Protein 3QFE (pdb70)

CATH classification: 3.20.20.70

Foldseek 3Di:
DADQFQFQWEEEAAAFFADQVVRAGPLVLLLLLLLLLLVQQGQAYEYLDVLHVNVVDDLVNLLSSLLSNCVSNDQPGAYEYEQEDADLVSSQSSLVSNVVSRHQEYEYEFHDCPDDLVSSLVSLVVPLVNGPHQYEYEADPPDGDALVSVLVSCVSHLSHAEYEDAQDDLVRLLSNCVRDPNVRYAYEYADLLCQLSCPVNPGSYYHYLCCLQQVNLSSVLVVCVVVVVSVVSVVSSVLSNQLVPDDDNLLSLQSSQVGSSVVSVNPPSNVRS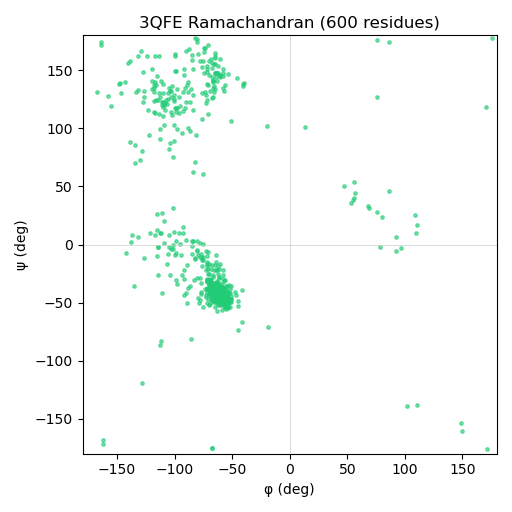GDRPPDGHDDPVSNVCNCVRCVVVSVVSVVRD/DCDQFQFFFEEEAAAFFADLVVRHGPLVLLLLLLLLLLVQLHQAYEYLDVLNVNVPDDLVRLLSSLLSNCVNNDQHGAYEYEQEDADLVSSQVSLVSNVVSRHQEYEYEFHDCPDLVSRLVSLLVCLVSRPHQYEYEQDDVGQAQVSVCSNPQPRQSHNEYEHEPDDLVRLLSCCVSPPNVRYAYAYADLLCQLVSVVRHHSGYHYLCCLQQVNLSSVLRVCVVVPVPVVSVVSSVLSNQLPPAPNLLSLLSSQVGSSVVSVHPPSNSRSGDRPPDGHDDPVSNVVNCVRCVVVSVVSVPGD

Secondary structure (DSSP, 8-state):
---SSPPSEEEEE----EETTTTEE-HHHHHHHHHHHHTTT-SEEEESSGGGTGGGS-HHHHHHHHHHHHHHH-TTS-EEEE---SSHHHHHHHHHHHHHHT-SEEEEPPP-----HHHHHHHHHHHHHH-SS-EEEEE-------HHHHHHHHHH-TTEEEEEESS--HHHHHHHHHHS-GGG-EEEES-GGGHHHHHHTT--EEE-GGGGT-HHHHHHHHHHHHTT-HHHHHHHHHHHHHHT----HHHHHHHHHHTHHHHTT-TTHHHHTSPSTTSPPPPHHHHHHHHHHHHHHHHHHHHH-/---SSPPSEEEEE----EETTTTEE-HHHHHHHHHHHHTTT-SEEEET-GGGTGGGS-HHHHHHHHHHHHHHH-TTS-EEEE---SSHHHHHHHHHHHHHHT-SEEEEPPP----HHHHHHHHHHHHHH-SS-EEEEE------HHHHHHHHTT-TTEEEEEESS--HHHHHHHHHHS-TTT-EEEE--GGGHHHHHHTT--EEE-GGGGT-HHHHHHHHHHHHHT-HHHHHHHHHHHHHH----HHHHHHHHHHTHHHHTT-TTHHHHTSPPTTSPPPPHHHHHHHHHHHHHHHHHHHT--

Radius of gyration: 25.29 Å; Cα contacts (8 Å, |Δi|>4): 1224; chains: 2; bounding box: 67×70×49 Å

Nearest PDB structures (foldseek):
  3qfe-assembly1_A  TM=1.003E+00  e=4.136E-56  Coccidioides immitis RS
  3l21-assembly3_F  TM=8.980E-01  e=5.602E-17  Mycobacterium tuberculosis
  3cpr-assembly1_A  TM=8.714E-01  e=3.091E-17  Corynebacterium glutamicum
  5j5d-assembly1_A  TM=8.377E-01  e=3.635E-17  Mycobacterium tuberculosis H37Rv
  4n4q-assembly1_B  TM=8.529E-01  e=1.781E-15  Mycoplasmopsis synoviae 53

Sequence (607 aa):
MVPRVPQPGIWCPAVTFFDSKTDTLDLASQERRYYAYLARSGLTGLVILGTNAEAFLLTREERAQLIATARKAVGPDFPIMAGVGAHSTRQVLEHINNDASVAGANYVLVLPPAYATTPPVIKSFFDDVSCQSPLPVVIYNFPGIDLDSDMITTIARKNPNVVGVKLTCASVGKITRLAATLPPAAFSVFGGQSDFLIGGLSVGSAGCIAAFANVFPKTVSKIYELYKAGKVDQAMELHRKAALAESPCGIATTKYAAAIFSAKAAGIEDAEEKLRPRKPYDPPSEAAKQEVRKVMAEVAAIEAGLSMVPRVPQPGIWCPAVTFFDSKTDTLDLASQERYYAYLARSGLTGLVILGTNAEAFLLTREERAQLIATARKAVGPDFPIMAGVGAHSTRQVLEHINDASVAGANYVLVLPPAYTTPPVIKSFFDDVSCQSPLPVVIYNFPIDLDSDMITTIARKNPNVVGVKLTCASVGKITRLAATLPPAAFSVFGGQSDFLIGGLSVGSAGCIAAFANVFPKTVSKIYEELYKAGKVDQAMELHRKAALAESPGIATTKYAAAIFSAKAAGIEDAEEKLRPRKPYDPPSEAAKQEVRKVMAEVAAIEAGLS

Solvent-accessible surface area: 24336 Å² total; per-residue (Å²): 133,31,70,124,22,0,35,73,0,3,0,0,1,1,0,0,0,7,56,60,100,89,43,66,20,23,61,76,10,1,48,145,0,1,29,57,0,14,208,6,49,10,35,0,0,0,1,7,1,55,23,1,10,4,118,66,19,78,123,118,24,16,26,68,0,3,46,17,0,39,153,18,25,23,110,106,32,15,0,0,0,3,1,5,11,94,50,41,175,78,0,26,49,24,0,71,27,0,37,141,18,24,7,31,1,0,0,0,31,9,16,40,239,106,38,77,100,98,74,12,36,67,11,0,42,57,0,4,108,98,12,74,22,20,0,0,0,5,5,90,74,75,20,102,11,93,13,97,35,1,31,86,3,11,82,142,10,106,40,4,0,0,0,12,12,33,96,19,49,16,4,20,3,20,52,1,48,78,77,20,79,113,94,43,9,2,11,0,5,22,36,1,14,22,4,22,11,6,32,91,41,51,17,8,2,1,2,0,28,9,0,0,2,2,0,72,1,0,10,22,0,57,58,39,53,85,78,56,35,53,129,106,0,40,83,25,4,77,58,0,2,58,1,44,32,20,104,58,61,26,18,18,0,10,0,0,4,43,38,3,0,154,63,18,47,10,137,108,8,75,34,41,3,121,12,21,147,110,130,116,61,18,69,130,78,30,26,46,74,1,114,78,60,5,56,96,3,24,70,42,18,76,67,79,93,126,32,48,121,25,0,75,68,0,2,0,0,0,2,0,0,0,8,52,60,98,86,46,67,22,26,65,80,10,0,48,139,0,3,21,29,0,20,170,7,55,10,32,0,0,0,1,7,1,45,22,2,9,4,119,63,19,72,107,114,23,18,28,87,0,3,46,14,0,41,149,20,25,22,110,102,35,7,0,0,0,3,1,4,11,94,48,41,178,80,0,28,51,27,0,79,26,0,39,137,18,22,7,32,1,0,0,0,27,10,12,52,247,91,75,85,95,77,6,25,70,10,0,64,58,0,4,106,105,11,78,24,19,0,0,0,7,4,98,94,72,93,4,80,5,74,27,0,14,80,1,7,136,177,16,107,37,4,0,0,0,14,1,38,85,23,38,2,2,27,1,13,50,0,20,79,58,16,72,93,96,51,7,5,3,0,7,22,40,1,11,27,5,28,13,3,20,53,19,34,16,6,2,1,1,1,27,8,0,0,3,2,0,34,0,0,11,70,0,27,107,26,60,151,83,50,29,70,83,114,0,49,67,22,11,34,17,0,2,62,0,58,44,50,90,61,25,20,22,0,13,0,0,4,40,38,4,0,150,64,11,46,10,140,106,7,89,37,47,4,116,13,21,146,113,130,117,58,20,72,132,80,24,26,49,73,1,137,74,59,5,59,106,2,22,69,61,16,86,70,35,159

B-factor: mean 40.62, std 14.14, range [12.77, 88.46]

Structure (mmCIF, N/CA/C/O backbone):
data_3QFE
#
_entry.id   3QFE
#
_cell.length_a   89.760
_cell.length_b   89.760
_cell.length_c   371.460
_cell.angle_alpha   90.000
_cell.angle_beta   90.000
_cell.angle_gamma   120.000
#
_symmetry.space_group_name_H-M   'P 65 2 2'
#
loop_
_entity.id
_entity.type
_entity.pdbx_description
1 polymer 'Putative dihydrodipicolinate synthase family protein'
2 non-polymer 'CALCIUM ION'
3 non-polymer 'CHLORIDE ION'
4 non-polymer 1,2-ETHANEDIOL
5 water water
#
loop_
_atom_site.group_PDB
_atom_site.id
_atom_site.type_symbol
_atom_site.label_atom_id
_atom_site.label_alt_id
_atom_site.label_comp_id
_atom_site.label_asym_id
_atom_site.label_entity_id
_atom_site.label_seq_id
_atom_site.pdbx_PDB_ins_code
_atom_site.Cartn_x
_atom_site.Cartn_y
_atom_site.Cartn_z
_atom_site.occupancy
_atom_site.B_iso_or_equiv
_atom_site.auth_seq_id
_atom_site.auth_comp_id
_atom_site.auth_asym_id
_atom_site.auth_atom_id
_atom_site.pdbx_PDB_model_num
ATOM 1 N N . MET A 1 5 ? -4.811 -33.855 -4.342 1.00 49.83 1 MET A N 1
ATOM 2 C CA . MET A 1 5 ? -4.570 -33.956 -5.816 1.00 48.80 1 MET A CA 1
ATOM 3 C C . MET A 1 5 ? -3.245 -33.263 -6.178 1.00 47.60 1 MET A C 1
ATOM 4 O O . MET A 1 5 ? -2.719 -32.452 -5.412 1.00 48.17 1 MET A O 1
ATOM 6 N N . VAL A 1 6 ? -2.703 -33.619 -7.338 1.00 45.27 2 VAL A N 1
ATOM 7 C CA . VAL A 1 6 ? -1.428 -33.082 -7.794 1.00 42.99 2 VAL A CA 1
ATOM 8 C C . VAL A 1 6 ? -1.645 -31.738 -8.492 1.00 42.12 2 VAL A C 1
ATOM 9 O O . VAL A 1 6 ? -2.485 -31.629 -9.385 1.00 42.36 2 VAL A O 1
ATOM 13 N N . PRO A 1 7 ? -0.892 -30.704 -8.077 1.00 41.35 3 PRO A N 1
ATOM 14 C CA . PRO A 1 7 ? -1.060 -29.370 -8.685 1.00 41.35 3 PRO A CA 1
ATOM 15 C C . PRO A 1 7 ? -0.613 -29.316 -10.151 1.00 40.14 3 PRO A C 1
ATOM 16 O O . PRO A 1 7 ? 0.211 -30.134 -10.587 1.00 37.92 3 PRO A O 1
ATOM 20 N N . ARG A 1 8 ? -1.172 -28.350 -10.876 1.00 40.45 4 ARG A N 1
ATOM 21 C CA . ARG A 1 8 ? -0.844 -28.055 -12.265 1.00 39.73 4 ARG A CA 1
ATOM 22 C C . ARG A 1 8 ? 0.662 -27.771 -12.417 1.00 39.14 4 ARG A C 1
ATOM 23 O O . ARG A 1 8 ? 1.303 -28.239 -13.371 1.00 37.63 4 ARG A O 1
ATOM 31 N N . VAL A 1 9 ? 1.199 -26.983 -11.488 1.00 39.47 5 VAL A N 1
ATOM 32 C CA . VAL A 1 9 ? 2.610 -26.623 -11.484 1.00 39.33 5 VAL A CA 1
ATOM 33 C C . VAL A 1 9 ? 3.356 -27.500 -10.468 1.00 38.83 5 VAL A C 1
ATOM 34 O O . VAL A 1 9 ? 2.986 -27.539 -9.295 1.00 38.86 5 VAL A O 1
ATOM 38 N N . PRO A 1 10 ? 4.411 -28.199 -10.920 1.00 38.36 6 PRO A N 1
ATOM 39 C CA . PRO A 1 10 ? 5.139 -29.207 -10.144 1.00 37.95 6 PRO A CA 1
ATOM 40 C C . PRO A 1 10 ? 5.708 -28.639 -8.857 1.00 39.41 6 PRO A C 1
ATOM 41 O O . PRO A 1 10 ? 6.287 -27.550 -8.882 1.00 40.17 6 PRO A O 1
ATOM 45 N N . GLN A 1 11 ? 5.541 -29.368 -7.749 1.00 39.53 7 GLN A N 1
ATOM 46 C CA . GLN A 1 11 ? 5.941 -28.848 -6.444 1.00 40.96 7 GLN A CA 1
ATOM 47 C C . GLN A 1 11 ? 7.454 -28.849 -6.282 1.00 41.55 7 GLN A C 1
ATOM 48 O O . GLN A 1 11 ? 8.135 -29.818 -6.609 1.00 39.85 7 GLN A O 1
ATOM 50 N N . PRO A 1 12 ? 7.989 -27.710 -5.830 1.00 43.74 8 PRO A N 1
ATOM 51 C CA . PRO A 1 12 ? 9.333 -27.640 -5.316 1.00 44.20 8 PRO A CA 1
ATOM 52 C C . PRO A 1 12 ? 9.605 -28.784 -4.358 1.00 43.14 8 PRO A C 1
ATOM 53 O O . PRO A 1 12 ? 8.720 -29.189 -3.614 1.00 43.80 8 PRO A O 1
ATOM 57 N N . GLY A 1 13 ? 10.819 -29.308 -4.387 1.00 42.10 9 GLY A N 1
ATOM 58 C CA . GLY A 1 13 ? 11.184 -30.416 -3.523 1.00 39.86 9 GLY A CA 1
ATOM 59 C C . GLY A 1 13 ? 12.224 -31.272 -4.197 1.00 38.48 9 GLY A C 1
ATOM 60 O O . GLY A 1 13 ? 12.878 -30.810 -5.134 1.00 38.76 9 GLY A O 1
ATOM 61 N N . ILE A 1 14 ? 12.360 -32.512 -3.727 1.00 36.92 10 ILE A N 1
ATOM 62 C CA . ILE A 1 14 ? 13.345 -33.453 -4.219 1.00 36.07 10 ILE A CA 1
ATOM 63 C C . ILE A 1 14 ? 12.654 -34.538 -5.010 1.00 34.79 10 ILE A C 1
ATOM 64 O O . ILE A 1 14 ? 11.783 -35.250 -4.481 1.00 34.65 10 ILE A O 1
ATOM 69 N N . TRP A 1 15 ? 13.063 -34.673 -6.269 1.00 33.37 11 TRP A N 1
ATOM 70 C CA . TRP A 1 15 ? 12.498 -35.638 -7.186 1.00 32.39 11 TRP A CA 1
ATOM 71 C C . TRP A 1 15 ? 13.556 -36.658 -7.566 1.00 32.29 11 TRP A C 1
ATOM 72 O O . TRP A 1 15 ? 14.727 -36.310 -7.690 1.00 32.88 11 TRP A O 1
ATOM 83 N N . CYS A 1 16 ? 13.145 -37.912 -7.751 1.00 31.23 12 CYS A N 1
ATOM 84 C CA . CYS A 1 16 ? 14.071 -38.955 -8.186 1.00 31.51 12 CYS A CA 1
ATOM 85 C C . CYS A 1 16 ? 13.761 -39.478 -9.598 1.00 30.28 12 CYS A C 1
ATOM 86 O O . CYS A 1 16 ? 12.628 -39.903 -9.859 1.00 29.34 12 CYS A O 1
ATOM 89 N N . PRO A 1 17 ? 14.774 -39.467 -10.495 1.00 30.16 13 PRO A N 1
ATOM 90 C CA . PRO A 1 17 ? 14.632 -40.092 -11.805 1.00 30.18 13 PRO A CA 1
ATOM 91 C C . PRO A 1 17 ? 15.008 -41.585 -11.699 1.00 30.40 13 PRO A C 1
ATOM 92 O O . PRO A 1 17 ? 16.207 -41.948 -11.730 1.00 29.56 13 PRO A O 1
ATOM 96 N N . ALA A 1 18 ? 13.974 -42.421 -11.572 1.00 29.56 14 ALA A N 1
ATOM 97 C CA . ALA A 1 18 ? 14.122 -43.823 -11.193 1.00 29.24 14 ALA A CA 1
ATOM 98 C C . ALA A 1 18 ? 14.837 -44.658 -12.256 1.00 29.70 14 ALA A C 1
ATOM 99 O O . ALA A 1 18 ? 14.627 -44.467 -13.453 1.00 30.39 14 ALA A O 1
ATOM 101 N N . VAL A 1 19 ? 15.689 -45.578 -11.812 1.00 29.54 15 VAL A N 1
ATOM 102 C CA . VAL A 1 19 ? 16.341 -46.519 -12.725 1.00 28.88 15 VAL A CA 1
ATOM 103 C C . VAL A 1 19 ? 15.338 -47.592 -13.178 1.00 28.96 15 VAL A C 1
ATOM 104 O O . VAL A 1 19 ? 14.252 -47.698 -12.604 1.00 28.02 15 VAL A O 1
ATOM 108 N N . THR A 1 20 ? 15.718 -48.396 -14.181 1.00 28.93 16 THR A N 1
ATOM 109 C CA . THR A 1 20 ? 14.855 -49.440 -14.734 1.00 28.39 16 THR A CA 1
ATOM 110 C C . THR A 1 20 ? 15.418 -50.847 -14.559 1.00 29.11 16 THR A C 1
ATOM 111 O O . THR A 1 20 ? 16.594 -51.102 -14.848 1.00 30.22 16 THR A O 1
ATOM 115 N N . PHE A 1 21 ? 14.551 -51.760 -14.124 1.00 28.62 17 PHE A N 1
ATOM 116 C CA . PHE A 1 21 ? 14.870 -53.164 -13.901 1.00 28.80 17 PHE A CA 1
ATOM 117 C C . PHE A 1 21 ? 14.604 -53.995 -15.165 1.00 29.96 17 PHE A C 1
ATOM 118 O O . PHE A 1 21 ? 13.547 -53.858 -15.773 1.00 28.63 17 PHE A O 1
ATOM 126 N N . PHE A 1 22 ? 15.547 -54.875 -15.532 1.00 31.50 18 PHE A N 1
ATOM 127 C CA . PHE A 1 22 ? 15.385 -55.771 -16.677 1.00 33.44 18 PHE A CA 1
ATOM 128 C C . PHE A 1 22 ? 15.631 -57.205 -16.260 1.00 35.97 18 PHE A C 1
ATOM 129 O O . PHE A 1 22 ? 16.660 -57.510 -15.616 1.00 36.96 18 PHE A O 1
ATOM 137 N N . ASP A 1 23 ? 14.726 -58.097 -16.661 1.00 37.22 19 ASP A N 1
ATOM 138 C CA . ASP A 1 23 ? 15.008 -59.519 -16.561 1.00 39.48 19 ASP A CA 1
ATOM 139 C C . ASP A 1 23 ? 16.066 -59.843 -17.622 1.00 40.38 19 ASP A C 1
ATOM 140 O O . ASP A 1 23 ? 15.797 -59.771 -18.820 1.00 40.18 19 ASP A O 1
ATOM 145 N N . SER A 1 24 ? 17.270 -60.193 -17.194 1.00 41.51 20 SER A N 1
ATOM 146 C CA . SER A 1 24 ? 18.352 -60.357 -18.167 1.00 43.58 20 SER A CA 1
ATOM 147 C C . SER A 1 24 ? 18.219 -61.581 -19.083 1.00 44.88 20 SER A C 1
ATOM 148 O O . SER A 1 24 ? 18.644 -61.534 -20.233 1.00 45.96 20 SER A O 1
ATOM 151 N N . LYS A 1 25 ? 17.610 -62.661 -18.596 1.00 45.40 21 LYS A N 1
ATOM 152 C CA . LYS A 1 25 ? 17.425 -63.874 -19.419 1.00 46.49 21 LYS A CA 1
ATOM 153 C C . LYS A 1 25 ? 16.535 -63.636 -20.643 1.00 45.96 21 LYS A C 1
ATOM 154 O O . LYS A 1 25 ? 16.764 -64.226 -21.701 1.00 47.85 21 LYS A O 1
ATOM 156 N N . THR A 1 26 ? 15.544 -62.757 -20.506 1.00 43.26 22 THR A N 1
ATOM 157 C CA . THR A 1 26 ? 14.560 -62.521 -21.556 1.00 42.39 22 THR A CA 1
ATOM 158 C C . THR A 1 26 ? 14.622 -61.094 -22.130 1.00 40.92 22 THR A C 1
ATOM 159 O O . THR A 1 26 ? 13.956 -60.791 -23.128 1.00 40.21 22 THR A O 1
ATOM 163 N N . ASP A 1 27 ? 15.393 -60.222 -21.479 1.00 38.88 23 ASP A N 1
ATOM 164 C CA . ASP A 1 27 ? 15.493 -58.818 -21.878 1.00 37.49 23 ASP A CA 1
ATOM 165 C C . ASP A 1 27 ? 14.121 -58.139 -21.931 1.00 35.58 23 ASP A C 1
ATOM 166 O O . ASP A 1 27 ? 13.738 -57.568 -22.947 1.00 35.16 23 ASP A O 1
ATOM 171 N N . THR A 1 28 ? 13.389 -58.222 -20.832 1.00 34.25 24 THR A N 1
ATOM 172 C CA . THR A 1 28 ? 12.077 -57.606 -20.715 1.00 33.16 24 THR A CA 1
ATOM 173 C C . THR A 1 28 ? 12.098 -56.861 -19.411 1.00 32.31 24 THR A C 1
ATOM 174 O O . THR A 1 28 ? 12.966 -57.095 -18.568 1.00 32.41 24 THR A O 1
ATOM 178 N N . LEU A 1 29 ? 11.163 -55.940 -19.245 1.00 31.50 25 LEU A N 1
ATOM 179 C CA . LEU A 1 29 ? 11.025 -55.236 -17.989 1.00 30.87 25 LEU A CA 1
ATOM 180 C C . LEU A 1 29 ? 10.724 -56.228 -16.865 1.00 32.04 25 LEU A C 1
ATOM 181 O O . LEU A 1 29 ? 10.034 -57.220 -17.074 1.00 33.06 25 LEU A O 1
ATOM 186 N N . ASP A 1 30 ? 11.244 -55.973 -15.675 1.00 32.09 26 ASP A N 1
ATOM 187 C CA . ASP A 1 30 ? 10.807 -56.729 -14.494 1.00 32.69 26 ASP A CA 1
ATOM 188 C C . ASP A 1 30 ? 9.872 -55.825 -13.676 1.00 31.08 26 ASP A C 1
ATOM 189 O O . ASP A 1 30 ? 10.326 -55.101 -12.776 1.00 30.73 26 ASP A O 1
ATOM 194 N N . LEU A 1 31 ? 8.586 -55.857 -14.013 1.00 30.43 27 LEU A N 1
ATOM 195 C CA . LEU A 1 31 ? 7.585 -54.951 -13.433 1.00 29.44 27 LEU A CA 1
ATOM 196 C C . LEU A 1 31 ? 7.312 -55.228 -11.941 1.00 29.87 27 LEU A C 1
ATOM 197 O O . LEU A 1 31 ? 7.112 -54.298 -11.158 1.00 29.51 27 LEU A O 1
ATOM 202 N N . ALA A 1 32 ? 7.343 -56.496 -11.537 1.00 30.34 28 ALA A N 1
ATOM 203 C CA . ALA A 1 32 ? 7.160 -56.817 -10.124 1.00 30.61 28 ALA A CA 1
ATOM 204 C C . ALA A 1 32 ? 8.259 -56.145 -9.286 1.00 30.06 28 ALA A C 1
ATOM 205 O O . ALA A 1 32 ? 7.962 -55.479 -8.281 1.00 30.47 28 ALA A O 1
ATOM 207 N N . SER A 1 33 ? 9.518 -56.292 -9.686 1.00 29.19 29 SER A N 1
ATOM 208 C CA . SER A 1 33 ? 10.566 -55.592 -8.965 1.00 28.59 29 SER A CA 1
ATOM 209 C C . SER A 1 33 ? 10.433 -54.074 -9.087 1.00 27.91 29 SER A C 1
ATOM 210 O O . SER A 1 33 ? 10.576 -53.351 -8.101 1.00 27.40 29 SER A O 1
ATOM 213 N N . GLN A 1 34 ? 10.143 -53.599 -10.298 1.00 27.11 30 GLN A N 1
ATOM 214 C CA . GLN A 1 34 ? 9.985 -52.182 -10.560 1.00 25.42 30 GLN A CA 1
ATOM 215 C C . GLN A 1 34 ? 8.938 -51.540 -9.651 1.00 25.02 30 GLN A C 1
ATOM 216 O O . GLN A 1 34 ? 9.135 -50.425 -9.164 1.00 24.84 30 GLN A O 1
ATOM 222 N N . GLU A 1 35 ? 7.806 -52.206 -9.472 1.00 25.30 31 GLU A N 1
ATOM 223 C CA . GLU A 1 35 ? 6.765 -51.674 -8.602 1.00 26.52 31 GLU A CA 1
ATOM 224 C C . GLU A 1 35 ? 7.241 -51.557 -7.128 1.00 26.50 31 GLU A C 1
ATOM 225 O O . GLU A 1 35 ? 7.003 -50.525 -6.491 1.00 26.41 31 GLU A O 1
ATOM 231 N N . ARG A 1 36 ? 7.910 -52.600 -6.625 1.00 26.39 32 ARG A N 1
ATOM 232 C CA A ARG A 1 36 ? 8.490 -52.592 -5.283 0.60 27.01 32 ARG A CA 1
ATOM 233 C CA B ARG A 1 36 ? 8.463 -52.601 -5.280 0.40 27.02 32 ARG A CA 1
ATOM 234 C C . ARG A 1 36 ? 9.414 -51.416 -5.103 1.00 26.59 32 ARG A C 1
ATOM 235 O O . ARG A 1 36 ? 9.384 -50.747 -4.068 1.00 26.96 32 ARG A O 1
ATOM 250 N N . TYR A 1 37 ? 10.231 -51.161 -6.123 1.00 26.27 33 TYR A N 1
ATOM 251 C CA . TYR A 1 37 ? 11.281 -50.154 -6.068 1.00 25.93 33 TYR A CA 1
ATOM 252 C C . TYR A 1 37 ? 10.719 -48.736 -6.096 1.00 25.77 33 TYR A C 1
ATOM 253 O O . TYR A 1 37 ? 11.064 -47.921 -5.256 1.00 25.39 33 TYR A O 1
ATOM 262 N N . TYR A 1 38 ? 9.834 -48.455 -7.052 1.00 26.09 34 TYR A N 1
ATOM 263 C CA . TYR A 1 38 ? 9.146 -47.168 -7.117 1.00 26.28 34 TYR A CA 1
ATOM 264 C C . TYR A 1 38 ? 8.401 -46.863 -5.812 1.00 27.16 34 TYR A C 1
ATOM 265 O O . TYR A 1 38 ? 8.417 -45.722 -5.332 1.00 27.25 34 TYR A O 1
ATOM 274 N N . ALA A 1 39 ? 7.714 -47.875 -5.263 1.00 27.56 35 ALA A N 1
ATOM 275 C CA . ALA A 1 39 ? 6.938 -47.699 -4.052 1.00 27.76 35 ALA A CA 1
ATOM 276 C C . ALA A 1 39 ? 7.887 -47.358 -2.894 1.00 28.36 35 ALA A C 1
ATOM 277 O O . ALA A 1 39 ? 7.638 -46.424 -2.124 1.00 28.47 35 ALA A O 1
ATOM 279 N N . TYR A 1 40 ? 8.996 -48.080 -2.800 1.00 28.39 36 TYR A N 1
ATOM 280 C CA . TYR A 1 40 ? 9.985 -47.789 -1.772 1.00 28.30 36 TYR A CA 1
ATOM 281 C C . TYR A 1 40 ? 10.494 -46.336 -1.881 1.00 28.64 36 TYR A C 1
ATOM 282 O O . TYR A 1 40 ? 10.586 -45.615 -0.867 1.00 28.84 36 TYR A O 1
ATOM 291 N N . LEU A 1 41 ? 10.831 -45.902 -3.099 1.00 28.01 37 LEU A N 1
ATOM 292 C CA . LEU A 1 41 ? 11.326 -44.525 -3.288 1.00 27.69 37 LEU A CA 1
ATOM 293 C C . LEU A 1 41 ? 10.273 -43.487 -2.891 1.00 27.82 37 LEU A C 1
ATOM 294 O O . LEU A 1 41 ? 10.595 -42.488 -2.234 1.00 28.97 37 LEU A O 1
ATOM 299 N N . ALA A 1 42 ? 9.024 -43.717 -3.262 1.00 27.03 38 ALA A N 1
ATOM 300 C CA . ALA A 1 42 ? 7.992 -42.720 -2.961 1.00 27.96 38 ALA A CA 1
ATOM 301 C C . ALA A 1 42 ? 7.702 -42.618 -1.478 1.00 28.31 38 ALA A C 1
ATOM 302 O O . ALA A 1 42 ? 7.196 -41.591 -1.019 1.00 30.47 38 ALA A O 1
ATOM 304 N N . ARG A 1 43 ? 8.042 -43.669 -0.742 1.00 27.17 39 ARG A N 1
ATOM 305 C CA . ARG A 1 43 ? 7.846 -43.713 0.703 1.00 27.47 39 ARG A CA 1
ATOM 306 C C . ARG A 1 43 ? 9.094 -43.242 1.511 1.00 27.81 39 ARG A C 1
ATOM 307 O O . ARG A 1 43 ? 9.160 -43.374 2.757 1.00 27.11 39 ARG A O 1
ATOM 315 N N . SER A 1 44 ? 10.070 -42.671 0.803 1.00 27.48 40 SER A N 1
ATOM 316 C CA . SER A 1 44 ? 11.301 -42.243 1.464 1.00 28.48 40 SER A CA 1
ATOM 317 C C . SER A 1 44 ? 11.478 -40.732 1.518 1.00 29.51 40 SER A C 1
ATOM 318 O O . SER A 1 44 ? 12.601 -40.244 1.549 1.00 31.27 40 SER A O 1
ATOM 321 N N . GLY A 1 45 ? 10.389 -39.983 1.505 1.00 30.01 41 GLY A N 1
ATOM 322 C CA . GLY A 1 45 ? 10.483 -38.545 1.697 1.00 31.07 41 GLY A CA 1
ATOM 323 C C . GLY A 1 45 ? 10.597 -37.751 0.402 1.00 31.08 41 GLY A C 1
ATOM 324 O O . GLY A 1 45 ? 10.791 -36.552 0.431 1.00 31.77 41 GLY A O 1
ATOM 325 N N . LEU A 1 46 ? 10.468 -38.395 -0.744 1.00 30.54 42 LEU A N 1
ATOM 326 C CA . LEU A 1 46 ? 10.596 -37.661 -2.002 1.00 31.22 42 LEU A CA 1
ATOM 327 C C . LEU A 1 46 ? 9.350 -36.849 -2.301 1.00 31.31 42 LEU A C 1
ATOM 328 O O . LEU A 1 46 ? 8.246 -37.202 -1.889 1.00 31.37 42 LEU A O 1
ATOM 333 N N . THR A 1 47 ? 9.525 -35.766 -3.034 1.00 31.85 43 THR A N 1
ATOM 334 C CA . THR A 1 47 ? 8.386 -34.979 -3.482 1.00 32.76 43 THR A CA 1
ATOM 335 C C . THR A 1 47 ? 7.673 -35.659 -4.669 1.00 31.77 43 THR A C 1
ATOM 336 O O . THR A 1 47 ? 6.460 -35.686 -4.729 1.00 33.58 43 THR A O 1
ATOM 340 N N . GLY A 1 48 ? 8.420 -36.223 -5.597 1.00 31.38 44 GLY A N 1
ATOM 341 C CA . GLY A 1 48 ? 7.824 -36.873 -6.751 1.00 30.59 44 GLY A CA 1
ATOM 342 C C . GLY A 1 48 ? 8.819 -37.760 -7.449 1.00 30.06 44 GLY A C 1
ATOM 343 O O . GLY A 1 48 ? 10.004 -37.742 -7.126 1.00 29.45 44 GLY A O 1
ATOM 344 N N . LEU A 1 49 ? 8.325 -38.539 -8.415 1.00 30.58 45 LEU A N 1
ATOM 345 C CA . LEU A 1 49 ? 9.170 -39.368 -9.269 1.00 30.26 45 LEU A CA 1
ATOM 346 C C . LEU A 1 49 ? 9.208 -38.855 -10.705 1.00 30.38 45 LEU A C 1
ATOM 347 O O . LEU A 1 49 ? 8.182 -38.451 -11.288 1.00 29.94 45 LEU A O 1
ATOM 352 N N . VAL A 1 50 ? 10.413 -38.880 -11.265 1.00 29.82 46 VAL A N 1
ATOM 353 C CA . VAL A 1 50 ? 10.579 -38.707 -12.682 1.00 30.06 46 VAL A CA 1
ATOM 354 C C . VAL A 1 50 ? 10.744 -40.085 -13.297 1.00 29.85 46 VAL A C 1
ATOM 355 O O . VAL A 1 50 ? 11.706 -40.781 -12.995 1.00 30.41 46 VAL A O 1
ATOM 359 N N . ILE A 1 51 ? 9.770 -40.485 -14.110 1.00 29.69 47 ILE A N 1
ATOM 360 C CA . ILE A 1 51 ? 9.796 -41.768 -14.784 1.00 29.90 47 ILE A CA 1
ATOM 361 C C . ILE A 1 51 ? 10.193 -41.542 -16.237 1.00 31.18 47 ILE A C 1
ATOM 362 O O . ILE A 1 51 ? 9.649 -40.673 -16.910 1.00 32.43 47 ILE A O 1
ATOM 367 N N . LEU A 1 52 ? 11.137 -42.332 -16.713 1.00 32.00 48 LEU A N 1
ATOM 368 C CA . LEU A 1 52 ? 11.625 -42.255 -18.078 1.00 33.49 48 LEU A CA 1
ATOM 369 C C . LEU A 1 52 ? 12.529 -41.066 -18.275 1.00 34.70 48 LEU A C 1
ATOM 370 O O . LEU A 1 52 ? 12.636 -40.542 -19.373 1.00 35.91 48 LEU A O 1
ATOM 375 N N . GLY A 1 53 ? 13.199 -40.648 -17.214 1.00 35.89 49 GLY A N 1
ATOM 376 C CA . GLY A 1 53 ? 14.327 -39.723 -17.352 1.00 37.62 49 GLY A CA 1
ATOM 377 C C . GLY A 1 53 ? 15.453 -40.445 -18.062 1.00 38.80 49 GLY A C 1
ATOM 378 O O . GLY A 1 53 ? 15.293 -41.589 -18.498 1.00 39.61 49 GLY A O 1
ATOM 379 N N . THR A 1 54 ? 16.599 -39.792 -18.178 1.00 40.20 50 THR A N 1
ATOM 380 C CA . THR A 1 54 ? 17.760 -40.375 -18.872 1.00 40.91 50 THR A CA 1
ATOM 381 C C . THR A 1 54 ? 18.345 -41.569 -18.090 1.00 40.19 50 THR A C 1
ATOM 382 O O . THR A 1 54 ? 18.835 -42.540 -18.700 1.00 40.32 50 THR A O 1
ATOM 386 N N . ASN A 1 55 ? 18.274 -41.482 -16.751 1.00 38.53 51 ASN A N 1
ATOM 387 C CA . ASN A 1 55 ? 18.683 -42.557 -15.846 1.00 37.64 51 ASN A CA 1
ATOM 388 C C . ASN A 1 55 ? 17.887 -43.868 -15.999 1.00 35.28 51 ASN A C 1
ATOM 389 O O . ASN A 1 55 ? 18.351 -44.927 -15.598 1.00 34.67 51 ASN A O 1
ATOM 394 N N . ALA A 1 56 ? 16.694 -43.787 -16.576 1.00 33.47 52 ALA A N 1
ATOM 395 C CA . ALA A 1 56 ? 15.822 -44.955 -16.728 1.00 31.22 52 ALA A CA 1
ATOM 396 C C . ALA A 1 56 ? 16.083 -45.660 -18.048 1.00 31.40 52 ALA A C 1
ATOM 397 O O . ALA A 1 56 ? 15.372 -46.628 -18.380 1.00 30.12 52 ALA A O 1
ATOM 399 N N . GLU A 1 57 ? 17.082 -45.172 -18.806 1.00 31.31 53 GLU A N 1
ATOM 400 C CA . GLU A 1 57 ? 17.381 -45.710 -20.128 1.00 31.90 53 GLU A CA 1
ATOM 401 C C . GLU A 1 57 ? 16.125 -45.654 -21.034 1.00 31.65 53 GLU A C 1
ATOM 402 O O . GLU A 1 57 ? 15.832 -46.591 -21.805 1.00 31.07 53 GLU A O 1
ATOM 408 N N . ALA A 1 58 ? 15.375 -44.556 -20.924 1.00 30.57 54 ALA A N 1
ATOM 409 C CA . ALA A 1 58 ? 14.136 -44.400 -21.674 1.00 30.00 54 ALA A CA 1
ATOM 410 C C . ALA A 1 58 ? 14.361 -44.576 -23.174 1.00 31.17 54 ALA A C 1
ATOM 411 O O . ALA A 1 58 ? 13.502 -45.113 -23.879 1.00 30.79 54 ALA A O 1
ATOM 413 N N . PHE A 1 59 ? 15.501 -44.123 -23.669 1.00 31.43 55 PHE A N 1
ATOM 414 C CA . PHE A 1 59 ? 15.751 -44.225 -25.099 1.00 33.34 55 PHE A CA 1
ATOM 415 C C . PHE A 1 59 ? 16.053 -45.650 -25.582 1.00 32.90 55 PHE A C 1
ATOM 416 O O . PHE A 1 59 ? 16.163 -45.872 -26.776 1.00 33.69 55 PHE A O 1
ATOM 424 N N . LEU A 1 60 ? 16.168 -46.598 -24.650 1.00 31.99 56 LEU A N 1
ATOM 425 C CA . LEU A 1 60 ? 16.391 -48.016 -24.955 1.00 32.31 56 LEU A CA 1
ATOM 426 C C . LEU A 1 60 ? 15.091 -48.841 -24.899 1.00 31.15 56 LEU A C 1
ATOM 427 O O . LEU A 1 60 ? 15.100 -50.061 -25.082 1.00 30.86 56 LEU A O 1
ATOM 432 N N . LEU A 1 61 ? 13.990 -48.146 -24.644 1.00 30.33 57 LEU A N 1
ATOM 433 C CA . LEU A 1 61 ? 12.679 -48.756 -24.433 1.00 30.51 57 LEU A CA 1
ATOM 434 C C . LEU A 1 61 ? 11.795 -48.699 -25.677 1.00 30.68 57 LEU A C 1
ATOM 435 O O . LEU A 1 61 ? 11.863 -47.748 -26.470 1.00 30.98 57 LEU A O 1
ATOM 440 N N . THR A 1 62 ? 10.926 -49.686 -25.826 1.00 30.19 58 THR A N 1
ATOM 441 C CA . THR A 1 62 ? 9.913 -49.579 -26.875 1.00 30.87 58 THR A CA 1
ATOM 442 C C . THR A 1 62 ? 8.804 -48.673 -26.354 1.00 30.79 58 THR A C 1
ATOM 443 O O . THR A 1 62 ? 8.704 -48.457 -25.149 1.00 30.50 58 THR A O 1
ATOM 447 N N . ARG A 1 63 ? 7.957 -48.175 -27.255 1.00 31.45 59 ARG A N 1
ATOM 448 C CA . ARG A 1 63 ? 6.835 -47.327 -26.879 1.00 31.61 59 ARG A CA 1
ATOM 449 C C . ARG A 1 63 ? 5.949 -47.993 -25.816 1.00 31.99 59 ARG A C 1
ATOM 450 O O . ARG A 1 63 ? 5.542 -47.363 -24.837 1.00 31.98 59 ARG A O 1
ATOM 458 N N . GLU A 1 64 ? 5.646 -49.265 -26.020 1.00 32.46 60 GLU A N 1
ATOM 459 C CA . GLU A 1 64 ? 4.836 -50.022 -25.078 1.00 33.05 60 GLU A CA 1
ATOM 460 C C . GLU A 1 64 ? 5.501 -50.152 -23.686 1.00 31.68 60 GLU A C 1
ATOM 461 O O . GLU A 1 64 ? 4.836 -50.050 -22.646 1.00 31.10 60 GLU A O 1
ATOM 467 N N . GLU A 1 65 ? 6.809 -50.357 -23.664 1.00 30.96 61 GLU A N 1
ATOM 468 C CA . GLU A 1 65 ? 7.510 -50.460 -22.390 1.00 30.36 61 GLU A CA 1
ATOM 469 C C . GLU A 1 65 ? 7.437 -49.143 -21.632 1.00 30.10 61 GLU A C 1
ATOM 470 O O . GLU A 1 65 ? 7.204 -49.127 -20.416 1.00 29.62 61 GLU A O 1
ATOM 476 N N . ARG A 1 66 ? 7.604 -48.039 -22.360 1.00 29.83 62 ARG A N 1
ATOM 477 C CA . ARG A 1 66 ? 7.465 -46.718 -21.777 1.00 29.48 62 ARG A CA 1
ATOM 478 C C . ARG A 1 66 ? 6.161 -46.564 -21.026 1.00 28.92 62 ARG A C 1
ATOM 479 O O . ARG A 1 66 ? 6.158 -46.084 -19.900 1.00 29.09 62 ARG A O 1
ATOM 487 N N . ALA A 1 67 ? 5.060 -46.943 -21.668 1.00 29.21 63 ALA A N 1
ATOM 488 C CA . ALA A 1 67 ? 3.707 -46.829 -21.086 1.00 29.42 63 ALA A CA 1
ATOM 489 C C . ALA A 1 67 ? 3.515 -47.743 -19.877 1.00 29.40 63 ALA A C 1
ATOM 490 O O . ALA A 1 67 ? 2.818 -47.387 -18.935 1.00 29.86 63 ALA A O 1
ATOM 492 N N . GLN A 1 68 ? 4.085 -48.944 -19.935 1.00 29.78 64 GLN A N 1
ATOM 493 C CA . GLN A 1 68 ? 3.968 -49.891 -18.824 1.00 30.71 64 GLN A CA 1
ATOM 494 C C . GLN A 1 68 ? 4.691 -49.342 -17.602 1.00 29.41 64 GLN A C 1
ATOM 495 O O . GLN A 1 68 ? 4.226 -49.505 -16.480 1.00 29.71 64 GLN A O 1
ATOM 501 N N . LEU A 1 69 ? 5.816 -48.680 -17.815 1.00 27.94 65 LEU A N 1
ATOM 502 C CA . LEU A 1 69 ? 6.559 -48.173 -16.676 1.00 27.10 65 LEU A CA 1
ATOM 503 C C . LEU A 1 69 ? 5.796 -47.051 -16.013 1.00 26.94 65 LEU A C 1
ATOM 504 O O . LEU A 1 69 ? 5.720 -47.013 -14.793 1.00 26.81 65 LEU A O 1
ATOM 509 N N . ILE A 1 70 ? 5.185 -46.169 -16.812 1.00 26.70 66 ILE A N 1
ATOM 510 C CA . ILE A 1 70 ? 4.419 -45.080 -16.239 1.00 26.60 66 ILE A CA 1
ATOM 511 C C . ILE A 1 70 ? 3.268 -45.650 -15.432 1.00 27.00 66 ILE A C 1
ATOM 512 O O . ILE A 1 70 ? 3.083 -45.265 -14.277 1.00 27.44 66 ILE A O 1
ATOM 517 N N . ALA A 1 71 ? 2.527 -46.592 -16.020 1.00 26.77 67 ALA A N 1
ATOM 518 C CA . ALA A 1 71 ? 1.385 -47.228 -15.352 1.00 27.36 67 ALA A CA 1
ATOM 519 C C . ALA A 1 71 ? 1.824 -47.952 -14.066 1.00 27.26 67 ALA A C 1
ATOM 520 O O . ALA A 1 71 ? 1.139 -47.926 -13.040 1.00 27.55 67 ALA A O 1
ATOM 522 N N . THR A 1 72 ? 2.987 -48.585 -14.129 1.00 27.21 68 THR A N 1
ATOM 523 C CA . THR A 1 72 ? 3.544 -49.281 -12.978 1.00 27.21 68 THR A CA 1
ATOM 524 C C . THR A 1 72 ? 3.926 -48.250 -11.895 1.00 27.44 68 THR A C 1
ATOM 525 O O . THR A 1 72 ? 3.613 -48.457 -10.711 1.00 27.98 68 THR A O 1
ATOM 529 N N . ALA A 1 73 ? 4.543 -47.132 -12.301 1.00 26.62 69 ALA A N 1
ATOM 530 C CA . ALA A 1 73 ? 4.818 -46.052 -11.373 1.00 26.49 69 ALA A CA 1
ATOM 531 C C . ALA A 1 73 ? 3.542 -45.608 -10.674 1.00 27.65 69 ALA A C 1
ATOM 532 O O . ALA A 1 73 ? 3.489 -45.628 -9.433 1.00 28.74 69 ALA A O 1
ATOM 534 N N . ARG A 1 74 ? 2.495 -45.269 -11.438 1.00 28.07 70 ARG A N 1
ATOM 535 C CA . ARG A 1 74 ? 1.237 -44.793 -10.828 1.00 28.29 70 ARG A CA 1
ATOM 536 C C . ARG A 1 74 ? 0.662 -45.790 -9.809 1.00 29.53 70 ARG A C 1
ATOM 537 O O . ARG A 1 74 ? 0.215 -45.398 -8.740 1.00 30.32 70 ARG A O 1
ATOM 545 N N . LYS A 1 75 ? 0.674 -47.076 -10.148 1.00 30.23 71 LYS A N 1
ATOM 546 C CA . LYS A 1 75 ? 0.186 -48.117 -9.247 1.00 31.15 71 LYS A CA 1
ATOM 547 C C . LYS A 1 75 ? 1.054 -48.187 -7.967 1.00 30.64 71 LYS A C 1
ATOM 548 O O . LYS A 1 75 ? 0.536 -48.364 -6.868 1.00 30.90 71 LYS A O 1
ATOM 554 N N . ALA A 1 76 ? 2.363 -48.014 -8.110 1.00 29.47 72 ALA A N 1
ATOM 555 C CA . ALA A 1 76 ? 3.275 -48.102 -6.961 1.00 29.49 72 ALA A CA 1
ATOM 556 C C . ALA A 1 76 ? 3.092 -46.978 -5.957 1.00 29.75 72 ALA A C 1
ATOM 557 O O . ALA A 1 76 ? 3.308 -47.197 -4.770 1.00 30.35 72 ALA A O 1
ATOM 559 N N . VAL A 1 77 ? 2.734 -45.776 -6.433 1.00 29.18 73 VAL A N 1
ATOM 560 C CA . VAL A 1 77 ? 2.750 -44.571 -5.585 1.00 28.92 73 VAL A CA 1
ATOM 561 C C . VAL A 1 77 ? 1.342 -44.072 -5.171 1.00 30.31 73 VAL A C 1
ATOM 562 O O . VAL A 1 77 ? 1.204 -43.290 -4.220 1.00 29.96 73 VAL A O 1
ATOM 566 N N . GLY A 1 78 ? 0.305 -44.537 -5.873 1.00 30.79 74 GLY A N 1
ATOM 567 C CA . GLY A 1 78 ? -1.058 -44.107 -5.588 1.00 32.25 74 GLY A CA 1
ATOM 568 C C . GLY A 1 78 ? -1.394 -42.823 -6.319 1.00 33.46 74 GLY A C 1
ATOM 569 O O . GLY A 1 78 ? -0.514 -42.210 -6.919 1.00 32.80 74 GLY A O 1
ATOM 570 N N . PRO A 1 79 ? -2.659 -42.374 -6.236 1.00 34.96 75 PRO A N 1
ATOM 571 C CA . PRO A 1 79 ? -3.132 -41.253 -7.074 1.00 36.14 75 PRO A CA 1
ATOM 572 C C . PRO A 1 79 ? -2.690 -39.854 -6.645 1.00 37.22 75 PRO A C 1
ATOM 573 O O . PRO A 1 79 ? -2.828 -38.918 -7.434 1.00 38.67 75 PRO A O 1
ATOM 577 N N . ASP A 1 80 ? -2.161 -39.712 -5.430 1.00 37.82 76 ASP A N 1
ATOM 578 C CA . ASP A 1 80 ? -1.783 -38.410 -4.851 1.00 38.38 76 ASP A CA 1
ATOM 579 C C . ASP A 1 80 ? -0.278 -38.071 -4.891 1.00 37.41 76 ASP A C 1
ATOM 580 O O . ASP A 1 80 ? 0.106 -36.995 -4.409 1.00 38.01 76 ASP A O 1
ATOM 585 N N . PHE A 1 81 ? 0.556 -38.977 -5.426 1.00 34.45 77 PHE A N 1
ATOM 586 C CA . PHE A 1 81 ? 1.984 -38.750 -5.525 1.00 32.84 77 PHE A CA 1
ATOM 587 C C . PHE A 1 81 ? 2.369 -38.385 -6.975 1.00 32.75 77 PHE A C 1
ATOM 588 O O . PHE A 1 81 ? 2.028 -39.106 -7.921 1.00 32.23 77 PHE A O 1
ATOM 596 N N . PRO A 1 82 ? 3.078 -37.260 -7.151 1.00 32.45 78 PRO A N 1
ATOM 597 C CA . PRO A 1 82 ? 3.364 -36.669 -8.462 1.00 31.90 78 PRO A CA 1
ATOM 598 C C . PRO A 1 82 ? 4.287 -37.533 -9.309 1.00 30.88 78 PRO A C 1
ATOM 599 O O . PRO A 1 82 ? 5.292 -38.066 -8.811 1.00 30.61 78 PRO A O 1
ATOM 603 N N . ILE A 1 83 ? 3.921 -37.688 -10.572 1.00 29.40 79 ILE A N 1
ATOM 604 C CA . ILE A 1 83 ? 4.762 -38.369 -11.511 1.00 28.56 79 ILE A CA 1
ATOM 605 C C . ILE A 1 83 ? 4.999 -37.500 -12.740 1.00 28.66 79 ILE A C 1
ATOM 606 O O . ILE A 1 83 ? 4.055 -37.015 -13.355 1.00 29.03 79 ILE A O 1
ATOM 611 N N . MET A 1 84 ? 6.274 -37.315 -13.066 1.00 28.36 80 MET A N 1
ATOM 612 C CA . MET A 1 84 ? 6.698 -36.582 -14.227 1.00 28.72 80 MET A CA 1
ATOM 613 C C . MET A 1 84 ? 7.300 -37.591 -15.191 1.00 28.01 80 MET A C 1
ATOM 614 O O . MET A 1 84 ? 8.234 -38.306 -14.850 1.00 28.13 80 MET A O 1
ATOM 619 N N . ALA A 1 85 ? 6.766 -37.661 -16.398 1.00 27.64 81 ALA A N 1
ATOM 620 C CA . ALA A 1 85 ? 7.226 -38.652 -17.351 1.00 26.74 81 ALA A CA 1
ATOM 621 C C . ALA A 1 85 ? 8.074 -38.008 -18.437 1.00 27.58 81 ALA A C 1
ATOM 622 O O . ALA A 1 85 ? 7.658 -37.019 -19.052 1.00 27.93 81 ALA A O 1
ATOM 624 N N . GLY A 1 86 ? 9.250 -38.579 -18.690 1.00 27.35 82 GLY A N 1
ATOM 625 C CA . GLY A 1 86 ? 10.075 -38.175 -19.831 1.00 27.65 82 GLY A CA 1
ATOM 626 C C . GLY A 1 86 ? 9.418 -38.662 -21.111 1.00 28.95 82 GLY A C 1
ATOM 627 O O . GLY A 1 86 ? 8.898 -39.790 -21.174 1.00 28.25 82 GLY A O 1
ATOM 628 N N . VAL A 1 87 ? 9.421 -37.808 -22.133 1.00 30.07 83 VAL A N 1
ATOM 629 C CA . VAL A 1 87 ? 8.728 -38.104 -23.378 1.00 30.85 83 VAL A CA 1
ATOM 630 C C . VAL A 1 87 ? 9.543 -37.738 -24.603 1.00 32.77 83 VAL A C 1
ATOM 631 O O . VAL A 1 87 ? 9.035 -37.799 -25.720 1.00 34.13 83 VAL A O 1
ATOM 635 N N . GLY A 1 88 ? 10.804 -37.372 -24.410 1.00 33.97 84 GLY A N 1
ATOM 636 C CA . GLY A 1 88 ? 11.616 -36.856 -25.512 1.00 35.55 84 GLY A CA 1
ATOM 637 C C . GLY A 1 88 ? 11.883 -37.840 -26.642 1.00 35.75 84 GLY A C 1
ATOM 638 O O . GLY A 1 88 ? 12.004 -39.044 -26.421 1.00 35.72 84 GLY A O 1
ATOM 639 N N . ALA A 1 89 ? 11.981 -37.307 -27.854 1.00 36.13 85 ALA A N 1
ATOM 640 C CA . ALA A 1 89 ? 12.122 -38.106 -29.059 1.00 36.36 85 ALA A CA 1
ATOM 641 C C . ALA A 1 89 ? 12.639 -37.214 -30.146 1.00 37.69 85 ALA A C 1
ATOM 642 O O . ALA A 1 89 ? 12.975 -36.049 -29.895 1.00 38.85 85 ALA A O 1
ATOM 644 N N . HIS A 1 90 ? 12.666 -37.735 -31.365 1.00 38.14 86 HIS A N 1
ATOM 645 C CA . HIS A 1 90 ? 13.210 -36.987 -32.490 1.00 39.71 86 HIS A CA 1
ATOM 646 C C . HIS A 1 90 ? 12.229 -36.085 -33.243 1.00 38.62 86 HIS A C 1
ATOM 647 O O . HIS A 1 90 ? 12.602 -34.998 -33.674 1.00 39.92 86 HIS A O 1
ATOM 654 N N . SER A 1 91 ? 10.986 -36.524 -33.405 1.00 36.28 87 SER A N 1
ATOM 655 C CA . SER A 1 91 ? 9.989 -35.685 -34.077 1.00 35.36 87 SER A CA 1
ATOM 656 C C . SER A 1 91 ? 8.832 -35.309 -33.149 1.00 33.18 87 SER A C 1
ATOM 657 O O . SER A 1 91 ? 8.623 -35.939 -32.129 1.00 32.14 87 SER A O 1
ATOM 660 N N . THR A 1 92 ? 8.092 -34.283 -33.531 1.00 32.94 88 THR A N 1
ATOM 661 C CA . THR A 1 92 ? 6.873 -33.872 -32.848 1.00 32.59 88 THR A CA 1
ATOM 662 C C . THR A 1 92 ? 5.851 -35.007 -32.783 1.00 32.18 88 THR A C 1
ATOM 663 O O . THR A 1 92 ? 5.165 -35.176 -31.777 1.00 32.19 88 THR A O 1
ATOM 667 N N . ARG A 1 93 ? 5.768 -35.803 -33.844 1.00 32.35 89 ARG A N 1
ATOM 668 C CA . ARG A 1 93 ? 4.841 -36.916 -33.881 1.00 31.95 89 ARG A CA 1
ATOM 669 C C . ARG A 1 93 ? 5.149 -37.931 -32.773 1.00 31.05 89 ARG A C 1
ATOM 670 O O . ARG A 1 93 ? 4.259 -38.344 -32.027 1.00 31.06 89 ARG A O 1
ATOM 678 N N . GLN A 1 94 ? 6.415 -38.310 -32.647 1.00 30.85 90 GLN A N 1
ATOM 679 C CA . GLN A 1 94 ? 6.830 -39.248 -31.605 1.00 29.39 90 GLN A CA 1
ATOM 680 C C . GLN A 1 94 ? 6.611 -38.687 -30.222 1.00 28.85 90 GLN A C 1
ATOM 681 O O . GLN A 1 94 ? 6.119 -39.389 -29.351 1.00 29.22 90 GLN A O 1
ATOM 687 N N . VAL A 1 95 ? 6.954 -37.417 -30.018 1.00 29.54 91 VAL A N 1
ATOM 688 C CA . VAL A 1 95 ? 6.734 -36.764 -28.728 1.00 28.69 91 VAL A CA 1
ATOM 689 C C . VAL A 1 95 ? 5.257 -36.744 -28.332 1.00 28.73 91 VAL A C 1
ATOM 690 O O . VAL A 1 95 ? 4.937 -37.083 -27.193 1.00 28.16 91 VAL A O 1
ATOM 694 N N . LEU A 1 96 ? 4.363 -36.412 -29.273 1.00 29.48 92 LEU A N 1
ATOM 695 C CA . LEU A 1 96 ? 2.923 -36.401 -28.977 1.00 29.72 92 LEU A CA 1
ATOM 696 C C . LEU A 1 96 ? 2.355 -37.781 -28.679 1.00 29.58 92 LEU A C 1
ATOM 697 O O . LEU A 1 96 ? 1.506 -37.936 -27.806 1.00 29.96 92 LEU A O 1
ATOM 702 N N . GLU A 1 97 ? 2.828 -38.792 -29.395 1.00 29.66 93 GLU A N 1
ATOM 703 C CA . GLU A 1 97 ? 2.433 -40.161 -29.094 1.00 29.68 93 GLU A CA 1
ATOM 704 C C . GLU A 1 97 ? 2.867 -40.562 -27.661 1.00 28.81 93 GLU A C 1
ATOM 705 O O . GLU A 1 97 ? 2.038 -41.063 -26.878 1.00 27.99 93 GLU A O 1
ATOM 711 N N . HIS A 1 98 ? 4.138 -40.309 -27.308 1.00 27.82 94 HIS A N 1
ATOM 712 C CA . HIS A 1 98 ? 4.597 -40.537 -25.935 1.00 27.24 94 HIS A CA 1
ATOM 713 C C . HIS A 1 98 ? 3.784 -39.765 -24.917 1.00 27.39 94 HIS A C 1
ATOM 714 O O . HIS A 1 98 ? 3.386 -40.327 -23.889 1.00 26.95 94 HIS A O 1
ATOM 721 N N . ILE A 1 99 ? 3.536 -38.480 -25.189 1.00 27.41 95 ILE A N 1
ATOM 722 C CA . ILE A 1 99 ? 2.735 -37.698 -24.264 1.00 27.65 95 ILE A CA 1
ATOM 723 C C . ILE A 1 99 ? 1.336 -38.299 -24.048 1.00 28.41 95 ILE A C 1
ATOM 724 O O . ILE A 1 99 ? 0.927 -38.503 -22.908 1.00 27.73 95 ILE A O 1
ATOM 729 N N . ASN A 1 100 ? 0.628 -38.603 -25.138 1.00 29.05 96 ASN A N 1
ATOM 730 C CA A ASN A 1 100 ? -0.686 -39.197 -25.029 0.60 30.19 96 ASN A CA 1
ATOM 731 C CA B ASN A 1 100 ? -0.709 -39.220 -25.049 0.40 30.51 96 ASN A CA 1
ATOM 732 C C . ASN A 1 100 ? -0.660 -40.546 -24.310 1.00 30.34 96 ASN A C 1
ATOM 733 O O . ASN A 1 100 ? -1.544 -40.836 -23.509 1.00 31.27 96 ASN A O 1
ATOM 742 N N . ASP A 1 101 ? 0.366 -41.352 -24.586 1.00 30.32 97 ASP A N 1
ATOM 743 C CA . ASP A 1 101 ? 0.555 -42.607 -23.857 1.00 31.27 97 ASP A CA 1
ATOM 744 C C . ASP A 1 101 ? 0.718 -42.326 -22.370 1.00 30.87 97 ASP A C 1
ATOM 745 O O . ASP A 1 101 ? 0.101 -43.018 -21.553 1.00 31.67 97 ASP A O 1
ATOM 750 N N . ALA A 1 102 ? 1.527 -41.313 -22.036 1.00 29.89 98 ALA A N 1
ATOM 751 C CA . ALA A 1 102 ? 1.808 -40.944 -20.641 1.00 30.16 98 ALA A CA 1
ATOM 752 C C . ALA A 1 102 ? 0.548 -40.507 -19.919 1.00 30.57 98 ALA A C 1
ATOM 753 O O . ALA A 1 102 ? 0.321 -40.863 -18.763 1.00 30.11 98 ALA A O 1
ATOM 755 N N . SER A 1 103 ? -0.259 -39.728 -20.623 1.00 31.32 99 SER A N 1
ATOM 756 C CA . SER A 1 103 ? -1.499 -39.232 -20.086 1.00 32.20 99 SER A CA 1
ATOM 757 C C . SER A 1 103 ? -2.415 -40.395 -19.733 1.00 32.58 99 SER A C 1
ATOM 758 O O . SER A 1 103 ? -2.891 -40.485 -18.598 1.00 32.91 99 SER A O 1
ATOM 761 N N . VAL A 1 104 ? -2.633 -41.295 -20.689 1.00 32.56 100 VAL A N 1
ATOM 762 C CA . VAL A 1 104 ? -3.459 -42.485 -20.446 1.00 33.76 100 VAL A CA 1
ATOM 763 C C . VAL A 1 104 ? -2.893 -43.358 -19.283 1.00 33.06 100 VAL A C 1
ATOM 764 O O . VAL A 1 104 ? -3.638 -43.882 -18.480 1.00 33.46 100 VAL A O 1
ATOM 768 N N . ALA A 1 105 ? -1.581 -43.451 -19.169 1.00 31.93 101 ALA A N 1
ATOM 769 C CA . ALA A 1 105 ? -0.985 -44.332 -18.174 1.00 31.82 101 ALA A CA 1
ATOM 770 C C . ALA A 1 105 ? -0.971 -43.720 -16.765 1.00 31.51 101 ALA A C 1
ATOM 771 O O . ALA A 1 105 ? -0.662 -44.400 -15.811 1.00 32.02 101 ALA A O 1
ATOM 773 N N . GLY A 1 106 ? -1.316 -42.439 -16.646 1.00 31.55 102 GLY A N 1
ATOM 774 C CA . GLY A 1 106 ? -1.467 -41.792 -15.354 1.00 30.52 102 GLY A CA 1
ATOM 775 C C . GLY A 1 106 ? -0.447 -40.745 -14.923 1.00 30.33 102 GLY A C 1
ATOM 776 O O . GLY A 1 106 ? -0.460 -40.347 -13.764 1.00 31.78 102 GLY A O 1
ATOM 777 N N . ALA A 1 107 ? 0.442 -40.287 -15.806 1.00 29.60 103 ALA A N 1
ATOM 778 C CA . ALA A 1 107 ? 1.400 -39.217 -15.450 1.00 28.84 103 ALA A CA 1
ATOM 779 C C . ALA A 1 107 ? 0.704 -37.869 -15.143 1.00 29.78 103 ALA A C 1
ATOM 780 O O . ALA A 1 107 ? -0.429 -37.651 -15.594 1.00 30.87 103 ALA A O 1
ATOM 782 N N . ASN A 1 108 ? 1.341 -36.990 -14.347 1.00 29.23 104 ASN A N 1
ATOM 783 C CA . ASN A 1 108 ? 0.777 -35.649 -14.062 1.00 29.82 104 ASN A CA 1
ATOM 784 C C . ASN A 1 108 ? 1.415 -34.580 -14.948 1.00 30.20 104 ASN A C 1
ATOM 785 O O . ASN A 1 108 ? 0.778 -33.562 -15.287 1.00 31.12 104 ASN A O 1
ATOM 790 N N . TYR A 1 109 ? 2.680 -34.815 -15.304 1.00 29.08 105 TYR A N 1
ATOM 791 C CA . TYR A 1 109 ? 3.452 -33.881 -16.093 1.00 29.06 105 TYR A CA 1
ATOM 792 C C . TYR A 1 109 ? 4.299 -34.635 -17.111 1.00 28.94 105 TYR A C 1
ATOM 793 O O . TYR A 1 109 ? 4.665 -35.812 -16.903 1.00 28.79 105 TYR A O 1
ATOM 802 N N . VAL A 1 110 ? 4.668 -33.950 -18.186 1.00 28.77 106 VAL A N 1
ATOM 803 C CA . VAL A 1 110 ? 5.598 -34.537 -19.127 1.00 28.80 106 VAL A CA 1
ATOM 804 C C . VAL A 1 110 ? 6.837 -33.687 -19.218 1.00 30.05 106 VAL A C 1
ATOM 805 O O . VAL A 1 110 ? 6.763 -32.459 -19.202 1.00 31.17 106 VAL A O 1
ATOM 809 N N . LEU A 1 111 ? 7.974 -34.368 -19.306 1.00 30.10 107 LEU A N 1
ATOM 810 C CA . LEU A 1 111 ? 9.272 -33.736 -19.358 1.00 31.33 107 LEU A CA 1
ATOM 811 C C . LEU A 1 111 ? 9.859 -33.864 -20.770 1.00 31.58 107 LEU A C 1
ATOM 812 O O . LEU A 1 111 ? 10.105 -34.969 -21.252 1.00 31.86 107 LEU A O 1
ATOM 817 N N . VAL A 1 112 ? 10.048 -32.735 -21.441 1.00 32.90 108 VAL A N 1
ATOM 818 C CA . VAL A 1 112 ? 10.262 -32.711 -22.889 1.00 33.29 108 VAL A CA 1
ATOM 819 C C . VAL A 1 112 ? 11.638 -32.161 -23.303 1.00 35.26 108 VAL A C 1
ATOM 820 O O . VAL A 1 112 ? 11.912 -30.981 -23.134 1.00 35.24 108 VAL A O 1
ATOM 824 N N . LEU A 1 113 ? 12.486 -33.027 -23.865 1.00 36.47 109 LEU A N 1
ATOM 825 C CA . LEU A 1 113 ? 13.733 -32.611 -24.538 1.00 38.96 109 LEU A CA 1
ATOM 826 C C . LEU A 1 113 ? 13.451 -31.781 -25.770 1.00 40.47 109 LEU A C 1
ATOM 827 O O . LEU A 1 113 ? 12.438 -31.991 -26.428 1.00 39.55 109 LEU A O 1
ATOM 832 N N . PRO A 1 114 ? 14.346 -30.824 -26.082 1.00 42.80 110 PRO A N 1
ATOM 833 C CA . PRO A 1 114 ? 14.197 -30.136 -27.351 1.00 44.53 110 PRO A CA 1
ATOM 834 C C . PRO A 1 114 ? 14.502 -31.119 -28.486 1.00 45.53 110 PRO A C 1
ATOM 835 O O . PRO A 1 114 ? 15.132 -32.164 -28.264 1.00 43.99 110 PRO A O 1
ATOM 839 N N . PRO A 1 115 ? 14.035 -30.812 -29.695 1.00 47.90 111 PRO A N 1
ATOM 840 C CA . PRO A 1 115 ? 14.236 -31.829 -30.725 1.00 49.83 111 PRO A CA 1
ATOM 841 C C . PRO A 1 115 ? 15.714 -31.885 -31.146 1.00 53.14 111 PRO A C 1
ATOM 842 O O . PRO A 1 115 ? 16.304 -30.849 -31.435 1.00 54.17 111 PRO A O 1
ATOM 846 N N . ALA A 1 116 ? 16.307 -33.080 -31.135 1.00 55.27 112 ALA A N 1
ATOM 847 C CA . ALA A 1 116 ? 17.682 -33.262 -31.642 1.00 59.00 112 ALA A CA 1
ATOM 848 C C . ALA A 1 116 ? 17.771 -34.463 -32.595 1.00 60.16 112 ALA A C 1
ATOM 849 O O . ALA A 1 116 ? 17.262 -35.567 -32.277 1.00 59.87 112 ALA A O 1
ATOM 851 N N . TYR A 1 117 ? 18.418 -34.246 -33.743 1.00 62.36 113 TYR A N 1
ATOM 852 C CA . TYR A 1 117 ? 18.501 -35.250 -34.815 1.00 63.44 113 TYR A CA 1
ATOM 853 C C . TYR A 1 117 ? 19.868 -35.235 -35.507 1.00 65.23 113 TYR A C 1
ATOM 854 O O . TYR A 1 117 ? 20.344 -34.184 -35.942 1.00 67.11 113 TYR A O 1
ATOM 863 N N . ALA A 1 121 ? 22.049 -30.999 -33.261 1.00 71.35 117 ALA A N 1
ATOM 864 C CA . ALA A 1 121 ? 21.942 -29.554 -33.032 1.00 72.42 117 ALA A CA 1
ATOM 865 C C . ALA A 1 121 ? 21.017 -28.880 -34.056 1.00 72.67 117 ALA A C 1
ATOM 866 O O . ALA A 1 121 ? 21.412 -28.635 -35.212 1.00 74.17 117 ALA A O 1
ATOM 868 N N . THR A 1 122 ? 19.792 -28.587 -33.606 1.00 70.87 118 THR A N 1
ATOM 869 C CA . THR A 1 122 ? 18.750 -27.904 -34.404 1.00 70.20 118 THR A CA 1
ATOM 870 C C . THR A 1 122 ? 18.799 -26.363 -34.258 1.00 70.76 118 THR A C 1
ATOM 871 O O . THR A 1 122 ? 19.466 -25.856 -33.359 1.00 71.58 118 THR A O 1
ATOM 873 N N . THR A 1 123 ? 18.096 -25.623 -35.122 1.00 70.26 119 THR A N 1
ATOM 874 C CA . THR A 1 123 ? 18.063 -24.145 -35.037 1.00 70.62 119 THR A CA 1
ATOM 875 C C . THR A 1 123 ? 17.011 -23.598 -34.048 1.00 68.78 119 THR A C 1
ATOM 876 O O . THR A 1 123 ? 16.098 -24.324 -33.670 1.00 66.57 119 THR A O 1
ATOM 880 N N . PRO A 1 124 ? 17.129 -22.308 -33.646 1.00 69.56 120 PRO A N 1
ATOM 881 C CA . PRO A 1 124 ? 16.254 -21.689 -32.623 1.00 68.28 120 PRO A CA 1
ATOM 882 C C . PRO A 1 124 ? 14.780 -21.421 -32.989 1.00 66.53 120 PRO A C 1
ATOM 883 O O . PRO A 1 124 ? 13.931 -21.501 -32.108 1.00 65.49 120 PRO A O 1
ATOM 887 N N . PRO A 1 125 ? 14.471 -21.068 -34.251 1.00 66.58 121 PRO A N 1
ATOM 888 C CA . PRO A 1 125 ? 13.025 -21.031 -34.549 1.00 64.75 121 PRO A CA 1
ATOM 889 C C . PRO A 1 125 ? 12.384 -22.431 -34.609 1.00 61.40 121 PRO A C 1
ATOM 890 O O . PRO A 1 125 ? 11.182 -22.569 -34.367 1.00 60.57 121 PRO A O 1
ATOM 894 N N . VAL A 1 126 ? 13.190 -23.448 -34.917 1.00 59.04 122 VAL A N 1
ATOM 895 C CA . VAL A 1 126 ? 12.770 -24.850 -34.879 1.00 55.27 122 VAL A CA 1
ATOM 896 C C . VAL A 1 126 ? 12.451 -25.302 -33.443 1.00 52.96 122 VAL A C 1
ATOM 897 O O . VAL A 1 126 ? 11.396 -25.906 -33.190 1.00 51.29 122 VAL A O 1
ATOM 901 N N . ILE A 1 127 ? 13.373 -25.028 -32.521 1.00 51.87 123 ILE A N 1
ATOM 902 C CA . ILE A 1 127 ? 13.154 -25.264 -31.100 1.00 49.65 123 ILE A CA 1
ATOM 903 C C . ILE A 1 127 ? 11.899 -24.526 -30.637 1.00 49.04 123 ILE A C 1
ATOM 904 O O . ILE A 1 127 ? 11.018 -25.132 -30.051 1.00 47.57 123 ILE A O 1
ATOM 909 N N . LYS A 1 128 ? 11.810 -23.228 -30.924 1.00 50.28 124 LYS A N 1
ATOM 910 C CA . LYS A 1 128 ? 10.691 -22.417 -30.443 1.00 50.25 124 LYS A CA 1
ATOM 911 C C . LYS A 1 128 ? 9.348 -22.945 -30.952 1.00 48.89 124 LYS A C 1
ATOM 912 O O . LYS A 1 128 ? 8.418 -23.148 -30.156 1.00 48.44 124 LYS A O 1
ATOM 914 N N . SER A 1 129 ? 9.245 -23.193 -32.256 1.00 48.00 125 SER A N 1
ATOM 915 C CA . SER A 1 129 ? 7.986 -23.704 -32.816 1.00 46.71 125 SER A CA 1
ATOM 916 C C . SER A 1 129 ? 7.608 -25.106 -32.313 1.00 43.64 125 SER A C 1
ATOM 917 O O . SER A 1 129 ? 6.432 -25.414 -32.164 1.00 42.67 125 SER A O 1
ATOM 920 N N . PHE A 1 130 ? 8.610 -25.938 -32.059 1.00 42.28 126 PHE A N 1
ATOM 921 C CA . PHE A 1 130 ? 8.416 -27.253 -31.457 1.00 40.13 126 PHE A CA 1
ATOM 922 C C . PHE A 1 130 ? 7.734 -27.158 -30.089 1.00 39.57 126 PHE A C 1
ATOM 923 O O . PHE A 1 130 ? 6.679 -27.757 -29.865 1.00 38.45 126 PHE A O 1
ATOM 931 N N . PHE A 1 131 ? 8.335 -26.400 -29.179 1.00 40.04 127 PHE A N 1
ATOM 932 C CA . PHE A 1 131 ? 7.746 -26.225 -27.859 1.00 39.99 127 PHE A CA 1
ATOM 933 C C . PHE A 1 131 ? 6.375 -25.557 -27.884 1.00 41.03 127 PHE A C 1
ATOM 934 O O . PHE A 1 131 ? 5.485 -25.972 -27.132 1.00 40.65 127 PHE A O 1
ATOM 942 N N . ASP A 1 132 ? 6.204 -24.550 -28.739 1.00 42.52 128 ASP A N 1
ATOM 943 C CA . ASP A 1 132 ? 4.875 -23.965 -28.996 1.00 44.40 128 ASP A CA 1
ATOM 944 C C . ASP A 1 132 ? 3.830 -25.022 -29.400 1.00 43.17 128 ASP A C 1
ATOM 945 O O . ASP A 1 132 ? 2.740 -25.091 -28.836 1.00 42.82 128 ASP A O 1
ATOM 950 N N . ASP A 1 133 ? 4.182 -25.844 -30.379 1.00 42.78 129 ASP A N 1
ATOM 951 C CA . ASP A 1 133 ? 3.299 -26.886 -30.885 1.00 41.93 129 ASP A CA 1
ATOM 952 C C . ASP A 1 133 ? 3.011 -27.968 -29.829 1.00 40.51 129 ASP A C 1
ATOM 953 O O . ASP A 1 133 ? 1.863 -28.413 -29.653 1.00 39.81 129 ASP A O 1
ATOM 958 N N . VAL A 1 134 ? 4.051 -28.356 -29.098 1.00 39.43 130 VAL A N 1
ATOM 959 C CA . VAL A 1 134 ? 3.906 -29.371 -28.094 1.00 37.99 130 VAL A CA 1
ATOM 960 C C . VAL A 1 134 ? 3.038 -28.940 -26.911 1.00 38.59 130 VAL A C 1
ATOM 961 O O . VAL A 1 134 ? 2.135 -29.693 -26.531 1.00 37.71 130 VAL A O 1
ATOM 965 N N . SER A 1 135 ? 3.286 -27.745 -26.347 1.00 40.23 131 SER A N 1
ATOM 966 C CA . SER A 1 135 ? 2.508 -27.247 -25.182 1.00 41.54 131 SER A CA 1
ATOM 967 C C . SER A 1 135 ? 1.047 -27.157 -25.524 1.00 41.86 131 SER A C 1
ATOM 968 O O . SER A 1 135 ? 0.187 -27.560 -24.763 1.00 41.88 131 SER A O 1
ATOM 971 N N . CYS A 1 136 ? 0.795 -26.584 -26.683 1.00 42.85 132 CYS A N 1
ATOM 972 C CA . CYS A 1 136 ? -0.534 -26.377 -27.188 1.00 44.37 132 CYS A CA 1
ATOM 973 C C . CYS A 1 136 ? -1.310 -27.690 -27.417 1.00 42.54 132 CYS A C 1
ATOM 974 O O . CYS A 1 136 ? -2.505 -27.744 -27.134 1.00 42.85 132 CYS A O 1
ATOM 977 N N . GLN A 1 137 ? -0.645 -28.746 -27.900 1.00 40.86 133 GLN A N 1
ATOM 978 C CA . GLN A 1 137 ? -1.336 -30.018 -28.182 1.00 38.82 133 GLN A CA 1
ATOM 979 C C . GLN A 1 137 ? -1.383 -30.979 -26.996 1.00 37.97 133 GLN A C 1
ATOM 980 O O . GLN A 1 137 ? -2.212 -31.903 -26.978 1.00 37.38 133 GLN A O 1
ATOM 986 N N . SER A 1 138 ? -0.511 -30.748 -26.008 1.00 37.14 134 SER A N 1
ATOM 987 C CA . SER A 1 138 ? -0.310 -31.687 -24.921 1.00 35.96 134 SER A CA 1
ATOM 988 C C . SER A 1 138 ? -1.446 -31.643 -23.907 1.00 36.39 134 SER A C 1
ATOM 989 O O . SER A 1 138 ? -1.832 -30.573 -23.438 1.00 37.15 134 SER A O 1
ATOM 992 N N . PRO A 1 139 ? -1.987 -32.823 -23.569 1.00 35.93 135 PRO A N 1
ATOM 993 C CA . PRO A 1 139 ? -3.017 -32.899 -22.542 1.00 36.17 135 PRO A CA 1
ATOM 994 C C . PRO A 1 139 ? -2.466 -32.782 -21.128 1.00 35.94 135 PRO A C 1
ATOM 995 O O . PRO A 1 139 ? -3.244 -32.684 -20.184 1.00 37.48 135 PRO A O 1
ATOM 999 N N . LEU A 1 140 ? -1.149 -32.796 -20.978 1.00 34.37 136 LEU A N 1
ATOM 1000 C CA . LEU A 1 140 ? -0.518 -32.678 -19.668 1.00 33.14 136 LEU A CA 1
ATOM 1001 C C . LEU A 1 140 ? 0.386 -31.429 -19.622 1.00 32.79 136 LEU A C 1
ATOM 1002 O O . LEU A 1 140 ? 0.922 -31.010 -20.651 1.00 33.08 136 LEU A O 1
ATOM 1007 N N . PRO A 1 141 ? 0.556 -30.835 -18.434 1.00 32.18 137 PRO A N 1
ATOM 1008 C CA . PRO A 1 141 ? 1.499 -29.702 -18.309 1.00 32.41 137 PRO A CA 1
ATOM 1009 C C . PRO A 1 141 ? 2.947 -30.098 -18.677 1.00 31.64 137 PRO A C 1
ATOM 1010 O O . PRO A 1 141 ? 3.377 -31.214 -18.391 1.00 30.24 137 PRO A O 1
ATOM 1014 N N . VAL A 1 142 ? 3.686 -29.168 -19.267 1.00 31.99 138 VAL A N 1
ATOM 1015 C CA . VAL A 1 142 ? 4.980 -29.460 -19.879 1.00 31.39 138 VAL A CA 1
ATOM 1016 C C . VAL A 1 142 ? 6.168 -28.863 -19.105 1.00 32.09 138 VAL A C 1
ATOM 1017 O O . VAL A 1 142 ? 6.168 -27.696 -18.768 1.00 32.61 138 VAL A O 1
ATOM 1021 N N . VAL A 1 143 ? 7.170 -29.693 -18.827 1.00 32.08 139 VAL A N 1
ATOM 1022 C CA . VAL A 1 143 ? 8.434 -29.220 -18.258 1.00 33.25 139 VAL A CA 1
ATOM 1023 C C . VAL A 1 143 ? 9.527 -29.362 -19.333 1.00 34.42 139 VAL A C 1
ATOM 1024 O O . VAL A 1 143 ? 9.762 -30.458 -19.864 1.00 33.54 139 VAL A O 1
ATOM 1028 N N . ILE A 1 144 ? 10.173 -28.246 -19.650 1.00 37.00 140 ILE A N 1
ATOM 1029 C CA . ILE A 1 144 ? 11.265 -28.216 -20.615 1.00 39.06 140 ILE A CA 1
ATOM 1030 C C . ILE A 1 144 ? 12.395 -29.013 -20.005 1.00 40.46 140 ILE A C 1
ATOM 1031 O O . ILE A 1 144 ? 12.710 -28.841 -18.815 1.00 40.33 140 ILE A O 1
ATOM 1036 N N . TYR A 1 145 ? 12.950 -29.927 -20.792 1.00 42.23 141 TYR A N 1
ATOM 1037 C CA . TYR A 1 145 ? 14.067 -30.757 -20.357 1.00 44.64 141 TYR A CA 1
ATOM 1038 C C . TYR A 1 145 ? 15.268 -30.271 -21.128 1.00 48.19 141 TYR A C 1
ATOM 1039 O O . TYR A 1 145 ? 15.415 -30.550 -22.314 1.00 48.34 141 TYR A O 1
ATOM 1048 N N . ASN A 1 146 ? 16.116 -29.511 -20.457 1.00 52.41 142 ASN A N 1
ATOM 1049 C CA . ASN A 1 146 ? 17.306 -28.985 -21.083 1.00 57.11 142 ASN A CA 1
ATOM 1050 C C . ASN A 1 146 ? 18.494 -29.911 -20.841 1.00 59.12 142 ASN A C 1
ATOM 1051 O O . ASN A 1 146 ? 19.135 -29.831 -19.789 1.00 60.42 142 ASN A O 1
ATOM 1056 N N . PHE A 1 147 ? 18.788 -30.795 -21.795 1.00 61.05 143 PHE A N 1
ATOM 1057 C CA . PHE A 1 147 ? 19.960 -31.670 -21.675 1.00 63.37 143 PHE A CA 1
ATOM 1058 C C . PHE A 1 147 ? 20.947 -31.527 -22.849 1.00 65.89 143 PHE A C 1
ATOM 1059 O O . PHE A 1 147 ? 20.782 -32.195 -23.880 1.00 66.22 143 PHE A O 1
ATOM 1067 N N . PRO A 1 148 ? 21.985 -30.673 -22.694 1.00 68.37 144 PRO A N 1
ATOM 1068 C CA . PRO A 1 148 ? 22.995 -30.497 -23.767 1.00 70.59 144 PRO A CA 1
ATOM 1069 C C . PRO A 1 148 ? 24.199 -31.469 -23.710 1.00 71.48 144 PRO A C 1
ATOM 1070 O O . PRO A 1 148 ? 24.386 -32.199 -22.718 1.00 71.32 144 PRO A O 1
ATOM 1074 N N . GLY A 1 153 ? 23.757 -32.025 -29.188 1.00 81.45 149 GLY A N 1
ATOM 1075 C CA . GLY A 1 153 ? 22.552 -31.654 -28.444 1.00 80.08 149 GLY A CA 1
ATOM 1076 C C . GLY A 1 153 ? 22.566 -30.192 -28.018 1.00 80.97 149 GLY A C 1
ATOM 1077 O O . GLY A 1 153 ? 23.528 -29.740 -27.377 1.00 82.54 149 GLY A O 1
ATOM 1078 N N . ILE A 1 154 ? 21.499 -29.461 -28.363 1.00 80.12 150 ILE A N 1
ATOM 1079 C CA . ILE A 1 154 ? 21.403 -28.004 -28.138 1.00 80.47 150 ILE A CA 1
ATOM 1080 C C . ILE A 1 154 ? 21.213 -27.593 -26.666 1.00 79.26 150 ILE A C 1
ATOM 1081 O O . ILE A 1 154 ? 20.601 -28.328 -25.880 1.00 77.55 150 ILE A O 1
ATOM 1083 N N . ASP A 1 155 ? 21.741 -26.420 -26.305 1.00 79.61 151 ASP A N 1
ATOM 1084 C CA . ASP A 1 155 ? 21.575 -25.881 -24.952 1.00 78.14 151 ASP A CA 1
ATOM 1085 C C . ASP A 1 155 ? 20.743 -24.593 -24.948 1.00 77.73 151 ASP A C 1
ATOM 1086 O O . ASP A 1 155 ? 21.097 -23.618 -25.620 1.00 79.40 151 ASP A O 1
ATOM 1091 N N . LEU A 1 156 ? 19.657 -24.596 -24.168 1.00 74.69 152 LEU A N 1
ATOM 1092 C CA . LEU A 1 156 ? 18.721 -23.468 -24.111 1.00 73.68 152 LEU A CA 1
ATOM 1093 C C . LEU A 1 156 ? 19.084 -22.460 -23.018 1.00 73.61 152 LEU A C 1
ATOM 1094 O O . LEU A 1 156 ? 19.087 -22.790 -21.834 1.00 72.53 152 LEU A O 1
ATOM 1099 N N . ASP A 1 157 ? 19.382 -21.229 -23.417 1.00 74.23 153 ASP A N 1
ATOM 1100 C CA . ASP A 1 157 ? 19.703 -20.180 -22.449 1.00 74.53 153 ASP A CA 1
ATOM 1101 C C . ASP A 1 157 ? 18.423 -19.572 -21.876 1.00 72.76 153 ASP A C 1
ATOM 1102 O O . ASP A 1 157 ? 17.320 -19.938 -22.294 1.00 71.43 153 ASP A O 1
ATOM 1107 N N . SER A 1 158 ? 18.579 -18.640 -20.939 1.00 72.33 154 SER A N 1
ATOM 1108 C CA . SER A 1 158 ? 17.448 -18.005 -20.256 1.00 70.73 154 SER A CA 1
ATOM 1109 C C . SER A 1 158 ? 16.440 -17.303 -21.160 1.00 70.15 154 SER A C 1
ATOM 1110 O O . SER A 1 158 ? 15.252 -17.233 -20.814 1.00 69.20 154 SER A O 1
ATOM 1113 N N . ASP A 1 159 ? 16.928 -16.772 -22.287 1.00 69.97 155 ASP A N 1
ATOM 1114 C CA . ASP A 1 159 ? 16.120 -16.016 -23.254 1.00 69.42 155 ASP A CA 1
ATOM 1115 C C . ASP A 1 159 ? 15.050 -16.887 -23.910 1.00 65.71 155 ASP A C 1
ATOM 1116 O O . ASP A 1 159 ? 13.868 -16.537 -23.894 1.00 65.10 155 ASP A O 1
ATOM 1121 N N . MET A 1 160 ? 15.480 -18.015 -24.481 1.00 62.60 156 MET A N 1
ATOM 1122 C CA . MET A 1 160 ? 14.577 -18.989 -25.110 1.00 59.44 156 MET A CA 1
ATOM 1123 C C . MET A 1 160 ? 13.563 -19.585 -24.120 1.00 56.36 156 MET A C 1
ATOM 1124 O O . MET A 1 160 ? 12.381 -19.692 -24.438 1.00 54.86 156 MET A O 1
ATOM 1126 N N . ILE A 1 161 ? 14.023 -19.935 -22.919 1.00 54.78 157 ILE A N 1
ATOM 1127 C CA . ILE A 1 161 ? 13.146 -20.531 -21.906 1.00 52.63 157 ILE A CA 1
ATOM 1128 C C . ILE A 1 161 ? 12.025 -19.565 -21.525 1.00 53.53 157 ILE A C 1
ATOM 1129 O O . ILE A 1 161 ? 10.859 -19.960 -21.470 1.00 52.38 157 ILE A O 1
ATOM 1134 N N . THR A 1 162 ? 12.391 -18.307 -21.263 1.00 55.43 158 THR A N 1
ATOM 1135 C CA . THR A 1 162 ? 11.427 -17.268 -20.898 1.00 56.56 158 THR A CA 1
ATOM 1136 C C . THR A 1 162 ? 10.461 -16.999 -22.036 1.00 56.39 158 THR A C 1
ATOM 1137 O O . THR A 1 162 ? 9.252 -16.919 -21.816 1.00 56.10 158 THR A O 1
ATOM 1141 N N . THR A 1 163 ? 11.001 -16.866 -23.246 1.00 56.53 159 THR A N 1
ATOM 1142 C CA . THR A 1 163 ? 10.180 -16.724 -24.435 1.00 56.55 159 THR A CA 1
ATOM 1143 C C . THR A 1 163 ? 9.165 -17.872 -24.512 1.00 54.25 159 THR A C 1
ATOM 1144 O O . THR A 1 163 ? 7.956 -17.621 -24.573 1.00 54.73 159 THR A O 1
ATOM 1148 N N . ILE A 1 164 ? 9.648 -19.116 -24.459 1.00 51.54 160 ILE A N 1
ATOM 1149 C CA . ILE A 1 164 ? 8.771 -20.283 -24.551 1.00 48.91 160 ILE A CA 1
ATOM 1150 C C . ILE A 1 164 ? 7.700 -20.289 -23.470 1.00 48.19 160 ILE A C 1
ATOM 1151 O O . ILE A 1 164 ? 6.546 -20.598 -23.748 1.00 47.33 160 ILE A O 1
ATOM 1156 N N . ALA A 1 165 ? 8.091 -19.959 -22.244 1.00 48.15 161 ALA A N 1
ATOM 1157 C CA . ALA A 1 165 ? 7.175 -19.995 -21.102 1.00 48.35 161 ALA A CA 1
ATOM 1158 C C . ALA A 1 165 ? 6.097 -18.898 -21.136 1.00 50.10 161 ALA A C 1
ATOM 1159 O O . ALA A 1 165 ? 4.953 -19.137 -20.757 1.00 50.01 161 ALA A O 1
ATOM 1161 N N . ARG A 1 166 ? 6.462 -17.706 -21.597 1.00 52.24 162 ARG A N 1
ATOM 1162 C CA . ARG A 1 166 ? 5.524 -16.582 -21.630 1.00 54.61 162 ARG A CA 1
ATOM 1163 C C . ARG A 1 166 ? 4.453 -16.774 -22.705 1.00 54.43 162 ARG A C 1
ATOM 1164 O O . ARG A 1 166 ? 3.317 -16.340 -22.534 1.00 55.29 162 ARG A O 1
ATOM 1166 N N . LYS A 1 167 ? 4.820 -17.439 -23.796 1.00 53.69 163 LYS A N 1
ATOM 1167 C CA . LYS A 1 167 ? 3.891 -17.729 -24.896 1.00 54.28 163 LYS A CA 1
ATOM 1168 C C . LYS A 1 167 ? 3.017 -18.972 -24.633 1.00 52.08 163 LYS A C 1
ATOM 1169 O O . LYS A 1 167 ? 2.050 -19.217 -25.354 1.00 51.93 163 LYS A O 1
ATOM 1175 N N . ASN A 1 168 ? 3.357 -19.746 -23.601 1.00 50.35 164 ASN A N 1
ATOM 1176 C CA . ASN A 1 168 ? 2.757 -21.062 -23.394 1.00 48.36 164 ASN A CA 1
ATOM 1177 C C . ASN A 1 168 ? 2.411 -21.366 -21.936 1.00 47.07 164 ASN A C 1
ATOM 1178 O O . ASN A 1 168 ? 3.216 -21.972 -21.239 1.00 45.54 164 ASN A O 1
ATOM 1183 N N . PRO A 1 169 ? 1.196 -20.990 -21.485 1.00 47.36 165 PRO A N 1
ATOM 1184 C CA . PRO A 1 169 ? 0.808 -21.181 -20.068 1.00 46.24 165 PRO A CA 1
ATOM 1185 C C . PRO A 1 169 ? 0.742 -22.656 -19.646 1.00 43.73 165 PRO A C 1
ATOM 1186 O O . PRO A 1 169 ? 0.716 -22.960 -18.460 1.00 42.82 165 PRO A O 1
ATOM 1190 N N . ASN A 1 170 ? 0.720 -23.565 -20.618 1.00 41.94 166 ASN A N 1
ATOM 1191 C CA . ASN A 1 170 ? 0.802 -24.988 -20.318 1.00 39.33 166 ASN A CA 1
ATOM 1192 C C . ASN A 1 170 ? 2.247 -25.454 -20.062 1.00 38.05 166 ASN A C 1
ATOM 1193 O O . ASN A 1 170 ? 2.487 -26.623 -19.741 1.00 36.64 166 ASN A O 1
ATOM 1198 N N . VAL A 1 171 ? 3.212 -24.550 -20.234 1.00 38.31 167 VAL A N 1
ATOM 1199 C CA . VAL A 1 171 ? 4.595 -24.846 -19.860 1.00 37.20 167 VAL A CA 1
ATOM 1200 C C . VAL A 1 171 ? 4.739 -24.417 -18.423 1.00 37.66 167 VAL A C 1
ATOM 1201 O O . VAL A 1 171 ? 4.493 -23.251 -18.088 1.00 39.41 167 VAL A O 1
ATOM 1205 N N . VAL A 1 172 ? 5.125 -25.363 -17.574 1.00 35.79 168 VAL A N 1
ATOM 1206 C CA . VAL A 1 172 ? 5.129 -25.130 -16.134 1.00 36.29 168 VAL A CA 1
ATOM 1207 C C . VAL A 1 172 ? 6.488 -25.307 -15.421 1.00 36.13 168 VAL A C 1
ATOM 1208 O O . VAL A 1 172 ? 6.540 -25.313 -14.193 1.00 36.09 168 VAL A O 1
ATOM 1212 N N . GLY A 1 173 ? 7.568 -25.454 -16.175 1.00 35.45 169 GLY A N 1
ATOM 1213 C CA . GLY A 1 173 ? 8.882 -25.541 -15.574 1.00 36.17 169 GLY A CA 1
ATOM 1214 C C . GLY A 1 173 ? 9.969 -25.915 -16.555 1.00 36.75 169 GLY A C 1
ATOM 1215 O O . GLY A 1 173 ? 9.708 -26.035 -17.747 1.00 36.93 169 GLY A O 1
ATOM 1216 N N . VAL A 1 174 ? 11.185 -26.098 -16.041 1.00 37.24 170 VAL A N 1
ATOM 1217 C CA . VAL A 1 174 ? 12.360 -26.479 -16.824 1.00 37.83 170 VAL A CA 1
ATOM 1218 C C . VAL A 1 174 ? 13.227 -27.326 -15.880 1.00 38.58 170 VAL A C 1
ATOM 1219 O O . VAL A 1 174 ? 13.298 -27.015 -14.705 1.00 38.60 170 VAL A O 1
ATOM 1223 N N . LYS A 1 175 ? 13.803 -28.428 -16.366 1.00 39.51 171 LYS A N 1
ATOM 1224 C CA . LYS A 1 175 ? 14.905 -29.085 -15.692 1.00 41.14 171 LYS A CA 1
ATOM 1225 C C . LYS A 1 175 ? 16.182 -28.627 -16.368 1.00 44.12 171 LYS A C 1
ATOM 1226 O O . LYS A 1 175 ? 16.379 -28.873 -17.553 1.00 43.80 171 LYS A O 1
ATOM 1232 N N . LEU A 1 176 ? 17.045 -27.959 -15.610 1.00 47.88 172 LEU A N 1
ATOM 1233 C CA . LEU A 1 176 ? 18.390 -27.603 -16.084 1.00 52.01 172 LEU A CA 1
ATOM 1234 C C . LEU A 1 176 ? 19.382 -28.664 -15.596 1.00 53.79 172 LEU A C 1
ATOM 1235 O O . LEU A 1 176 ? 19.429 -28.969 -14.411 1.00 54.22 172 LEU A O 1
ATOM 1240 N N . THR A 1 177 ? 20.164 -29.250 -16.493 1.00 56.77 173 THR A N 1
ATOM 1241 C CA . THR A 1 177 ? 21.016 -30.373 -16.087 1.00 58.98 173 THR A CA 1
ATOM 1242 C C . THR A 1 177 ? 22.255 -29.863 -15.375 1.00 61.81 173 THR A C 1
ATOM 1243 O O . THR A 1 177 ? 22.575 -30.335 -14.269 1.00 62.33 173 THR A O 1
ATOM 1247 N N . CYS A 1 178 ? 22.931 -28.904 -16.014 1.00 64.53 174 CYS A N 1
ATOM 1248 C CA . CYS A 1 178 ? 24.024 -28.149 -15.399 1.00 67.19 174 CYS A CA 1
ATOM 1249 C C . CYS A 1 178 ? 23.508 -26.747 -15.060 1.00 68.61 174 CYS A C 1
ATOM 1250 O O . CYS A 1 178 ? 23.694 -25.807 -15.825 1.00 70.17 174 CYS A O 1
ATOM 1252 N N . ALA A 1 179 ? 22.828 -26.627 -13.922 1.00 68.38 175 ALA A N 1
ATOM 1253 C CA . ALA A 1 179 ? 22.246 -25.354 -13.492 1.00 69.27 175 ALA A CA 1
ATOM 1254 C C . ALA A 1 179 ? 23.268 -24.523 -12.749 1.00 71.19 175 ALA A C 1
ATOM 1255 O O . ALA A 1 179 ? 23.961 -25.023 -11.858 1.00 71.69 175 ALA A O 1
ATOM 1257 N N . SER A 1 180 ? 23.334 -23.247 -13.111 1.00 72.55 176 SER A N 1
ATOM 1258 C CA . SER A 1 180 ? 24.153 -22.270 -12.421 1.00 74.14 176 SER A CA 1
ATOM 1259 C C . SER A 1 180 ? 23.282 -21.448 -11.471 1.00 74.13 176 SER A C 1
ATOM 1260 O O . SER A 1 180 ? 22.046 -21.452 -11.577 1.00 73.00 176 SER A O 1
ATOM 1263 N N . VAL A 1 181 ? 23.943 -20.755 -10.544 1.00 75.05 177 VAL A N 1
ATOM 1264 C CA . VAL A 1 181 ? 23.308 -19.755 -9.682 1.00 75.22 177 VAL A CA 1
ATOM 1265 C C . VAL A 1 181 ? 22.823 -18.560 -10.518 1.00 75.87 177 VAL A C 1
ATOM 1266 O O . VAL A 1 181 ? 21.768 -17.988 -10.242 1.00 75.94 177 VAL A O 1
ATOM 1270 N N . GLY A 1 182 ? 23.591 -18.197 -11.541 1.00 76.27 178 GLY A N 1
ATOM 1271 C CA . GLY A 1 182 ? 23.191 -17.128 -12.450 1.00 76.73 178 GLY A CA 1
ATOM 1272 C C . GLY A 1 182 ? 21.936 -17.478 -13.233 1.00 74.45 178 GLY A C 1
ATOM 1273 O O . GLY A 1 182 ? 21.018 -16.661 -13.337 1.00 75.02 178 GLY A O 1
ATOM 1274 N N . LYS A 1 183 ? 21.897 -18.697 -13.778 1.00 71.64 179 LYS A N 1
ATOM 1275 C CA . LYS A 1 183 ? 20.781 -19.129 -14.612 1.00 69.45 179 LYS A CA 1
ATOM 1276 C C . LYS A 1 183 ? 19.493 -19.178 -13.796 1.00 67.69 179 LYS A C 1
ATOM 1277 O O . LYS A 1 183 ? 18.462 -18.649 -14.219 1.00 67.48 179 LYS A O 1
ATOM 1279 N N . ILE A 1 184 ? 19.567 -19.778 -12.612 1.00 66.23 180 ILE A N 1
ATOM 1280 C CA . ILE A 1 184 ? 18.405 -19.864 -11.738 1.00 64.67 180 ILE A CA 1
ATOM 1281 C C . ILE A 1 184 ? 17.841 -18.488 -11.426 1.00 66.49 180 ILE A C 1
ATOM 1282 O O . ILE A 1 184 ? 16.634 -18.255 -11.585 1.00 65.76 180 ILE A O 1
ATOM 1287 N N . THR A 1 185 ? 18.732 -17.580 -11.026 1.00 68.46 181 THR A N 1
ATOM 1288 C CA . THR A 1 185 ? 18.350 -16.237 -10.618 1.00 70.76 181 THR A CA 1
ATOM 1289 C C . THR A 1 185 ? 17.630 -15.501 -11.751 1.00 71.99 181 THR A C 1
ATOM 1290 O O . THR A 1 185 ? 16.543 -14.960 -11.545 1.00 72.47 181 THR A O 1
ATOM 1294 N N . ARG A 1 186 ? 18.231 -15.503 -12.941 1.00 72.74 182 ARG A N 1
ATOM 1295 C CA . ARG A 1 186 ? 17.643 -14.893 -14.142 1.00 74.14 182 ARG A CA 1
ATOM 1296 C C . ARG A 1 186 ? 16.210 -15.375 -14.397 1.00 72.31 182 ARG A C 1
ATOM 1297 O O . ARG A 1 186 ? 15.316 -14.566 -14.662 1.00 73.49 182 ARG A O 1
ATOM 1305 N N . LEU A 1 187 ? 16.006 -16.690 -14.312 1.00 69.79 183 LEU A N 1
ATOM 1306 C CA . LEU A 1 187 ? 14.685 -17.296 -14.493 1.00 68.14 183 LEU A CA 1
ATOM 1307 C C . LEU A 1 187 ? 13.678 -16.848 -13.436 1.00 69.15 183 LEU A C 1
ATOM 1308 O O . LEU A 1 187 ? 12.571 -16.418 -13.781 1.00 69.59 183 LEU A O 1
ATOM 1313 N N . ALA A 1 188 ? 14.069 -16.931 -12.160 1.00 69.80 184 ALA A N 1
ATOM 1314 C CA . ALA A 1 188 ? 13.281 -16.355 -11.047 1.00 71.14 184 ALA A CA 1
ATOM 1315 C C . ALA A 1 188 ? 12.817 -14.903 -11.297 1.00 73.88 184 ALA A C 1
ATOM 1316 O O . ALA A 1 188 ? 11.673 -14.540 -10.990 1.00 74.56 184 ALA A O 1
ATOM 1318 N N . ALA A 1 189 ? 13.696 -14.083 -11.866 1.00 75.67 185 ALA A N 1
ATOM 1319 C CA . ALA A 1 189 ? 13.413 -12.655 -12.025 1.00 78.52 185 ALA A CA 1
ATOM 1320 C C . ALA A 1 189 ? 12.356 -12.370 -13.096 1.00 78.70 185 ALA A C 1
ATOM 1321 O O . ALA A 1 189 ? 11.760 -11.281 -13.128 1.00 81.05 185 ALA A O 1
ATOM 1323 N N . THR A 1 190 ? 12.130 -13.351 -13.967 1.00 76.23 186 THR A N 1
ATOM 1324 C CA . THR A 1 190 ? 11.257 -13.170 -15.114 1.00 75.61 186 THR A CA 1
ATOM 1325 C C . THR A 1 190 ? 10.012 -14.050 -15.005 1.00 72.90 186 THR A C 1
ATOM 1326 O O . THR A 1 190 ? 8.962 -13.726 -15.567 1.00 73.33 186 THR A O 1
ATOM 1330 N N . LEU A 1 191 ? 10.133 -15.160 -14.282 1.00 69.97 187 LEU A N 1
ATOM 1331 C CA . LEU A 1 191 ? 9.041 -16.126 -14.178 1.00 67.03 187 LEU A CA 1
ATOM 1332 C C . LEU A 1 191 ? 8.640 -16.367 -12.721 1.00 66.30 187 LEU A C 1
ATOM 1333 O O . LEU A 1 191 ? 9.451 -16.853 -11.924 1.00 66.17 187 LEU A O 1
ATOM 1338 N N . PRO A 1 192 ? 7.394 -15.998 -12.359 1.00 66.18 188 PRO A N 1
ATOM 1339 C CA . PRO A 1 192 ? 6.955 -16.169 -10.967 1.00 65.35 188 PRO A CA 1
ATOM 1340 C C . PRO A 1 192 ? 6.831 -17.653 -10.605 1.00 61.97 188 PRO A C 1
ATOM 1341 O O . PRO A 1 192 ? 6.439 -18.447 -11.454 1.00 60.39 188 PRO A O 1
ATOM 1345 N N . PRO A 1 193 ? 7.171 -18.020 -9.353 1.00 60.69 189 PRO A N 1
ATOM 1346 C CA . PRO A 1 193 ? 7.201 -19.422 -8.923 1.00 57.54 189 PRO A CA 1
ATOM 1347 C C . PRO A 1 193 ? 5.839 -20.103 -9.011 1.00 55.87 189 PRO A C 1
ATOM 1348 O O . PRO A 1 193 ? 5.772 -21.316 -9.210 1.00 53.65 189 PRO A O 1
ATOM 1352 N N . ALA A 1 194 ? 4.767 -19.328 -8.871 1.00 56.10 190 ALA A N 1
ATOM 1353 C CA . ALA A 1 194 ? 3.411 -19.887 -8.845 1.00 54.72 190 ALA A CA 1
ATOM 1354 C C . ALA A 1 194 ? 2.958 -20.415 -10.198 1.00 53.09 190 ALA A C 1
ATOM 1355 O O . ALA A 1 194 ? 1.989 -21.190 -10.280 1.00 52.52 190 ALA A O 1
ATOM 1357 N N . ALA A 1 195 ? 3.660 -20.006 -11.255 1.00 51.97 191 ALA A N 1
ATOM 1358 C CA . ALA A 1 195 ? 3.354 -20.456 -12.605 1.00 49.65 191 ALA A CA 1
ATOM 1359 C C . ALA A 1 195 ? 4.454 -21.322 -13.241 1.00 47.47 191 ALA A C 1
ATOM 1360 O O . ALA A 1 195 ? 4.301 -21.774 -14.374 1.00 46.00 191 ALA A O 1
ATOM 1362 N N . PHE A 1 196 ? 5.560 -21.538 -12.534 1.00 46.39 192 PHE A N 1
ATOM 1363 C CA . PHE A 1 196 ? 6.746 -22.091 -13.178 1.00 45.30 192 PHE A CA 1
ATOM 1364 C C . PHE A 1 196 ? 7.783 -22.535 -12.145 1.00 44.63 192 PHE A C 1
ATOM 1365 O O . PHE A 1 196 ? 8.100 -21.789 -11.238 1.00 46.00 192 PHE A O 1
ATOM 1373 N N . SER A 1 197 ? 8.294 -23.757 -12.297 1.00 43.00 193 SER A N 1
ATOM 1374 C CA . SER A 1 197 ? 9.221 -24.369 -11.338 1.00 42.31 193 SER A CA 1
ATOM 1375 C C . SER A 1 197 ? 10.559 -24.640 -12.020 1.00 42.20 193 SER A C 1
ATOM 1376 O O . SER A 1 197 ? 10.611 -25.347 -13.029 1.00 42.11 193 SER A O 1
ATOM 1379 N N . VAL A 1 198 ? 11.636 -24.102 -11.472 1.00 42.83 194 VAL A N 1
ATOM 1380 C CA . VAL A 1 198 ? 12.964 -24.409 -11.977 1.00 42.84 194 VAL A CA 1
ATOM 1381 C C . VAL A 1 198 ? 13.567 -25.585 -11.198 1.00 42.12 194 VAL A C 1
ATOM 1382 O O . VAL A 1 198 ? 13.568 -25.592 -9.963 1.00 42.67 194 VAL A O 1
ATOM 1386 N N . PHE A 1 199 ? 14.099 -26.568 -11.901 1.00 41.36 195 PHE A N 1
ATOM 1387 C CA . PHE A 1 199 ? 14.749 -27.676 -11.219 1.00 41.98 195 PHE A CA 1
ATOM 1388 C C . PHE A 1 199 ? 16.187 -27.739 -11.652 1.00 43.79 195 PHE A C 1
ATOM 1389 O O . PHE A 1 199 ? 16.480 -27.643 -12.836 1.00 43.68 195 PHE A O 1
ATOM 1397 N N . GLY A 1 200 ? 17.083 -27.884 -10.687 1.00 46.46 196 GLY A N 1
ATOM 1398 C CA . GLY A 1 200 ? 18.476 -28.202 -10.973 1.00 49.69 196 GLY A CA 1
ATOM 1399 C C . GLY A 1 200 ? 18.524 -29.703 -11.113 1.00 50.17 196 GLY A C 1
ATOM 1400 O O . GLY A 1 200 ? 17.637 -30.382 -10.630 1.00 49.19 196 GLY A O 1
ATOM 1401 N N . GLY A 1 201 ? 19.543 -30.220 -11.787 1.00 52.64 197 GLY A N 1
ATOM 1402 C CA . GLY A 1 201 ? 19.699 -31.660 -11.966 1.00 54.62 197 GLY A CA 1
ATOM 1403 C C . GLY A 1 201 ? 20.793 -32.205 -11.074 1.00 57.11 197 GLY A C 1
ATOM 1404 O O . GLY A 1 201 ? 21.033 -33.399 -11.041 1.00 56.87 197 GLY A O 1
ATOM 1405 N N . GLN A 1 202 ? 21.444 -31.323 -10.330 1.00 60.93 198 GLN A N 1
ATOM 1406 C CA . GLN A 1 202 ? 22.607 -31.696 -9.540 1.00 64.09 198 GLN A CA 1
ATOM 1407 C C . GLN A 1 202 ? 22.313 -31.507 -8.060 1.00 65.77 198 GLN A C 1
ATOM 1408 O O . GLN A 1 202 ? 21.899 -30.422 -7.644 1.00 66.42 198 GLN A O 1
ATOM 1410 N N . SER A 1 203 ? 22.489 -32.588 -7.291 1.00 67.51 199 SER A N 1
ATOM 1411 C CA . SER A 1 203 ? 22.449 -32.559 -5.820 1.00 69.74 199 SER A CA 1
ATOM 1412 C C . SER A 1 203 ? 23.544 -31.626 -5.277 1.00 72.83 199 SER A C 1
ATOM 1413 O O . SER A 1 203 ? 23.287 -30.819 -4.377 1.00 74.02 199 SER A O 1
ATOM 1416 N N . ASP A 1 204 ? 24.748 -31.727 -5.851 1.00 75.09 200 ASP A N 1
ATOM 1417 C CA . ASP A 1 204 ? 25.879 -30.840 -5.531 1.00 78.31 200 ASP A CA 1
ATOM 1418 C C . ASP A 1 204 ? 25.660 -29.350 -5.907 1.00 80.37 200 ASP A C 1
ATOM 1419 O O . ASP A 1 204 ? 26.477 -28.484 -5.550 1.00 82.43 200 ASP A O 1
ATOM 1421 N N . PHE A 1 205 ? 24.578 -29.051 -6.634 1.00 80.27 201 PHE A N 1
ATOM 1422 C CA . PHE A 1 205 ? 24.252 -27.660 -6.959 1.00 82.06 201 PHE A CA 1
ATOM 1423 C C . PHE A 1 205 ? 23.286 -27.095 -5.925 1.00 82.38 201 PHE A C 1
ATOM 1424 O O . PHE A 1 205 ? 23.278 -25.875 -5.677 1.00 83.88 201 PHE A O 1
ATOM 1426 N N . LEU A 1 206 ? 22.516 -28.003 -5.312 1.00 80.92 202 LEU A N 1
ATOM 1427 C CA . LEU A 1 206 ? 21.344 -27.684 -4.471 1.00 81.18 202 LEU A CA 1
ATOM 1428 C C . LEU A 1 206 ? 21.601 -26.772 -3.254 1.00 82.83 202 LEU A C 1
ATOM 1429 O O . LEU A 1 206 ? 20.696 -26.037 -2.830 1.00 83.39 202 LEU A O 1
ATOM 1434 N N . ILE A 1 207 ? 22.811 -26.827 -2.693 1.00 83.96 203 ILE A N 1
ATOM 1435 C CA . ILE A 1 207 ? 23.223 -25.862 -1.662 1.00 85.66 203 ILE A CA 1
ATOM 1436 C C . ILE A 1 207 ? 22.807 -24.481 -2.148 1.00 86.96 203 ILE A C 1
ATOM 1437 O O . ILE A 1 207 ? 21.821 -23.910 -1.662 1.00 87.21 203 ILE A O 1
ATOM 1439 N N . GLY A 1 208 ? 23.545 -23.988 -3.146 1.00 87.77 204 GLY A N 1
ATOM 1440 C CA . GLY A 1 208 ? 23.260 -22.717 -3.801 1.00 88.46 204 GLY A CA 1
ATOM 1441 C C . GLY A 1 208 ? 21.981 -22.759 -4.614 1.00 86.61 204 GLY A C 1
ATOM 1442 O O . GLY A 1 208 ? 21.278 -21.750 -4.713 1.00 87.49 204 GLY A O 1
ATOM 1443 N N . GLY A 1 209 ? 21.685 -23.922 -5.197 1.00 84.16 205 GLY A N 1
ATOM 1444 C CA . GLY A 1 209 ? 20.449 -24.140 -5.967 1.00 82.16 205 GLY A CA 1
ATOM 1445 C C . GLY A 1 209 ? 19.222 -23.515 -5.316 1.00 81.89 205 GLY A C 1
ATOM 1446 O O . GLY A 1 209 ? 18.658 -22.553 -5.846 1.00 82.84 205 GLY A O 1
ATOM 1447 N N . LEU A 1 210 ? 18.836 -24.040 -4.150 1.00 80.68 206 LEU A N 1
ATOM 1448 C CA . LEU A 1 210 ? 17.669 -23.553 -3.392 1.00 80.22 206 LEU A CA 1
ATOM 1449 C C . LEU A 1 210 ? 17.841 -22.181 -2.701 1.00 81.84 206 LEU A C 1
ATOM 1450 O O . LEU A 1 210 ? 16.858 -21.445 -2.538 1.00 82.37 206 LEU A O 1
ATOM 1452 N N . SER A 1 211 ? 19.070 -21.839 -2.302 1.00 82.29 207 SER A N 1
ATOM 1453 C CA . SER A 1 211 ? 19.340 -20.561 -1.603 1.00 83.77 207 SER A CA 1
ATOM 1454 C C . SER A 1 211 ? 18.978 -19.317 -2.433 1.00 84.77 207 SER A C 1
ATOM 1455 O O . SER A 1 211 ? 18.852 -18.216 -1.893 1.00 86.64 207 SER A O 1
ATOM 1458 N N . VAL A 1 212 ? 18.810 -19.510 -3.741 1.00 83.29 208 VAL A N 1
ATOM 1459 C CA . VAL A 1 212 ? 18.368 -18.447 -4.648 1.00 83.76 208 VAL A CA 1
ATOM 1460 C C . VAL A 1 212 ? 16.953 -18.689 -5.241 1.00 82.04 208 VAL A C 1
ATOM 1461 O O . VAL A 1 212 ? 16.517 -17.980 -6.158 1.00 82.75 208 VAL A O 1
ATOM 1465 N N . GLY A 1 213 ? 16.243 -19.686 -4.709 1.00 79.43 209 GLY A N 1
ATOM 1466 C CA . GLY A 1 213 ? 14.851 -19.944 -5.096 1.00 77.41 209 GLY A CA 1
ATOM 1467 C C . GLY A 1 213 ? 14.624 -20.824 -6.322 1.00 74.99 209 GLY A C 1
ATOM 1468 O O . GLY A 1 213 ? 13.807 -20.500 -7.192 1.00 75.08 209 GLY A O 1
ATOM 1469 N N . SER A 1 214 ? 15.342 -21.942 -6.401 1.00 72.62 210 SER A N 1
ATOM 1470 C CA . SER A 1 214 ? 14.961 -23.003 -7.322 1.00 69.53 210 SER A CA 1
ATOM 1471 C C . SER A 1 214 ? 13.743 -23.690 -6.719 1.00 67.58 210 SER A C 1
ATOM 1472 O O . SER A 1 214 ? 13.409 -23.473 -5.551 1.00 67.95 210 SER A O 1
ATOM 1475 N N . ALA A 1 215 ? 13.058 -24.494 -7.515 1.00 65.34 211 ALA A N 1
ATOM 1476 C CA . ALA A 1 215 ? 11.993 -25.316 -6.968 1.00 63.20 211 ALA A CA 1
ATOM 1477 C C . ALA A 1 215 ? 12.641 -26.580 -6.422 1.00 61.01 211 ALA A C 1
ATOM 1478 O O . ALA A 1 215 ? 11.958 -27.506 -5.946 1.00 60.15 211 ALA A O 1
ATOM 1480 N N . GLY A 1 216 ? 13.970 -26.615 -6.498 1.00 59.38 212 GLY A N 1
ATOM 1481 C CA . GLY A 1 216 ? 14.707 -27.767 -6.032 1.00 55.98 212 GLY A CA 1
ATOM 1482 C C . GLY A 1 216 ? 15.328 -28.547 -7.159 1.00 53.30 212 GLY A C 1
ATOM 1483 O O . GLY A 1 216 ? 15.836 -27.979 -8.119 1.00 53.50 212 GLY A O 1
ATOM 1484 N N . CYS A 1 217 ? 15.243 -29.862 -7.045 1.00 50.57 213 CYS A N 1
ATOM 1485 C CA . CYS A 1 217 ? 16.258 -30.719 -7.599 1.00 49.25 213 CYS A CA 1
ATOM 1486 C C . CYS A 1 217 ? 15.704 -32.049 -8.081 1.00 45.93 213 CYS A C 1
ATOM 1487 O O . CYS A 1 217 ? 14.854 -32.641 -7.418 1.00 44.85 213 CYS A O 1
ATOM 1490 N N . ILE A 1 218 ? 16.186 -32.511 -9.235 1.00 43.90 214 ILE A N 1
ATOM 1491 C CA . ILE A 1 218 ? 15.884 -33.864 -9.736 1.00 41.07 214 ILE A CA 1
ATOM 1492 C C . ILE A 1 218 ? 17.196 -34.627 -9.698 1.00 40.43 214 ILE A C 1
ATOM 1493 O O . ILE A 1 218 ? 18.027 -34.468 -10.585 1.00 41.54 214 ILE A O 1
ATOM 1498 N N . ALA A 1 219 ? 17.392 -35.432 -8.655 1.00 39.08 215 ALA A N 1
ATOM 1499 C CA . ALA A 1 219 ? 18.723 -35.979 -8.324 1.00 38.63 215 ALA A CA 1
ATOM 1500 C C . ALA A 1 219 ? 18.874 -37.490 -8.552 1.00 37.28 215 ALA A C 1
ATOM 1501 O O . ALA A 1 219 ? 18.296 -38.294 -7.812 1.00 36.60 215 ALA A O 1
ATOM 1503 N N . ALA A 1 220 ? 19.665 -37.860 -9.558 1.00 36.34 216 ALA A N 1
ATOM 1504 C CA . ALA A 1 220 ? 20.045 -39.258 -9.809 1.00 35.45 216 ALA A CA 1
ATOM 1505 C C . ALA A 1 220 ? 20.384 -40.028 -8.537 1.00 34.88 216 ALA A C 1
ATOM 1506 O O . ALA A 1 220 ? 20.028 -41.193 -8.402 1.00 34.26 216 ALA A O 1
ATOM 1508 N N . PHE A 1 221 ? 21.062 -39.363 -7.607 1.00 35.06 217 PHE A N 1
ATOM 1509 C CA . PHE A 1 221 ? 21.604 -39.995 -6.411 1.00 34.96 217 PHE A CA 1
ATOM 1510 C C . PHE A 1 221 ? 20.523 -40.312 -5.373 1.00 34.65 217 PHE A C 1
ATOM 1511 O O . PHE A 1 221 ? 20.769 -41.047 -4.410 1.00 34.45 217 PHE A O 1
ATOM 1519 N N . ALA A 1 222 ? 19.333 -39.747 -5.562 1.00 34.53 218 ALA A N 1
ATOM 1520 C CA . ALA A 1 222 ? 18.189 -40.064 -4.715 1.00 34.41 218 ALA A CA 1
ATOM 1521 C C . ALA A 1 222 ? 17.701 -41.471 -5.026 1.00 34.00 218 ALA A C 1
ATOM 1522 O O . ALA A 1 222 ? 16.943 -42.024 -4.259 1.00 34.68 218 ALA A O 1
ATOM 1524 N N . ASN A 1 223 ? 18.135 -42.041 -6.153 1.00 33.70 219 ASN A N 1
ATOM 1525 C CA . ASN A 1 223 ? 17.947 -43.479 -6.422 1.00 33.01 219 ASN A CA 1
ATOM 1526 C C . ASN A 1 223 ? 18.643 -44.317 -5.367 1.00 33.35 219 ASN A C 1
ATOM 1527 O O . ASN A 1 223 ? 18.156 -45.389 -4.992 1.00 33.72 219 ASN A O 1
ATOM 1532 N N . VAL A 1 224 ? 19.797 -43.839 -4.915 1.00 33.00 220 VAL A N 1
ATOM 1533 C CA . VAL A 1 224 ? 20.664 -44.639 -4.067 1.00 32.59 220 VAL A CA 1
ATOM 1534 C C . VAL A 1 224 ? 20.350 -44.468 -2.582 1.00 32.44 220 VAL A C 1
ATOM 1535 O O . VAL A 1 224 ? 20.157 -45.451 -1.869 1.00 32.11 220 VAL A O 1
ATOM 1539 N N . PHE A 1 225 ? 20.275 -43.212 -2.137 1.00 32.61 221 PHE A N 1
ATOM 1540 C CA . PHE A 1 225 ? 19.991 -42.879 -0.744 1.00 31.66 221 PHE A CA 1
ATOM 1541 C C . PHE A 1 225 ? 18.873 -41.843 -0.651 1.00 31.59 221 PHE A C 1
ATOM 1542 O O . PHE A 1 225 ? 19.111 -40.685 -0.346 1.00 33.33 221 PHE A O 1
ATOM 1550 N N . PRO A 1 226 ? 17.630 -42.253 -0.919 1.00 30.97 222 PRO A N 1
ATOM 1551 C CA . PRO A 1 226 ? 16.588 -41.245 -1.010 1.00 30.50 222 PRO A CA 1
ATOM 1552 C C . PRO A 1 226 ? 16.283 -40.515 0.301 1.00 31.63 222 PRO A C 1
ATOM 1553 O O . PRO A 1 226 ? 15.971 -39.316 0.269 1.00 32.14 222 PRO A O 1
ATOM 1557 N N . LYS A 1 227 ? 16.367 -41.211 1.436 1.00 32.26 223 LYS A N 1
ATOM 1558 C CA . LYS A 1 227 ? 16.065 -40.592 2.736 1.00 33.11 223 LYS A CA 1
ATOM 1559 C C . LYS A 1 227 ? 17.084 -39.502 3.040 1.00 34.04 223 LYS A C 1
ATOM 1560 O O . LYS A 1 227 ? 16.730 -38.394 3.478 1.00 34.34 223 LYS A O 1
ATOM 1566 N N . THR A 1 228 ? 18.357 -39.819 2.800 1.00 34.54 224 THR A N 1
ATOM 1567 C CA . THR A 1 228 ? 19.437 -38.845 2.992 1.00 35.31 224 THR A CA 1
ATOM 1568 C C . THR A 1 228 ? 19.223 -37.606 2.124 1.00 36.28 224 THR A C 1
ATOM 1569 O O . THR A 1 228 ? 19.243 -36.489 2.630 1.00 37.60 224 THR A O 1
ATOM 1573 N N . VAL A 1 229 ? 18.970 -37.793 0.837 1.00 36.25 225 VAL A N 1
ATOM 1574 C CA . VAL A 1 229 ? 18.795 -36.643 -0.031 1.00 37.60 225 VAL A CA 1
ATOM 1575 C C . VAL A 1 229 ? 17.577 -35.825 0.411 1.00 38.50 225 VAL A C 1
ATOM 1576 O O . VAL A 1 229 ? 17.626 -34.602 0.384 1.00 39.63 225 VAL A O 1
ATOM 1580 N N . SER A 1 230 ? 16.499 -36.489 0.828 1.00 38.11 226 SER A N 1
ATOM 1581 C CA . SER A 1 230 ? 15.339 -35.770 1.345 1.00 38.99 226 SER A CA 1
ATOM 1582 C C . SER A 1 230 ? 15.651 -35.072 2.648 1.00 39.66 226 SER A C 1
ATOM 1583 O O . SER A 1 230 ? 15.116 -34.002 2.891 1.00 40.28 226 SER A O 1
ATOM 1586 N N . LYS A 1 231 ? 16.465 -35.688 3.510 1.00 39.83 227 LYS A N 1
ATOM 1587 C CA . LYS A 1 231 ? 16.838 -35.024 4.758 1.00 41.65 227 LYS A CA 1
ATOM 1588 C C . LYS A 1 231 ? 17.566 -33.716 4.456 1.00 43.28 227 LYS A C 1
ATOM 1589 O O . LYS A 1 231 ? 17.293 -32.705 5.090 1.00 44.93 227 LYS A O 1
ATOM 1591 N N . ILE A 1 232 ? 18.458 -33.726 3.468 1.00 43.69 228 ILE A N 1
ATOM 1592 C CA . ILE A 1 232 ? 19.190 -32.512 3.116 1.00 45.80 228 ILE A CA 1
ATOM 1593 C C . ILE A 1 232 ? 18.213 -31.392 2.778 1.00 47.43 228 ILE A C 1
ATOM 1594 O O . ILE A 1 232 ? 18.279 -30.311 3.363 1.00 48.59 228 ILE A O 1
ATOM 1599 N N . TYR A 1 233 ? 17.297 -31.663 1.854 1.00 47.86 229 TYR A N 1
ATOM 1600 C CA . TYR A 1 233 ? 16.246 -30.705 1.530 1.00 49.81 229 TYR A CA 1
ATOM 1601 C C . TYR A 1 233 ? 15.476 -30.261 2.778 1.00 50.99 229 TYR A C 1
ATOM 1602 O O . TYR A 1 233 ? 15.316 -29.059 3.003 1.00 52.12 229 TYR A O 1
ATOM 1611 N N . GLU A 1 234 ? 15.026 -31.224 3.590 1.00 50.87 230 GLU A N 1
ATOM 1612 C CA . GLU A 1 234 ? 14.193 -30.922 4.762 1.00 52.42 230 GLU A CA 1
ATOM 1613 C C . GLU A 1 234 ? 14.909 -29.999 5.741 1.00 54.79 230 GLU A C 1
ATOM 1614 O O . GLU A 1 234 ? 14.281 -29.120 6.333 1.00 56.58 230 GLU A O 1
ATOM 1616 N N . LEU A 1 235 ? 16.214 -30.180 5.916 1.00 55.32 231 LEU A N 1
ATOM 1617 C CA . LEU A 1 235 ? 16.942 -29.334 6.844 1.00 57.57 231 LEU A CA 1
ATOM 1618 C C . LEU A 1 235 ? 17.005 -27.901 6.330 1.00 59.67 231 LEU A C 1
ATOM 1619 O O . LEU A 1 235 ? 16.796 -26.973 7.107 1.00 61.18 231 LEU A O 1
ATOM 1624 N N . TYR A 1 236 ? 17.260 -27.727 5.032 1.00 60.03 232 TYR A N 1
ATOM 1625 C CA . TYR A 1 236 ? 17.275 -26.391 4.421 1.00 62.51 232 TYR A CA 1
ATOM 1626 C C . TYR A 1 236 ? 15.937 -25.648 4.617 1.00 63.58 232 TYR A C 1
ATOM 1627 O O . TYR A 1 236 ? 15.924 -24.487 5.053 1.00 65.36 232 TYR A O 1
ATOM 1636 N N . LYS A 1 237 ? 14.824 -26.322 4.319 1.00 62.57 233 LYS A N 1
ATOM 1637 C CA . LYS A 1 237 ? 13.490 -25.721 4.451 1.00 63.58 233 LYS A CA 1
ATOM 1638 C C . LYS A 1 237 ? 13.128 -25.405 5.917 1.00 64.96 233 LYS A C 1
ATOM 1639 O O . LYS A 1 237 ? 12.275 -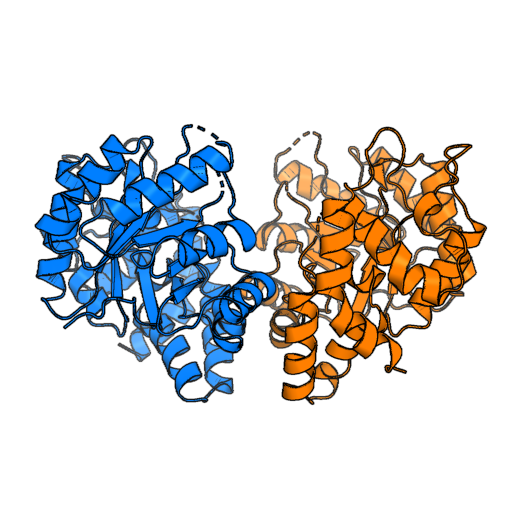24.554 6.175 1.00 66.59 233 LYS A O 1
ATOM 1641 N N . ALA A 1 238 ? 13.780 -26.087 6.859 1.00 64.64 234 ALA A N 1
ATOM 1642 C CA . ALA A 1 238 ? 13.595 -25.838 8.281 1.00 65.79 234 ALA A CA 1
ATOM 1643 C C . ALA A 1 238 ? 14.481 -24.689 8.770 1.00 68.20 234 ALA A C 1
ATOM 1644 O O . ALA A 1 238 ? 14.353 -24.248 9.913 1.00 69.60 234 ALA A O 1
ATOM 1646 N N . GLY A 1 239 ? 15.378 -24.211 7.908 1.00 68.68 235 GLY A N 1
ATOM 1647 C CA . GLY A 1 239 ? 16.375 -23.213 8.295 1.00 70.63 235 GLY A CA 1
ATOM 1648 C C . GLY A 1 239 ? 17.566 -23.772 9.067 1.00 71.02 235 GLY A C 1
ATOM 1649 O O . GLY A 1 239 ? 18.484 -23.021 9.422 1.00 72.64 235 GLY A O 1
ATOM 1650 N N . LYS A 1 240 ? 17.560 -25.079 9.348 1.00 69.50 236 LYS A N 1
ATOM 1651 C CA . LYS A 1 240 ? 18.678 -25.715 10.063 1.00 69.69 236 LYS A CA 1
ATOM 1652 C C . LYS A 1 240 ? 19.891 -25.887 9.109 1.00 69.48 236 LYS A C 1
ATOM 1653 O O . LYS A 1 240 ? 20.364 -27.002 8.855 1.00 68.16 236 LYS A O 1
ATOM 1655 N N . VAL A 1 241 ? 20.387 -24.747 8.611 1.00 70.87 237 VAL A N 1
ATOM 1656 C CA . VAL A 1 241 ? 21.347 -24.676 7.494 1.00 70.79 237 VAL A CA 1
ATOM 1657 C C . VAL A 1 241 ? 22.744 -25.248 7.778 1.00 70.84 237 VAL A C 1
ATOM 1658 O O . VAL A 1 241 ? 23.447 -25.674 6.847 1.00 70.33 237 VAL A O 1
ATOM 1660 N N . ASP A 1 242 ? 23.134 -25.246 9.054 1.00 71.42 238 ASP A N 1
ATOM 1661 C CA . ASP A 1 242 ? 24.413 -25.806 9.517 1.00 71.04 238 ASP A CA 1
ATOM 1662 C C . ASP A 1 242 ? 24.520 -27.319 9.271 1.00 68.04 238 ASP A C 1
ATOM 1663 O O . ASP A 1 242 ? 25.453 -27.778 8.607 1.00 67.85 238 ASP A O 1
ATOM 1668 N N . GLN A 1 243 ? 23.572 -28.090 9.803 1.00 65.20 239 GLN A N 1
ATOM 1669 C CA . GLN A 1 243 ? 23.623 -29.540 9.629 1.00 62.35 239 GLN A CA 1
ATOM 1670 C C . GLN A 1 243 ? 23.294 -29.967 8.194 1.00 59.39 239 GLN A C 1
ATOM 1671 O O . GLN A 1 243 ? 23.836 -30.953 7.710 1.00 57.80 239 GLN A O 1
ATOM 1677 N N . ALA A 1 244 ? 22.451 -29.189 7.521 1.00 58.05 240 ALA A N 1
ATOM 1678 C CA . ALA A 1 244 ? 22.137 -29.403 6.107 1.00 56.46 240 ALA A CA 1
ATOM 1679 C C . ALA A 1 244 ? 23.391 -29.446 5.245 1.00 56.21 240 ALA A C 1
ATOM 1680 O O . ALA A 1 244 ? 23.556 -30.366 4.440 1.00 54.39 240 ALA A O 1
ATOM 1682 N N . MET A 1 245 ? 24.264 -28.451 5.431 1.00 57.74 241 MET A N 1
ATOM 1683 C CA . MET A 1 245 ? 25.510 -28.328 4.664 1.00 58.23 241 MET A CA 1
ATOM 1684 C C . MET A 1 245 ? 26.500 -29.439 5.014 1.00 57.42 241 MET A C 1
ATOM 1685 O O . MET A 1 245 ? 27.131 -30.000 4.116 1.00 57.08 241 MET A O 1
ATOM 1687 N N . GLU A 1 246 ? 26.617 -29.761 6.302 1.00 56.91 242 GLU A N 1
ATOM 1688 C CA . GLU A 1 246 ? 27.444 -30.879 6.746 1.00 56.47 242 GLU A CA 1
ATOM 1689 C C . GLU A 1 246 ? 26.997 -32.210 6.116 1.00 53.52 242 GLU A C 1
ATOM 1690 O O . GLU A 1 246 ? 27.825 -32.968 5.633 1.00 53.21 242 GLU A O 1
ATOM 1696 N N . LEU A 1 247 ? 25.693 -32.475 6.087 1.00 51.37 243 LEU A N 1
ATOM 1697 C CA . LEU A 1 247 ? 25.166 -33.704 5.471 1.00 48.72 243 LEU A CA 1
ATOM 1698 C C . LEU A 1 247 ? 25.284 -33.658 3.931 1.00 48.02 243 LEU A C 1
ATOM 1699 O O . LEU A 1 247 ? 25.641 -34.660 3.276 1.00 46.33 243 LEU A O 1
ATOM 1704 N N . HIS A 1 248 ? 24.991 -32.484 3.370 1.00 48.11 244 HIS A N 1
ATOM 1705 C CA . HIS A 1 248 ? 25.153 -32.240 1.943 1.00 48.20 244 HIS A CA 1
ATOM 1706 C C . HIS A 1 248 ? 26.572 -32.548 1.481 1.00 48.98 244 HIS A C 1
ATOM 1707 O O . HIS A 1 248 ? 26.777 -33.188 0.455 1.00 47.99 244 HIS A O 1
ATOM 1714 N N . ARG A 1 249 ? 27.538 -32.105 2.268 1.00 51.08 245 ARG A N 1
ATOM 1715 C CA . ARG A 1 249 ? 28.944 -32.349 2.000 1.00 53.26 245 ARG A CA 1
ATOM 1716 C C . ARG A 1 249 ? 29.233 -33.849 1.858 1.00 51.76 245 ARG A C 1
ATOM 1717 O O . ARG A 1 249 ? 29.774 -34.291 0.845 1.00 51.57 245 ARG A O 1
ATOM 1725 N N . LYS A 1 250 ? 28.871 -34.615 2.884 1.00 51.05 246 LYS A N 1
ATOM 1726 C CA . LYS A 1 250 ? 29.018 -36.074 2.870 1.00 50.21 246 LYS A CA 1
ATOM 1727 C C . LYS A 1 250 ? 28.376 -36.727 1.654 1.00 48.69 246 LYS A C 1
ATOM 1728 O O . LYS A 1 250 ? 28.953 -37.633 1.058 1.00 47.90 246 LYS A O 1
ATOM 1734 N N . ALA A 1 251 ? 27.187 -36.252 1.300 1.00 48.39 247 ALA A N 1
ATOM 1735 C CA . ALA A 1 251 ? 26.425 -36.816 0.198 1.00 48.48 247 ALA A CA 1
ATOM 1736 C C . ALA A 1 251 ? 27.061 -36.456 -1.142 1.00 50.17 247 ALA A C 1
ATOM 1737 O O . ALA A 1 251 ? 27.090 -37.275 -2.056 1.00 49.98 247 ALA A O 1
ATOM 1739 N N . ALA A 1 252 ? 27.581 -35.239 -1.257 1.00 52.53 248 ALA A N 1
ATOM 1740 C CA . ALA A 1 252 ? 28.231 -34.815 -2.496 1.00 54.27 248 ALA A CA 1
ATOM 1741 C C . ALA A 1 252 ? 29.507 -35.625 -2.727 1.00 55.71 248 ALA A C 1
ATOM 1742 O O . ALA A 1 252 ? 29.811 -36.006 -3.856 1.00 55.78 248 ALA A O 1
ATOM 1744 N N . LEU A 1 253 ? 30.229 -35.897 -1.643 1.00 57.54 249 LEU A N 1
ATOM 1745 C CA . LEU A 1 253 ? 31.406 -36.770 -1.649 1.00 59.59 249 LEU A CA 1
ATOM 1746 C C . LEU A 1 253 ? 31.067 -38.160 -2.175 1.00 59.41 249 LEU A C 1
ATOM 1747 O O . LEU A 1 253 ? 31.771 -38.698 -3.021 1.00 60.43 249 LEU A O 1
ATOM 1752 N N . ALA A 1 254 ? 29.972 -38.724 -1.675 1.00 59.26 250 ALA A N 1
ATOM 1753 C CA . ALA A 1 254 ? 29.547 -40.065 -2.033 1.00 59.66 250 ALA A CA 1
ATOM 1754 C C . ALA A 1 254 ? 29.047 -40.153 -3.475 1.00 60.40 250 ALA A C 1
ATOM 1755 O O . ALA A 1 254 ? 29.115 -41.209 -4.088 1.00 59.85 250 ALA A O 1
ATOM 1757 N N . GLU A 1 255 ? 28.568 -39.036 -4.008 1.00 62.54 251 GLU A N 1
ATOM 1758 C CA . GLU A 1 255 ? 28.043 -38.985 -5.364 1.00 64.62 251 GLU A CA 1
ATOM 1759 C C . GLU A 1 255 ? 29.099 -39.088 -6.487 1.00 67.05 251 GLU A C 1
ATOM 1760 O O . GLU A 1 255 ? 28.750 -39.358 -7.639 1.00 66.92 251 GLU A O 1
ATOM 1766 N N . SER A 1 256 ? 30.369 -38.866 -6.148 1.00 70.54 252 SER A N 1
ATOM 1767 C CA . SER A 1 256 ? 31.523 -39.018 -7.072 1.00 73.62 252 SER A CA 1
ATOM 1768 C C . SER A 1 256 ? 31.294 -39.874 -8.351 1.00 74.28 252 SER A C 1
ATOM 1769 O O . SER A 1 256 ? 31.208 -39.311 -9.450 1.00 74.53 252 SER A O 1
ATOM 1772 N N . PRO A 1 257 ? 31.157 -41.224 -8.209 1.00 74.85 253 PRO A N 1
ATOM 1773 C CA . PRO A 1 257 ? 30.968 -42.095 -9.396 1.00 75.29 253 PRO A CA 1
ATOM 1774 C C . PRO A 1 257 ? 29.846 -41.676 -10.390 1.00 74.90 253 PRO A C 1
ATOM 1775 O O . PRO A 1 257 ? 28.651 -41.834 -10.097 1.00 73.65 253 PRO A O 1
ATOM 1779 N N . CYS A 1 258 ? 30.258 -41.140 -11.546 1.00 76.26 254 CYS A N 1
ATOM 1780 C CA . CYS A 1 258 ? 29.353 -40.788 -12.655 1.00 75.82 254 CYS A CA 1
ATOM 1781 C C . CYS A 1 258 ? 30.116 -40.797 -13.983 1.00 77.05 254 CYS A C 1
ATOM 1782 O O . CYS A 1 258 ? 30.791 -41.776 -14.312 1.00 77.50 254 CYS A O 1
ATOM 1784 N N . GLY A 1 261 ? 28.622 -43.058 -15.718 1.00 55.34 257 GLY A N 1
ATOM 1785 C CA . GLY A 1 261 ? 27.235 -42.584 -15.744 1.00 53.23 257 GLY A CA 1
ATOM 1786 C C . GLY A 1 261 ? 26.265 -43.668 -15.304 1.00 51.60 257 GLY A C 1
ATOM 1787 O O . GLY A 1 261 ? 26.364 -44.176 -14.177 1.00 51.48 257 GLY A O 1
ATOM 1788 N N . ILE A 1 262 ? 25.349 -44.036 -16.209 1.00 50.01 258 ILE A N 1
ATOM 1789 C CA . ILE A 1 262 ? 24.168 -44.856 -15.898 1.00 47.58 258 ILE A CA 1
ATOM 1790 C C . ILE A 1 262 ? 24.477 -46.227 -15.270 1.00 46.37 258 ILE A C 1
ATOM 1791 O O . ILE A 1 262 ? 23.807 -46.632 -14.323 1.00 45.73 258 ILE A O 1
ATOM 1796 N N . ALA A 1 263 ? 25.470 -46.935 -15.787 1.00 45.51 259 ALA A N 1
ATOM 1797 C CA . ALA A 1 263 ? 25.781 -48.264 -15.288 1.00 45.11 259 ALA A CA 1
ATOM 1798 C C . ALA A 1 263 ? 26.211 -48.258 -13.812 1.00 44.99 259 ALA A C 1
ATOM 1799 O O . ALA A 1 263 ? 25.895 -49.192 -13.051 1.00 44.55 259 ALA A O 1
ATOM 1801 N N . THR A 1 264 ? 26.934 -47.212 -13.415 1.00 44.77 260 THR A N 1
ATOM 1802 C CA . THR A 1 264 ? 27.407 -47.080 -12.045 1.00 44.15 260 THR A CA 1
ATOM 1803 C C . THR A 1 264 ? 26.244 -46.742 -11.111 1.00 41.90 260 THR A C 1
ATOM 1804 O O . THR A 1 264 ? 26.119 -47.328 -10.034 1.00 41.79 260 THR A O 1
ATOM 1808 N N . THR A 1 265 ? 25.402 -45.806 -11.531 1.00 40.18 261 THR A N 1
ATOM 1809 C CA . THR A 1 265 ? 24.211 -45.440 -10.777 1.00 38.48 261 THR A CA 1
ATOM 1810 C C . THR A 1 265 ? 23.284 -46.644 -10.554 1.00 36.47 261 THR A C 1
ATOM 1811 O O . THR A 1 265 ? 22.897 -46.908 -9.419 1.00 36.49 261 THR A O 1
ATOM 1815 N N . LYS A 1 266 ? 22.962 -47.381 -11.617 1.00 34.88 262 LYS A N 1
ATOM 1816 C CA . LYS A 1 266 ? 22.161 -48.621 -11.493 1.00 32.69 262 LYS A CA 1
ATOM 1817 C C . LYS A 1 266 ? 22.747 -49.602 -10.481 1.00 32.19 262 LYS A C 1
ATOM 1818 O O . LYS A 1 266 ? 22.006 -50.187 -9.689 1.00 31.68 262 LYS A O 1
ATOM 1824 N N . TYR A 1 267 ? 24.069 -49.763 -10.491 1.00 32.50 263 TYR A N 1
ATOM 1825 C CA . TYR A 1 267 ? 24.739 -50.710 -9.600 1.00 32.21 263 TYR A CA 1
ATOM 1826 C C . TYR A 1 267 ? 24.673 -50.231 -8.140 1.00 32.51 263 TYR A C 1
ATOM 1827 O O . TYR A 1 267 ? 24.499 -51.027 -7.206 1.00 32.08 263 TYR A O 1
ATOM 1836 N N . ALA A 1 268 ? 24.799 -48.921 -7.940 1.00 33.03 264 ALA A N 1
ATOM 1837 C CA . ALA A 1 268 ? 24.708 -48.369 -6.585 1.00 32.86 264 ALA A CA 1
ATOM 1838 C C . ALA A 1 268 ? 23.294 -48.594 -6.043 1.00 31.71 264 ALA A C 1
ATOM 1839 O O . ALA A 1 268 ? 23.118 -49.028 -4.920 1.00 31.60 264 ALA A O 1
ATOM 1841 N N . ALA A 1 269 ? 22.291 -48.324 -6.867 1.00 31.09 265 ALA A N 1
ATOM 1842 C CA . ALA A 1 269 ? 20.905 -48.586 -6.485 1.00 29.95 265 ALA A CA 1
ATOM 1843 C C . ALA A 1 269 ? 20.722 -50.068 -6.183 1.00 30.18 265 ALA A C 1
ATOM 1844 O O . ALA A 1 269 ? 20.043 -50.422 -5.219 1.00 29.91 265 ALA A O 1
ATOM 1846 N N . ALA A 1 270 ? 21.363 -50.934 -6.975 1.00 31.16 266 ALA A N 1
ATOM 1847 C CA . ALA A 1 270 ? 21.235 -52.370 -6.770 1.00 31.84 266 ALA A CA 1
ATOM 1848 C C . ALA A 1 270 ? 21.682 -52.760 -5.368 1.00 33.60 266 ALA A C 1
ATOM 1849 O O . ALA A 1 270 ? 21.063 -53.622 -4.730 1.00 34.65 266 ALA A O 1
ATOM 1851 N N . ILE A 1 271 ? 22.757 -52.156 -4.868 1.00 34.12 267 ILE A N 1
ATOM 1852 C CA . ILE A 1 271 ? 23.297 -52.678 -3.625 1.00 34.31 267 ILE A CA 1
ATOM 1853 C C . ILE A 1 271 ? 22.881 -51.891 -2.407 1.00 33.49 267 ILE A C 1
ATOM 1854 O O . ILE A 1 271 ? 23.120 -52.312 -1.278 1.00 33.58 267 ILE A O 1
ATOM 1859 N N . PHE A 1 272 ? 22.252 -50.744 -2.631 1.00 32.67 268 PHE A N 1
ATOM 1860 C CA . PHE A 1 272 ? 21.777 -49.955 -1.517 1.00 32.07 268 PHE A CA 1
ATOM 1861 C C . PHE A 1 272 ? 20.261 -49.937 -1.472 1.00 31.75 268 PHE A C 1
ATOM 1862 O O . PHE A 1 272 ? 19.663 -50.761 -0.777 1.00 31.93 268 PHE A O 1
ATOM 1870 N N . SER A 1 273 ? 19.641 -49.054 -2.248 1.00 31.14 269 SER A N 1
ATOM 1871 C CA . SER A 1 273 ? 18.185 -48.881 -2.203 1.00 30.81 269 SER A CA 1
ATOM 1872 C C . SER A 1 273 ? 17.357 -50.106 -2.630 1.00 30.10 269 SER A C 1
ATOM 1873 O O . SER A 1 273 ? 16.347 -50.413 -1.996 1.00 30.17 269 SER A O 1
ATOM 1876 N N . ALA A 1 274 ? 17.766 -50.791 -3.691 1.00 30.13 270 ALA A N 1
ATOM 1877 C CA . ALA A 1 274 ? 17.022 -51.965 -4.167 1.00 30.35 270 ALA A CA 1
ATOM 1878 C C . ALA A 1 274 ? 17.032 -53.098 -3.138 1.00 31.35 270 ALA A C 1
ATOM 1879 O O . ALA A 1 274 ? 15.999 -53.707 -2.875 1.00 31.35 270 ALA A O 1
ATOM 1881 N N . LYS A 1 275 ? 18.192 -53.366 -2.544 1.00 32.74 271 LYS A N 1
ATOM 1882 C CA . LYS A 1 275 ? 18.283 -54.285 -1.415 1.00 33.58 271 LYS A CA 1
ATOM 1883 C C . LYS A 1 275 ? 17.419 -53.804 -0.257 1.00 33.00 271 LYS A C 1
ATOM 1884 O O . LYS A 1 275 ? 16.679 -54.613 0.339 1.00 33.48 271 LYS A O 1
ATOM 1890 N N . ALA A 1 276 ? 17.450 -52.505 0.054 1.00 31.57 272 ALA A N 1
ATOM 1891 C CA . ALA A 1 276 ? 16.592 -52.022 1.156 1.00 31.97 272 ALA A CA 1
ATOM 1892 C C . ALA A 1 276 ? 15.109 -52.255 0.845 1.00 32.04 272 ALA A C 1
ATOM 1893 O O . ALA A 1 276 ? 14.297 -52.395 1.765 1.00 33.34 272 ALA A O 1
ATOM 1895 N N . ALA A 1 277 ? 14.778 -52.273 -0.449 1.00 30.42 273 ALA A N 1
ATOM 1896 C CA . ALA A 1 277 ? 13.422 -52.460 -0.933 1.00 29.55 273 ALA A CA 1
ATOM 1897 C C . ALA A 1 277 ? 13.050 -53.951 -1.024 1.00 29.46 273 ALA A C 1
ATOM 1898 O O . ALA A 1 277 ? 11.963 -54.291 -1.472 1.00 29.06 273 ALA A O 1
ATOM 1900 N N . GLY A 1 278 ? 13.961 -54.829 -0.604 1.00 29.67 274 GLY A N 1
ATOM 1901 C CA . GLY A 1 278 ? 13.707 -56.268 -0.612 1.00 30.05 274 GLY A CA 1
ATOM 1902 C C . GLY A 1 278 ? 13.587 -56.907 -1.996 1.00 30.34 274 GLY A C 1
ATOM 1903 O O . GLY A 1 278 ? 12.830 -57.869 -2.193 1.00 29.92 274 GLY A O 1
ATOM 1904 N N . ILE A 1 279 ? 14.344 -56.379 -2.950 1.00 29.58 275 ILE A N 1
ATOM 1905 C CA . ILE A 1 279 ? 14.365 -56.940 -4.292 1.00 30.46 275 ILE A CA 1
ATOM 1906 C C . ILE A 1 279 ? 15.548 -57.895 -4.377 1.00 32.03 275 ILE A C 1
ATOM 1907 O O . ILE A 1 279 ? 16.696 -57.485 -4.154 1.00 32.15 275 ILE A O 1
ATOM 1912 N N . GLU A 1 280 ? 15.257 -59.165 -4.645 1.00 33.45 276 GLU A N 1
ATOM 1913 C CA . GLU A 1 280 ? 16.279 -60.216 -4.762 1.00 36.42 276 GLU A CA 1
ATOM 1914 C C . GLU A 1 280 ? 17.058 -60.095 -6.089 1.00 36.59 276 GLU A C 1
ATOM 1915 O O . GLU A 1 280 ? 16.482 -59.667 -7.112 1.00 35.35 276 GLU A O 1
ATOM 1921 N N . ASP A 1 281 ? 18.347 -60.468 -6.070 1.00 37.46 277 ASP A N 1
ATOM 1922 C CA . ASP A 1 281 ? 19.197 -60.479 -7.278 1.00 38.74 277 ASP A CA 1
ATOM 1923 C C . ASP A 1 281 ? 19.188 -59.108 -7.965 1.00 37.15 277 ASP A C 1
ATOM 1924 O O . ASP A 1 281 ? 19.148 -59.029 -9.195 1.00 37.07 277 ASP A O 1
ATOM 1929 N N . ALA A 1 282 ? 19.191 -58.036 -7.175 1.00 35.73 278 ALA A N 1
ATOM 1930 C CA . ALA A 1 282 ? 18.998 -56.689 -7.716 1.00 34.44 278 ALA A CA 1
ATOM 1931 C C . ALA A 1 282 ? 20.106 -56.351 -8.698 1.00 34.81 278 ALA A C 1
ATOM 1932 O O . ALA A 1 282 ? 19.882 -55.660 -9.696 1.00 34.57 278 ALA A O 1
ATOM 1934 N N . GLU A 1 283 ? 21.297 -56.869 -8.432 1.00 35.90 279 GLU A N 1
ATOM 1935 C CA . GLU A 1 283 ? 22.444 -56.583 -9.273 1.00 37.60 279 GLU A CA 1
ATOM 1936 C C . GLU A 1 283 ? 22.305 -57.105 -10.709 1.00 37.27 279 GLU A C 1
ATOM 1937 O O . GLU A 1 283 ? 22.773 -56.463 -11.633 1.00 37.16 279 GLU A O 1
ATOM 1943 N N . GLU A 1 284 ? 21.692 -58.271 -10.890 1.00 37.32 280 GLU A N 1
ATOM 1944 C CA . GLU A 1 284 ? 21.509 -58.802 -12.236 1.00 37.89 280 GLU A CA 1
ATOM 1945 C C . GLU A 1 284 ? 20.446 -57.987 -12.974 1.00 36.44 280 GLU A C 1
ATOM 1946 O O . GLU A 1 284 ? 20.606 -57.696 -14.150 1.00 37.23 280 GLU A O 1
ATOM 1948 N N . LYS A 1 285 ? 19.410 -57.561 -12.247 1.00 34.76 281 LYS A N 1
ATOM 1949 C CA . LYS A 1 285 ? 18.247 -56.888 -12.801 1.00 33.39 281 LYS A CA 1
ATOM 1950 C C . LYS A 1 285 ? 18.534 -55.443 -13.154 1.00 32.61 281 LYS A C 1
ATOM 1951 O O . LYS A 1 285 ? 17.790 -54.819 -13.922 1.00 31.18 281 LYS A O 1
ATOM 1957 N N . LEU A 1 286 ? 19.610 -54.918 -12.577 1.00 32.95 282 LEU A N 1
ATOM 1958 C CA . LEU A 1 286 ? 20.013 -53.550 -12.809 1.00 33.00 282 LEU A CA 1
ATOM 1959 C C . LEU A 1 286 ? 21.293 -53.420 -13.655 1.00 34.33 282 LEU A C 1
ATOM 1960 O O . LEU A 1 286 ? 21.967 -52.372 -13.653 1.00 34.82 282 LEU A O 1
ATOM 1965 N N . ARG A 1 287 ? 21.611 -54.475 -14.397 1.00 34.81 283 ARG A N 1
ATOM 1966 C CA . ARG A 1 287 ? 22.478 -54.332 -15.560 1.00 35.57 283 ARG A CA 1
ATOM 1967 C C . ARG A 1 287 ? 21.888 -53.329 -16.554 1.00 34.35 283 ARG A C 1
ATOM 1968 O O . ARG A 1 287 ? 20.686 -53.214 -16.683 1.00 32.52 283 ARG A O 1
ATOM 1976 N N . PRO A 1 288 ? 22.749 -52.566 -17.231 1.00 34.94 284 PRO A N 1
ATOM 1977 C CA . PRO A 1 288 ? 22.297 -51.799 -18.379 1.00 34.55 284 PRO A CA 1
ATOM 1978 C C . PRO A 1 288 ? 21.682 -52.735 -19.418 1.00 34.88 284 PRO A C 1
ATOM 1979 O O . PRO A 1 288 ? 22.054 -53.902 -19.492 1.00 35.59 284 PRO A O 1
ATOM 1983 N N . ARG A 1 289 ? 20.737 -52.239 -20.207 1.00 34.37 285 ARG A N 1
ATOM 1984 C CA . ARG A 1 289 ? 20.103 -53.086 -21.204 1.00 34.98 285 ARG A CA 1
ATOM 1985 C C . ARG A 1 289 ? 21.115 -53.489 -22.276 1.00 36.44 285 ARG A C 1
ATOM 1986 O O . ARG A 1 289 ? 21.961 -52.688 -22.660 1.00 37.40 285 ARG A O 1
ATOM 1994 N N . LYS A 1 290 ? 21.038 -54.741 -22.712 1.00 37.02 286 LYS A N 1
ATOM 1995 C CA . LYS A 1 290 ? 21.748 -55.253 -23.880 1.00 38.35 286 LYS A CA 1
ATOM 1996 C C . LYS A 1 290 ? 21.753 -54.257 -25.030 1.00 38.11 286 LYS A C 1
ATOM 1997 O O . LYS A 1 290 ? 20.721 -53.668 -25.332 1.00 37.38 286 LYS A O 1
ATOM 2003 N N . PRO A 1 291 ? 22.896 -54.112 -25.726 1.00 39.09 287 PRO A N 1
ATOM 2004 C CA . PRO A 1 291 ? 24.153 -54.817 -25.561 1.00 40.03 287 PRO A CA 1
ATOM 2005 C C . PRO A 1 291 ? 25.151 -54.123 -24.638 1.00 39.98 287 PRO A C 1
ATOM 2006 O O . PRO A 1 291 ? 26.303 -54.487 -24.636 1.00 41.97 287 PRO A O 1
ATOM 2010 N N . TYR A 1 292 ? 24.724 -53.149 -23.855 1.00 39.82 288 TYR A N 1
ATOM 2011 C CA . TYR A 1 292 ? 25.648 -52.415 -22.989 1.00 41.46 288 TYR A CA 1
ATOM 2012 C C . TYR A 1 292 ? 26.193 -53.232 -21.803 1.00 42.67 288 TYR A C 1
ATOM 2013 O O . TYR A 1 292 ? 25.513 -54.113 -21.275 1.00 42.51 288 TYR A O 1
ATOM 2022 N N . ASP A 1 293 ? 27.439 -52.972 -21.424 1.00 44.53 289 ASP A N 1
ATOM 2023 C CA . ASP A 1 293 ? 28.096 -53.768 -20.403 1.00 46.26 289 ASP A CA 1
ATOM 2024 C C . ASP A 1 293 ? 27.888 -53.164 -19.020 1.00 45.32 289 ASP A C 1
ATOM 2025 O O . ASP A 1 293 ? 27.729 -51.949 -18.891 1.00 44.63 289 ASP A O 1
ATOM 2030 N N . PRO A 1 294 ? 27.884 -54.014 -17.982 1.00 45.40 290 PRO A N 1
ATOM 2031 C CA . PRO A 1 294 ? 27.840 -53.550 -16.596 1.00 45.12 290 PRO A CA 1
ATOM 2032 C C . PRO A 1 294 ? 29.177 -52.882 -16.169 1.00 46.90 290 PRO A C 1
ATOM 2033 O O . PRO A 1 294 ? 30.166 -52.933 -16.915 1.00 47.65 290 PRO A O 1
ATOM 2037 N N . PRO A 1 295 ? 29.202 -52.257 -14.981 1.00 46.66 291 PRO A N 1
ATOM 2038 C CA . PRO A 1 295 ? 30.441 -51.684 -14.466 1.00 48.29 291 PRO A CA 1
ATOM 2039 C C . PRO A 1 295 ? 31.503 -52.752 -14.212 1.00 50.42 291 PRO A C 1
ATOM 2040 O O . PRO A 1 295 ? 31.169 -53.889 -13.840 1.00 50.33 291 PRO A O 1
ATOM 2044 N N . SER A 1 296 ? 32.768 -52.372 -14.408 1.00 52.56 292 SER A N 1
ATOM 2045 C CA . SER A 1 296 ? 33.920 -53.209 -14.037 1.00 55.11 292 SER A CA 1
ATOM 2046 C C . SER A 1 296 ? 33.954 -53.496 -12.546 1.00 54.55 292 SER A C 1
ATOM 2047 O O . SER A 1 296 ? 33.350 -52.775 -11.748 1.00 53.16 292 SER A O 1
ATOM 2050 N N . GLU A 1 297 ? 34.669 -54.557 -12.184 1.00 56.18 293 GLU A N 1
ATOM 2051 C CA . GLU A 1 297 ? 34.871 -54.937 -10.793 1.00 56.71 293 GLU A CA 1
ATOM 2052 C C . GLU A 1 297 ? 35.437 -53.785 -9.967 1.00 56.35 293 GLU A C 1
ATOM 2053 O O . GLU A 1 297 ? 34.965 -53.508 -8.853 1.00 54.95 293 GLU A O 1
ATOM 2059 N N . ALA A 1 298 ? 36.431 -53.113 -10.546 1.00 57.46 294 ALA A N 1
ATOM 2060 C CA . ALA A 1 298 ? 37.092 -51.965 -9.927 1.00 57.85 294 ALA A CA 1
ATOM 2061 C C . ALA A 1 298 ? 36.130 -50.793 -9.729 1.00 55.66 294 ALA A C 1
ATOM 2062 O O . ALA A 1 298 ? 36.197 -50.105 -8.709 1.00 55.63 294 ALA A O 1
ATOM 2064 N N . ALA A 1 299 ? 35.240 -50.567 -10.693 1.00 54.15 295 ALA A N 1
ATOM 2065 C CA . ALA A 1 299 ? 34.191 -49.555 -10.543 1.00 52.04 295 ALA A CA 1
ATOM 2066 C C . ALA A 1 299 ? 33.256 -49.939 -9.412 1.00 50.44 295 ALA A C 1
ATOM 2067 O O . ALA A 1 299 ? 32.844 -49.075 -8.641 1.00 49.67 295 ALA A O 1
ATOM 2069 N N . LYS A 1 300 ? 32.944 -51.234 -9.308 1.00 49.99 296 LYS A N 1
ATOM 2070 C CA . LYS A 1 300 ? 32.052 -51.736 -8.257 1.00 48.33 296 LYS A CA 1
ATOM 2071 C C . LYS A 1 300 ? 32.701 -51.598 -6.885 1.00 48.56 296 LYS A C 1
ATOM 2072 O O . LYS A 1 300 ? 32.050 -51.150 -5.938 1.00 46.84 296 LYS A O 1
ATOM 2078 N N . GLN A 1 301 ? 33.982 -51.956 -6.779 1.00 50.26 297 GLN A N 1
ATOM 2079 C CA . GLN A 1 301 ? 34.691 -51.826 -5.496 1.00 50.89 297 GLN A CA 1
ATOM 2080 C C . GLN A 1 301 ? 34.652 -50.365 -5.018 1.00 50.63 297 GLN A C 1
ATOM 2081 O O . GLN A 1 301 ? 34.298 -50.102 -3.867 1.00 49.94 297 GLN A O 1
ATOM 2083 N N . GLU A 1 302 ? 34.942 -49.430 -5.931 1.00 51.40 298 GLU A N 1
ATOM 2084 C CA . GLU A 1 302 ? 34.916 -47.979 -5.664 1.00 51.68 298 GLU A CA 1
ATOM 2085 C C . GLU A 1 302 ? 33.560 -47.501 -5.094 1.00 48.61 298 GLU A C 1
ATOM 2086 O O . GLU A 1 302 ? 33.510 -46.748 -4.126 1.00 47.81 298 GLU A O 1
ATOM 2092 N N . VAL A 1 303 ? 32.471 -47.957 -5.700 1.00 46.53 299 VAL A N 1
ATOM 2093 C CA . VAL A 1 303 ? 31.137 -47.630 -5.225 1.00 43.81 299 VAL A CA 1
ATOM 2094 C C . VAL A 1 303 ? 30.956 -48.023 -3.762 1.00 43.52 299 VAL A C 1
ATOM 2095 O O . VAL A 1 303 ? 30.517 -47.208 -2.953 1.00 42.67 299 VAL A O 1
ATOM 2099 N N . ARG A 1 304 ? 31.334 -49.253 -3.426 1.00 44.06 300 ARG A N 1
ATOM 2100 C CA . ARG A 1 304 ? 31.185 -49.762 -2.073 1.00 44.19 300 ARG A CA 1
ATOM 2101 C C . ARG A 1 304 ? 32.042 -48.989 -1.066 1.00 45.54 300 ARG A C 1
ATOM 2102 O O . ARG A 1 304 ? 31.588 -48.704 0.041 1.00 44.87 300 ARG A O 1
ATOM 2110 N N . LYS A 1 305 ? 33.266 -48.628 -1.450 1.00 47.23 301 LYS A N 1
ATOM 2111 C CA . LYS A 1 305 ? 34.151 -47.896 -0.541 1.00 48.58 301 LYS A CA 1
ATOM 2112 C C . LYS A 1 305 ? 33.655 -46.466 -0.321 1.00 48.28 301 LYS A C 1
ATOM 2113 O O . LYS A 1 305 ? 33.465 -46.034 0.821 1.00 48.59 301 LYS A O 1
ATOM 2115 N N . VAL A 1 306 ? 33.415 -45.761 -1.421 1.00 47.42 302 VAL A N 1
ATOM 2116 C CA . VAL A 1 306 ? 33.111 -44.341 -1.404 1.00 47.15 302 VAL A CA 1
ATOM 2117 C C . VAL A 1 306 ? 31.717 -44.008 -0.871 1.00 45.44 302 VAL A C 1
ATOM 2118 O O . VAL A 1 306 ? 31.479 -42.891 -0.422 1.00 46.21 302 VAL A O 1
ATOM 2122 N N . MET A 1 307 ? 30.801 -44.966 -0.914 1.00 43.35 303 MET A N 1
ATOM 2123 C CA . MET A 1 307 ? 29.433 -44.720 -0.462 1.00 41.10 303 MET A CA 1
ATOM 2124 C C . MET A 1 307 ? 29.105 -45.300 0.929 1.00 40.55 303 MET A C 1
ATOM 2125 O O . MET A 1 307 ? 28.004 -45.083 1.438 1.00 39.05 303 MET A O 1
ATOM 2130 N N . ALA A 1 308 ? 30.058 -46.016 1.534 1.00 41.51 304 ALA A N 1
ATOM 2131 C CA . ALA A 1 308 ? 29.850 -46.724 2.808 1.00 41.79 304 ALA A CA 1
ATOM 2132 C C . ALA A 1 308 ? 29.391 -45.838 3.956 1.00 42.25 304 ALA A C 1
ATOM 2133 O O . ALA A 1 308 ? 28.545 -46.266 4.781 1.00 41.96 304 ALA A O 1
ATOM 2135 N N . GLU A 1 309 ? 29.941 -44.620 4.012 1.00 42.92 305 GLU A N 1
ATOM 2136 C CA . GLU A 1 309 ? 29.615 -43.686 5.090 1.00 43.47 305 GLU A CA 1
ATOM 2137 C C . GLU A 1 309 ? 28.169 -43.193 4.981 1.00 41.19 305 GLU A C 1
ATOM 2138 O O . GLU A 1 309 ? 27.444 -43.178 5.966 1.00 40.58 305 GLU A O 1
ATOM 2144 N N . VAL A 1 310 ? 27.772 -42.776 3.782 1.00 39.95 306 VAL A N 1
ATOM 2145 C CA . VAL A 1 310 ? 26.402 -42.320 3.539 1.00 38.11 306 VAL A CA 1
ATOM 2146 C C . VAL A 1 310 ? 25.392 -43.479 3.672 1.00 36.51 306 VAL A C 1
ATOM 2147 O O . VAL A 1 310 ? 24.280 -43.269 4.132 1.00 36.62 306 VAL A O 1
ATOM 2151 N N . ALA A 1 311 ? 25.795 -44.694 3.313 1.00 35.75 307 ALA A N 1
ATOM 2152 C CA . ALA A 1 311 ? 24.986 -45.884 3.587 1.00 34.98 307 ALA A CA 1
ATOM 2153 C C . ALA A 1 311 ? 24.667 -46.013 5.074 1.00 34.92 307 ALA A C 1
ATOM 2154 O O . ALA A 1 311 ? 23.521 -46.298 5.436 1.00 34.69 307 ALA A O 1
ATOM 2156 N N . ALA A 1 312 ? 25.660 -45.786 5.928 1.00 35.41 308 ALA A N 1
ATOM 2157 C CA . ALA A 1 312 ? 25.441 -45.873 7.376 1.00 36.17 308 ALA A CA 1
ATOM 2158 C C . ALA A 1 312 ? 24.496 -44.782 7.862 1.00 35.97 308 ALA A C 1
ATOM 2159 O O . ALA A 1 312 ? 23.678 -45.005 8.755 1.00 35.38 308 ALA A O 1
ATOM 2161 N N . ILE A 1 313 ? 24.599 -43.610 7.245 1.00 36.35 309 ILE A N 1
ATOM 2162 C CA . ILE A 1 313 ? 23.687 -42.501 7.543 1.00 35.75 309 ILE A CA 1
ATOM 2163 C C . ILE A 1 313 ? 22.256 -42.842 7.114 1.00 34.63 309 ILE A C 1
ATOM 2164 O O . ILE A 1 313 ? 21.302 -42.574 7.857 1.00 34.09 309 ILE A O 1
ATO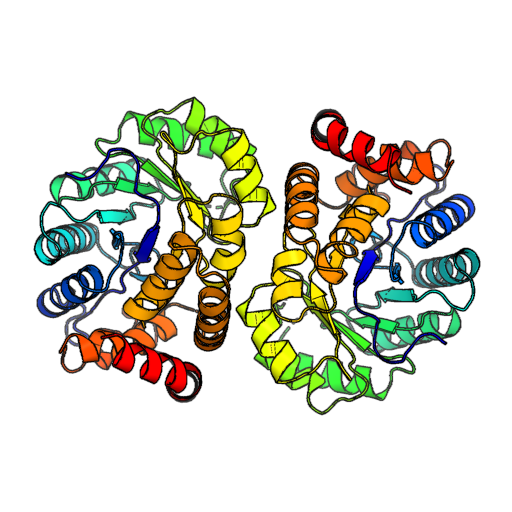M 2169 N N . GLU A 1 314 ? 22.124 -43.436 5.927 1.00 33.60 310 GLU A N 1
ATOM 2170 C CA . GLU A 1 314 ? 20.822 -43.861 5.418 1.00 32.37 310 GLU A CA 1
ATOM 2171 C C . GLU A 1 314 ? 20.188 -44.972 6.296 1.00 32.35 310 GLU A C 1
ATOM 2172 O O . GLU A 1 314 ? 18.992 -44.948 6.564 1.00 30.98 310 GLU A O 1
ATOM 2178 N N . ALA A 1 315 ? 20.986 -45.941 6.739 1.00 32.57 311 ALA A N 1
ATOM 2179 C CA . ALA A 1 315 ? 20.483 -46.939 7.674 1.00 33.36 311 ALA A CA 1
ATOM 2180 C C . ALA A 1 315 ? 20.046 -46.297 9.008 1.00 34.24 311 ALA A C 1
ATOM 2181 O O . ALA A 1 315 ? 19.174 -46.824 9.706 1.00 34.72 311 ALA A O 1
ATOM 2183 N N . GLY A 1 316 ? 20.625 -45.144 9.340 1.00 34.81 312 GLY A N 1
ATOM 2184 C CA . GLY A 1 316 ? 20.245 -44.409 10.550 1.00 34.61 312 GLY A CA 1
ATOM 2185 C C . GLY A 1 316 ? 18.946 -43.630 10.402 1.00 34.58 312 GLY A C 1
ATOM 2186 O O . GLY A 1 316 ? 18.242 -43.419 11.399 1.00 35.02 312 GLY A O 1
ATOM 2187 N N . LEU A 1 317 ? 18.626 -43.208 9.172 1.00 33.58 313 LEU A N 1
ATOM 2188 C CA . LEU A 1 317 ? 17.445 -42.366 8.884 1.00 34.21 313 LEU A CA 1
ATOM 2189 C C . LEU A 1 317 ? 16.231 -43.155 8.370 1.00 33.26 313 LEU A C 1
ATOM 2190 O O . LEU A 1 317 ? 15.136 -42.614 8.236 1.00 33.22 313 LEU A O 1
ATOM 2195 N N . SER A 1 318 ? 16.431 -44.437 8.110 1.00 33.03 314 SER A N 1
ATOM 2196 C CA . SER A 1 318 ? 15.385 -45.292 7.603 1.00 32.88 314 SER A CA 1
ATOM 2197 C C . SER A 1 318 ? 15.505 -46.719 8.130 1.00 33.17 314 SER A C 1
ATOM 2198 O O . SER A 1 318 ? 14.622 -47.520 7.855 1.00 33.84 314 SER A O 1
ATOM 2202 N N . MET B 1 5 ? 58.092 -12.480 -0.976 1.00 42.19 1 MET B N 1
ATOM 2203 C CA . MET B 1 5 ? 56.792 -11.931 -0.467 1.00 41.49 1 MET B CA 1
ATOM 2204 C C . MET B 1 5 ? 55.511 -12.618 -1.036 1.00 38.83 1 MET B C 1
ATOM 2205 O O . MET B 1 5 ? 54.558 -12.868 -0.294 1.00 39.70 1 MET B O 1
ATOM 2207 N N . VAL B 1 6 ? 55.474 -12.893 -2.338 1.00 35.96 2 VAL B N 1
ATOM 2208 C CA . VAL B 1 6 ? 54.405 -13.706 -2.929 1.00 32.41 2 VAL B CA 1
ATOM 2209 C C . VAL B 1 6 ? 54.614 -15.161 -2.494 1.00 31.18 2 VAL B C 1
ATOM 2210 O O . VAL B 1 6 ? 55.706 -15.698 -2.651 1.00 31.27 2 VAL B O 1
ATOM 2214 N N . PRO B 1 7 ? 53.595 -15.779 -1.873 1.00 29.85 3 PRO B N 1
ATOM 2215 C CA . PRO B 1 7 ? 53.799 -17.121 -1.302 1.00 29.07 3 PRO B CA 1
ATOM 2216 C C . PRO B 1 7 ? 53.843 -18.221 -2.380 1.00 27.53 3 PRO B C 1
ATOM 2217 O O . PRO B 1 7 ? 53.335 -18.018 -3.493 1.00 26.09 3 PRO B O 1
ATOM 2221 N N . ARG B 1 8 ? 54.466 -19.348 -2.038 1.00 26.38 4 ARG B N 1
ATOM 2222 C CA . ARG B 1 8 ? 54.589 -20.496 -2.913 1.00 25.35 4 ARG B CA 1
ATOM 2223 C C . ARG B 1 8 ? 53.212 -21.007 -3.358 1.00 24.55 4 ARG B C 1
ATOM 2224 O O . ARG B 1 8 ? 53.023 -21.426 -4.498 1.00 23.58 4 ARG B O 1
ATOM 2232 N N . VAL B 1 9 ? 52.252 -20.978 -2.450 1.00 24.63 5 VAL B N 1
ATOM 2233 C CA . VAL B 1 9 ? 50.924 -21.452 -2.758 1.00 24.56 5 VAL B CA 1
ATOM 2234 C C . VAL B 1 9 ? 50.036 -20.242 -3.043 1.00 24.71 5 VAL B C 1
ATOM 2235 O O . VAL B 1 9 ? 49.978 -19.342 -2.223 1.00 25.66 5 VAL B O 1
ATOM 2239 N N . PRO B 1 10 ? 49.319 -20.230 -4.180 1.00 24.26 6 PRO B N 1
ATOM 2240 C CA . PRO B 1 10 ? 48.515 -19.056 -4.527 1.00 24.38 6 PRO B CA 1
ATOM 2241 C C . PRO B 1 10 ? 47.505 -18.691 -3.464 1.00 25.54 6 PRO B C 1
ATOM 2242 O O . PRO B 1 10 ? 46.809 -19.565 -2.951 1.00 25.26 6 PRO B O 1
ATOM 2246 N N . GLN B 1 11 ? 47.472 -17.405 -3.110 1.00 27.00 7 GLN B N 1
ATOM 2247 C CA . GLN B 1 11 ? 46.581 -16.912 -2.078 1.00 29.79 7 GLN B CA 1
ATOM 2248 C C . GLN B 1 11 ? 45.120 -17.049 -2.515 1.00 29.54 7 GLN B C 1
ATOM 2249 O O . GLN B 1 11 ? 44.786 -16.758 -3.650 1.00 29.46 7 GLN B O 1
ATOM 2255 N N . PRO B 1 12 ? 44.252 -17.506 -1.612 1.00 30.84 8 PRO B N 1
ATOM 2256 C CA . PRO B 1 12 ? 42.793 -17.535 -1.831 1.00 30.79 8 PRO B CA 1
ATOM 2257 C C . PRO B 1 12 ? 42.255 -16.119 -2.057 1.00 29.76 8 PRO B C 1
ATOM 2258 O O . PRO B 1 12 ? 42.757 -15.188 -1.459 1.00 29.70 8 PRO B O 1
ATOM 2262 N N . GLY B 1 13 ? 41.254 -15.963 -2.910 1.00 28.69 9 GLY B N 1
ATOM 2263 C CA . GLY B 1 13 ? 40.621 -14.671 -3.141 1.00 27.62 9 GLY B CA 1
ATOM 2264 C C . GLY B 1 13 ? 40.140 -14.610 -4.574 1.00 27.12 9 GLY B C 1
ATOM 2265 O O . GLY B 1 13 ? 39.859 -15.658 -5.179 1.00 26.88 9 GLY B O 1
ATOM 2266 N N . ILE B 1 14 ? 40.053 -13.391 -5.114 1.00 25.94 10 ILE B N 1
ATOM 2267 C CA . ILE B 1 14 ? 39.552 -13.178 -6.462 1.00 25.11 10 ILE B CA 1
ATOM 2268 C C . ILE B 1 14 ? 40.689 -12.843 -7.389 1.00 25.26 10 ILE B C 1
ATOM 2269 O O . ILE B 1 14 ? 41.459 -11.910 -7.120 1.00 25.36 10 ILE B O 1
ATOM 2274 N N . TRP B 1 15 ? 40.792 -13.627 -8.459 1.00 24.46 11 TRP B N 1
ATOM 2275 C CA . TRP B 1 15 ? 41.822 -13.465 -9.465 1.00 24.60 11 TRP B CA 1
ATOM 2276 C C . TRP B 1 15 ? 41.156 -13.099 -10.782 1.00 24.81 11 TRP B C 1
ATOM 2277 O O . TRP B 1 15 ? 40.129 -13.687 -11.144 1.00 24.30 11 TRP B O 1
ATOM 2288 N N . CYS B 1 16 ? 41.735 -12.141 -11.494 1.00 24.24 12 CYS B N 1
ATOM 2289 C CA . CYS B 1 16 ? 41.196 -11.761 -12.792 1.00 25.56 12 CYS B CA 1
ATOM 2290 C C . CYS B 1 16 ? 42.047 -12.240 -13.951 1.00 24.64 12 CYS B C 1
ATOM 2291 O O . CYS B 1 16 ? 43.218 -11.846 -14.047 1.00 24.65 12 CYS B O 1
ATOM 2294 N N . PRO B 1 17 ? 41.463 -13.054 -14.860 1.00 24.46 13 PRO B N 1
ATOM 2295 C CA . PRO B 1 17 ? 42.161 -13.376 -16.112 1.00 24.60 13 PRO B CA 1
ATOM 2296 C C . PRO B 1 17 ? 41.956 -12.206 -17.090 1.00 25.10 13 PRO B C 1
ATOM 2297 O O . PRO B 1 17 ? 40.933 -12.120 -17.776 1.00 25.51 13 PRO B O 1
ATOM 2301 N N . ALA B 1 18 ? 42.906 -11.289 -17.098 1.00 25.41 14 ALA B N 1
ATOM 2302 C CA . ALA B 1 18 ? 42.774 -10.008 -17.778 1.00 25.99 14 ALA B CA 1
ATOM 2303 C C . ALA B 1 18 ? 42.700 -10.133 -19.301 1.00 26.40 14 ALA B C 1
ATOM 2304 O O . ALA B 1 18 ? 43.416 -10.963 -19.898 1.00 26.73 14 ALA B O 1
ATOM 2306 N N . VAL B 1 19 ? 41.853 -9.312 -19.926 1.00 25.68 15 VAL B N 1
ATOM 2307 C CA . VAL B 1 19 ? 41.783 -9.255 -21.395 1.00 25.48 15 VAL B CA 1
ATOM 2308 C C . VAL B 1 19 ? 43.004 -8.540 -22.021 1.00 26.12 15 VAL B C 1
ATOM 2309 O O . VAL B 1 19 ? 43.800 -7.918 -21.309 1.00 26.35 15 VAL B O 1
ATOM 2313 N N . THR B 1 20 ? 43.143 -8.629 -23.345 1.00 26.02 16 THR B N 1
ATOM 2314 C CA . THR B 1 20 ? 44.299 -8.083 -24.059 1.00 26.17 16 THR B CA 1
ATOM 2315 C C . THR B 1 20 ? 43.929 -6.983 -25.062 1.00 27.22 16 THR B C 1
ATOM 2316 O O . THR B 1 20 ? 43.011 -7.133 -25.890 1.00 27.26 16 THR B O 1
ATOM 2320 N N . PHE B 1 21 ? 44.655 -5.874 -24.980 1.00 27.51 17 PHE B N 1
ATOM 2321 C CA . PHE B 1 21 ? 44.429 -4.719 -25.826 1.00 28.40 17 PHE B CA 1
ATOM 2322 C C . PHE B 1 21 ? 45.240 -4.864 -27.104 1.00 29.95 17 PHE B C 1
ATOM 2323 O O . PHE B 1 21 ? 46.439 -5.162 -27.034 1.00 30.32 17 PHE B O 1
ATOM 2331 N N . PHE B 1 22 ? 44.602 -4.657 -28.261 1.00 30.82 18 PHE B N 1
ATOM 2332 C CA . PHE B 1 22 ? 45.318 -4.672 -29.557 1.00 32.82 18 PHE B CA 1
ATOM 2333 C C . PHE B 1 22 ? 45.248 -3.314 -30.254 1.00 35.11 18 PHE B C 1
ATOM 2334 O O . PHE B 1 22 ? 44.212 -2.627 -30.218 1.00 35.35 18 PHE B O 1
ATOM 2342 N N . ASP B 1 23 ? 46.353 -2.904 -30.860 1.00 36.95 19 ASP B N 1
ATOM 2343 C CA . ASP B 1 23 ? 46.274 -1.786 -31.790 1.00 39.33 19 ASP B CA 1
ATOM 2344 C C . ASP B 1 23 ? 45.658 -2.314 -33.092 1.00 40.51 19 ASP B C 1
ATOM 2345 O O . ASP B 1 23 ? 46.284 -3.068 -33.836 1.00 40.22 19 ASP B O 1
ATOM 2350 N N . SER B 1 24 ? 44.416 -1.911 -33.322 1.00 42.02 20 SER B N 1
ATOM 2351 C CA . SER B 1 24 ? 43.621 -2.278 -34.490 1.00 44.62 20 SER B CA 1
ATOM 2352 C C . SER B 1 24 ? 44.290 -2.038 -35.835 1.00 46.05 20 SER B C 1
ATOM 2353 O O . SER B 1 24 ? 44.154 -2.858 -36.732 1.00 47.02 20 SER B O 1
ATOM 2356 N N . LYS B 1 25 ? 44.982 -0.908 -35.990 1.00 47.22 21 LYS B N 1
ATOM 2357 C CA . LYS B 1 25 ? 45.585 -0.560 -37.282 1.00 48.67 21 LYS B CA 1
ATOM 2358 C C . LYS B 1 25 ? 46.767 -1.460 -37.623 1.00 47.97 21 LYS B C 1
ATOM 2359 O O . LYS B 1 25 ? 46.984 -1.803 -38.781 1.00 49.85 21 LYS B O 1
ATOM 2361 N N . THR B 1 26 ? 47.512 -1.882 -36.616 1.00 45.64 22 THR B N 1
ATOM 2362 C CA . THR B 1 26 ? 48.761 -2.587 -36.882 1.00 43.93 22 THR B CA 1
ATOM 2363 C C . THR B 1 26 ? 48.707 -4.030 -36.421 1.00 41.72 22 THR B C 1
ATOM 2364 O O . THR B 1 26 ? 49.676 -4.769 -36.589 1.00 41.12 22 THR B O 1
ATOM 2368 N N . ASP B 1 27 ? 47.579 -4.409 -35.818 1.00 39.78 23 ASP B N 1
ATOM 2369 C CA . ASP B 1 27 ? 47.409 -5.724 -35.202 1.00 37.60 23 ASP B CA 1
ATOM 2370 C C . ASP B 1 27 ? 48.624 -6.087 -34.318 1.00 36.25 23 ASP B C 1
ATOM 2371 O O . ASP B 1 27 ? 49.210 -7.157 -34.447 1.00 35.53 23 ASP B O 1
ATOM 2376 N N . THR B 1 28 ? 48.999 -5.164 -33.437 1.00 35.28 24 THR B N 1
ATOM 2377 C CA . THR B 1 28 ? 50.044 -5.401 -32.448 1.00 34.32 24 THR B CA 1
ATOM 2378 C C . THR B 1 28 ? 49.466 -5.135 -31.047 1.00 32.79 24 THR B C 1
ATOM 2379 O O . THR B 1 28 ? 48.418 -4.509 -30.901 1.00 32.21 24 THR B O 1
ATOM 2383 N N . LEU B 1 29 ? 50.141 -5.635 -30.024 1.00 31.68 25 LEU B N 1
ATOM 2384 C CA . LEU B 1 29 ? 49.817 -5.298 -28.646 1.00 31.10 25 LEU B CA 1
ATOM 2385 C C . LEU B 1 29 ? 49.860 -3.783 -28.397 1.00 32.81 25 LEU B C 1
ATOM 2386 O O . LEU B 1 29 ? 50.763 -3.090 -28.872 1.00 33.43 25 LEU B O 1
ATOM 2391 N N . ASP B 1 30 ? 48.870 -3.279 -27.667 1.00 33.25 26 ASP B N 1
ATOM 2392 C CA . ASP B 1 30 ? 48.896 -1.898 -27.186 1.00 34.83 26 ASP B CA 1
ATOM 2393 C C . ASP B 1 30 ? 49.334 -1.958 -25.730 1.00 33.78 26 ASP B C 1
ATOM 2394 O O . ASP B 1 30 ? 48.510 -2.058 -24.821 1.00 32.85 26 ASP B O 1
ATOM 2399 N N . LEU B 1 31 ? 50.642 -1.896 -25.524 1.00 34.21 27 LEU B N 1
ATOM 2400 C CA . LEU B 1 31 ? 51.222 -2.115 -24.216 1.00 33.66 27 LEU B CA 1
ATOM 2401 C C . LEU B 1 31 ? 50.941 -1.006 -23.214 1.00 34.29 27 LEU B C 1
ATOM 2402 O O . LEU B 1 31 ? 50.826 -1.279 -22.012 1.00 34.23 27 LEU B O 1
ATOM 2407 N N . ALA B 1 32 ? 50.798 0.227 -23.695 1.00 35.12 28 ALA B N 1
ATOM 2408 C CA . ALA B 1 32 ? 50.579 1.377 -22.804 1.00 36.13 28 ALA B CA 1
ATOM 2409 C C . ALA B 1 32 ? 49.190 1.318 -22.169 1.00 35.48 28 ALA B C 1
ATOM 2410 O O . ALA B 1 32 ? 49.052 1.542 -20.973 1.00 35.72 28 ALA B O 1
ATOM 2412 N N . SER B 1 33 ? 48.173 0.987 -22.966 1.00 35.10 29 SER B N 1
ATOM 2413 C CA . SER B 1 33 ? 46.835 0.723 -22.443 1.00 34.08 29 SER B CA 1
ATOM 2414 C C . SER B 1 33 ? 46.820 -0.502 -21.550 1.00 32.45 29 SER B C 1
ATOM 2415 O O . SER B 1 33 ? 46.187 -0.493 -20.487 1.00 31.53 29 SER B O 1
ATOM 2418 N N . GLN B 1 34 ? 47.542 -1.547 -21.973 1.00 31.79 30 GLN B N 1
ATOM 2419 C CA . GLN B 1 34 ? 47.611 -2.788 -21.218 1.00 30.26 30 GLN B CA 1
ATOM 2420 C C . GLN B 1 34 ? 48.093 -2.497 -19.812 1.00 30.52 30 GLN B C 1
ATOM 2421 O O . GLN B 1 34 ? 47.446 -2.880 -18.839 1.00 30.08 30 GLN B O 1
ATOM 2427 N N . GLU B 1 35 ? 49.235 -1.819 -19.722 1.00 31.67 31 GLU B N 1
ATOM 2428 C CA . GLU B 1 35 ? 49.827 -1.469 -18.435 1.00 32.84 31 GLU B CA 1
ATOM 2429 C C . GLU B 1 35 ? 48.853 -0.720 -17.517 1.00 32.37 31 GLU B C 1
ATOM 2430 O O . GLU B 1 35 ? 48.669 -1.077 -16.353 1.00 31.85 31 GLU B O 1
ATOM 2436 N N . ARG B 1 36 ? 48.219 0.303 -18.068 1.00 32.66 32 ARG B N 1
ATOM 2437 C CA . ARG B 1 36 ? 47.195 1.065 -17.364 1.00 33.30 32 ARG B CA 1
ATOM 2438 C C . ARG B 1 36 ? 46.073 0.163 -16.835 1.00 31.01 32 ARG B C 1
ATOM 2439 O O . ARG B 1 36 ? 45.640 0.297 -15.681 1.00 31.30 32 ARG B O 1
ATOM 2447 N N . TYR B 1 37 ? 45.621 -0.766 -17.665 1.00 29.10 33 TYR B N 1
ATOM 2448 C CA . TYR B 1 37 ? 44.520 -1.657 -17.302 1.00 27.39 33 TYR B CA 1
ATOM 2449 C C . TYR B 1 37 ? 44.939 -2.594 -16.174 1.00 26.48 33 TYR B C 1
ATOM 2450 O O . TYR B 1 37 ? 44.224 -2.718 -15.157 1.00 25.81 33 TYR B O 1
ATOM 2459 N N . TYR B 1 38 ? 46.103 -3.229 -16.313 1.00 25.67 34 TYR B N 1
ATOM 2460 C CA . TYR B 1 38 ? 46.572 -4.113 -15.252 1.00 25.70 34 TYR B CA 1
ATOM 2461 C C . TYR B 1 38 ? 46.705 -3.397 -13.921 1.00 27.06 34 TYR B C 1
ATOM 2462 O O . TYR B 1 38 ? 46.337 -3.955 -12.883 1.00 28.01 34 TYR B O 1
ATOM 2471 N N . ALA B 1 39 ? 47.256 -2.183 -13.936 1.00 27.79 35 ALA B N 1
ATOM 2472 C CA . ALA B 1 39 ? 47.453 -1.437 -12.677 1.00 29.04 35 ALA B CA 1
ATOM 2473 C C . ALA B 1 39 ? 46.110 -1.061 -12.059 1.00 28.62 35 ALA B C 1
ATOM 2474 O O . ALA B 1 39 ? 45.950 -1.118 -10.854 1.00 29.19 35 ALA B O 1
ATOM 2476 N N . TYR B 1 40 ? 45.132 -0.723 -12.892 1.00 28.47 36 TYR B N 1
ATOM 2477 C CA . TYR B 1 40 ? 43.787 -0.461 -12.386 1.00 28.52 36 TYR B CA 1
ATOM 2478 C C . TYR B 1 40 ? 43.172 -1.689 -11.684 1.00 27.59 36 TYR B C 1
ATOM 2479 O O . TYR B 1 40 ? 42.702 -1.594 -10.536 1.00 27.23 36 TYR B O 1
ATOM 2488 N N . LEU B 1 41 ? 43.197 -2.839 -12.369 1.00 27.22 37 LEU B N 1
ATOM 2489 C CA . LEU B 1 41 ? 42.691 -4.086 -11.807 1.00 25.78 37 LEU B CA 1
ATOM 2490 C C . LEU B 1 41 ? 43.350 -4.417 -10.484 1.00 26.38 37 LEU B C 1
ATOM 2491 O O . LEU B 1 41 ? 42.670 -4.848 -9.551 1.00 26.29 37 LEU B O 1
ATOM 2496 N N . ALA B 1 42 ? 44.665 -4.210 -10.402 1.00 27.24 38 ALA B N 1
ATOM 2497 C CA . ALA B 1 42 ? 45.426 -4.557 -9.201 1.00 28.67 38 ALA B CA 1
ATOM 2498 C C . ALA B 1 42 ? 45.069 -3.671 -8.006 1.00 29.76 38 ALA B C 1
ATOM 2499 O O . ALA B 1 42 ? 45.157 -4.118 -6.868 1.00 30.21 38 ALA B O 1
ATOM 2501 N N . ARG B 1 43 ? 44.676 -2.425 -8.266 1.00 31.46 39 ARG B N 1
ATOM 2502 C CA . ARG B 1 43 ? 44.214 -1.533 -7.193 1.00 33.10 39 ARG B CA 1
ATOM 2503 C C . ARG B 1 43 ? 42.738 -1.734 -6.871 1.00 32.56 39 ARG B C 1
ATOM 2504 O O . ARG B 1 43 ? 42.223 -1.040 -5.997 1.00 33.36 39 ARG B O 1
ATOM 2512 N N . SER B 1 44 ? 42.042 -2.623 -7.578 1.00 31.10 40 SER B N 1
ATOM 2513 C CA . SER B 1 44 ? 40.581 -2.740 -7.387 1.00 32.08 40 SER B CA 1
ATOM 2514 C C . SER B 1 44 ? 40.079 -3.917 -6.520 1.00 31.99 40 SER B C 1
ATOM 2515 O O . SER B 1 44 ? 38.978 -4.441 -6.767 1.00 32.97 40 SER B O 1
ATOM 2518 N N . GLY B 1 45 ? 40.875 -4.334 -5.533 1.00 30.89 41 GLY B N 1
ATOM 2519 C CA . GLY B 1 45 ? 40.496 -5.382 -4.579 1.00 29.68 41 GLY B CA 1
ATOM 2520 C C . GLY B 1 45 ? 40.891 -6.815 -4.912 1.00 28.85 41 GLY B C 1
ATOM 2521 O O . GLY B 1 45 ? 40.680 -7.742 -4.096 1.00 28.95 41 GLY B O 1
ATOM 2522 N N . LEU B 1 46 ? 41.452 -7.016 -6.102 1.00 26.92 42 LEU B N 1
ATOM 2523 C CA . LEU B 1 46 ? 41.848 -8.357 -6.561 1.00 25.46 42 LEU B CA 1
ATOM 2524 C C . LEU B 1 46 ? 42.999 -8.938 -5.749 1.00 24.91 42 LEU B C 1
ATOM 2525 O O . LEU B 1 46 ? 43.819 -8.199 -5.225 1.00 26.10 42 LEU B O 1
ATOM 2530 N N . THR B 1 47 ? 43.069 -10.257 -5.666 1.00 24.24 43 THR B N 1
ATOM 2531 C CA . THR B 1 47 ? 44.158 -10.960 -4.966 1.00 23.83 43 THR B CA 1
ATOM 2532 C C . THR B 1 47 ? 45.361 -11.187 -5.908 1.00 23.53 43 THR B C 1
ATOM 2533 O O . THR B 1 47 ? 46.509 -11.087 -5.497 1.00 24.17 43 THR B O 1
ATOM 2537 N N . GLY B 1 48 ? 45.091 -11.450 -7.178 1.00 22.73 44 GLY B N 1
ATOM 2538 C CA . GLY B 1 48 ? 46.133 -11.563 -8.173 1.00 22.72 44 GLY B CA 1
ATOM 2539 C C . GLY B 1 48 ? 45.572 -11.478 -9.589 1.00 22.96 44 GLY B C 1
ATOM 2540 O O . GLY B 1 48 ? 44.353 -11.427 -9.811 1.00 22.77 44 GLY B O 1
ATOM 2541 N N . LEU B 1 49 ? 46.476 -11.458 -10.549 1.00 23.51 4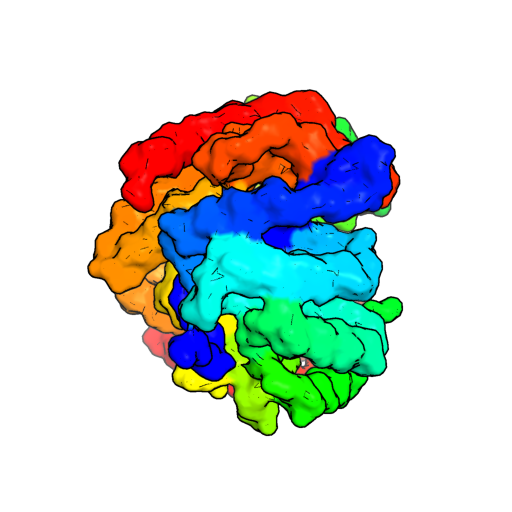5 LEU B N 1
ATOM 2542 C CA . LEU B 1 49 ? 46.117 -11.452 -11.961 1.00 23.82 45 LEU B CA 1
ATOM 2543 C C . LEU B 1 49 ? 46.516 -12.749 -12.610 1.00 23.33 45 LEU B C 1
ATOM 2544 O O . LEU B 1 49 ? 47.597 -13.299 -12.350 1.00 24.38 45 LEU B O 1
ATOM 2549 N N . VAL B 1 50 ? 45.657 -13.221 -13.483 1.00 23.19 46 VAL B N 1
ATOM 2550 C CA . VAL B 1 50 ? 46.018 -14.306 -14.360 1.00 24.12 46 VAL B CA 1
ATOM 2551 C C . VAL B 1 50 ? 46.286 -13.706 -15.729 1.00 25.21 46 VAL B C 1
ATOM 2552 O O . VAL B 1 50 ? 45.380 -13.163 -16.373 1.00 26.15 46 VAL B O 1
ATOM 2556 N N . ILE B 1 51 ? 47.536 -13.792 -16.159 1.00 26.01 47 ILE B N 1
ATOM 2557 C CA . ILE B 1 51 ? 47.938 -13.263 -17.427 1.00 26.92 47 ILE B CA 1
ATOM 2558 C C . ILE B 1 51 ? 48.045 -14.441 -18.375 1.00 27.74 47 ILE B C 1
ATOM 2559 O O . ILE B 1 51 ? 48.591 -15.504 -18.017 1.00 28.16 47 ILE B O 1
ATOM 2564 N N . LEU B 1 52 ? 47.530 -14.244 -19.582 1.00 28.50 48 LEU B N 1
ATOM 2565 C CA . LEU B 1 52 ? 47.467 -15.285 -20.613 1.00 29.59 48 LEU B CA 1
ATOM 2566 C C . LEU B 1 52 ? 46.485 -16.394 -20.260 1.00 29.29 48 LEU B C 1
ATOM 2567 O O . LEU B 1 52 ? 46.680 -17.530 -20.667 1.00 28.62 48 LEU B O 1
ATOM 2572 N N . GLY B 1 53 ? 45.422 -16.068 -19.536 1.00 29.42 49 GLY B N 1
ATOM 2573 C CA . GLY B 1 53 ? 44.281 -16.971 -19.483 1.00 30.81 49 GLY B CA 1
ATOM 2574 C C . GLY B 1 53 ? 43.603 -17.047 -20.848 1.00 32.89 49 GLY B C 1
ATOM 2575 O O . GLY B 1 53 ? 44.078 -16.468 -21.831 1.00 33.07 49 GLY B O 1
ATOM 2576 N N . THR B 1 54 ? 42.481 -17.759 -20.921 1.00 34.77 50 THR B N 1
ATOM 2577 C CA . THR B 1 54 ? 41.719 -17.899 -22.186 1.00 36.78 50 THR B CA 1
ATOM 2578 C C . THR B 1 54 ? 41.130 -16.562 -22.667 1.00 37.11 50 THR B C 1
ATOM 2579 O O . THR B 1 54 ? 41.123 -16.252 -23.883 1.00 38.15 50 THR B O 1
ATOM 2583 N N . ASN B 1 55 ? 40.633 -15.784 -21.697 1.00 35.79 51 ASN B N 1
ATOM 2584 C CA . ASN B 1 55 ? 40.122 -14.449 -21.930 1.00 35.26 51 ASN B CA 1
ATOM 2585 C C . ASN B 1 55 ? 41.198 -13.480 -22.462 1.00 33.81 51 ASN B C 1
ATOM 2586 O O . ASN B 1 55 ? 40.876 -12.428 -22.995 1.00 33.97 51 ASN B O 1
ATOM 2591 N N . ALA B 1 56 ? 42.467 -13.836 -22.290 1.00 31.32 52 ALA B N 1
ATOM 2592 C CA . ALA B 1 56 ? 43.551 -13.023 -22.820 1.00 30.98 52 ALA B CA 1
ATOM 2593 C C . ALA B 1 56 ? 43.765 -13.306 -24.314 1.00 30.52 52 ALA B C 1
ATOM 2594 O O . ALA B 1 56 ? 44.562 -12.619 -24.952 1.00 30.75 52 ALA B O 1
ATOM 2596 N N . GLU B 1 57 ? 43.043 -14.301 -24.853 1.00 29.36 53 GLU B N 1
ATOM 2597 C CA . GLU B 1 57 ? 43.242 -14.779 -26.233 1.00 29.80 53 GLU B CA 1
ATOM 2598 C C . GLU B 1 57 ? 44.703 -15.213 -26.400 1.00 28.72 53 GLU B C 1
ATOM 2599 O O . GLU B 1 57 ? 45.382 -14.855 -27.378 1.00 28.92 53 GLU B O 1
ATOM 2605 N N . ALA B 1 58 ? 45.193 -15.943 -25.406 1.00 27.35 54 ALA B N 1
ATOM 2606 C CA . ALA B 1 58 ? 46.604 -16.257 -25.316 1.00 26.91 54 ALA B CA 1
ATOM 2607 C C . ALA B 1 58 ? 47.005 -17.106 -26.523 1.00 27.47 54 ALA B C 1
ATOM 2608 O O . ALA B 1 58 ? 48.126 -17.023 -27.030 1.00 27.48 54 ALA B O 1
ATOM 2610 N N . PHE B 1 59 ? 46.067 -17.922 -26.972 1.00 27.84 55 PHE B N 1
ATOM 2611 C CA . PHE B 1 59 ? 46.298 -18.821 -28.075 1.00 29.54 55 PHE B CA 1
ATOM 2612 C C . PHE B 1 59 ? 46.390 -18.110 -29.408 1.00 29.21 55 PHE B C 1
ATOM 2613 O O . PHE B 1 59 ? 46.790 -18.732 -30.404 1.00 29.42 55 PHE B O 1
ATOM 2621 N N . LEU B 1 60 ? 46.052 -16.813 -29.419 1.00 28.11 56 LEU B N 1
ATOM 2622 C CA . LEU B 1 60 ? 46.208 -15.983 -30.617 1.00 28.20 56 LEU B CA 1
ATOM 2623 C C . LEU B 1 60 ? 47.525 -15.206 -30.618 1.00 27.97 56 LEU B C 1
ATOM 2624 O O . LEU B 1 60 ? 47.803 -14.469 -31.549 1.00 29.23 56 LEU B O 1
ATOM 2629 N N . LEU B 1 61 ? 48.341 -15.367 -29.587 1.00 26.64 57 LEU B N 1
ATOM 2630 C CA . LEU B 1 61 ? 49.542 -14.553 -29.472 1.00 27.48 57 LEU B CA 1
ATOM 2631 C C . LEU B 1 61 ? 50.786 -15.284 -29.934 1.00 28.62 57 LEU B C 1
ATOM 2632 O O . LEU B 1 61 ? 50.798 -16.506 -30.037 1.00 28.30 57 LEU B O 1
ATOM 2637 N N . THR B 1 62 ? 51.844 -14.533 -30.217 1.00 28.96 58 THR B N 1
ATOM 2638 C CA . THR B 1 62 ? 53.099 -15.188 -30.530 1.00 29.04 58 THR B CA 1
ATOM 2639 C C . THR B 1 62 ? 53.812 -15.419 -29.214 1.00 28.37 58 THR B C 1
ATOM 2640 O O . THR B 1 62 ? 53.424 -14.859 -28.197 1.00 28.35 58 THR B O 1
ATOM 2644 N N . ARG B 1 63 ? 54.868 -16.222 -29.249 1.00 28.55 59 ARG B N 1
ATOM 2645 C CA . ARG B 1 63 ? 55.701 -16.455 -28.093 1.00 29.33 59 ARG B CA 1
ATOM 2646 C C . ARG B 1 63 ? 56.211 -15.139 -27.500 1.00 30.08 59 ARG B C 1
ATOM 2647 O O . ARG B 1 63 ? 56.096 -14.908 -26.301 1.00 29.52 59 ARG B O 1
ATOM 2655 N N . GLU B 1 64 ? 56.766 -14.283 -28.345 1.00 31.65 60 GLU B N 1
ATOM 2656 C CA . GLU B 1 64 ? 57.295 -13.015 -27.894 1.00 33.29 60 GLU B CA 1
ATOM 2657 C C . GLU B 1 64 ? 56.185 -12.174 -27.272 1.00 32.00 60 GLU B C 1
ATOM 2658 O O . GLU B 1 64 ? 56.390 -11.573 -26.219 1.00 31.53 60 GLU B O 1
ATOM 2664 N N . GLU B 1 65 ? 55.003 -12.160 -27.889 1.00 30.48 61 GLU B N 1
ATOM 2665 C CA . GLU B 1 65 ? 53.888 -11.406 -27.322 1.00 29.65 61 GLU B CA 1
ATOM 2666 C C . GLU B 1 65 ? 53.474 -11.903 -25.930 1.00 28.79 61 GLU B C 1
ATOM 2667 O O . GLU B 1 65 ? 53.158 -11.083 -25.055 1.00 28.62 61 GLU B O 1
ATOM 2673 N N . ARG B 1 66 ? 53.480 -13.234 -25.735 1.00 27.64 62 ARG B N 1
ATOM 2674 C CA . ARG B 1 66 ? 53.190 -13.820 -24.432 1.00 27.08 62 ARG B CA 1
ATOM 2675 C C . ARG B 1 66 ? 54.117 -13.284 -23.331 1.00 27.06 62 ARG B C 1
ATOM 2676 O O . ARG B 1 66 ? 53.660 -12.966 -22.239 1.00 26.04 62 ARG B O 1
ATOM 2684 N N . ALA B 1 67 ? 55.405 -13.183 -23.644 1.00 27.76 63 ALA B N 1
ATOM 2685 C CA . ALA B 1 67 ? 56.400 -12.732 -22.692 1.00 29.15 63 ALA B CA 1
ATOM 2686 C C . ALA B 1 67 ? 56.279 -11.231 -22.374 1.00 29.46 63 ALA B C 1
ATOM 2687 O O . ALA B 1 67 ? 56.462 -10.822 -21.241 1.00 29.40 63 ALA B O 1
ATOM 2689 N N . GLN B 1 68 ? 55.974 -10.436 -23.392 1.00 30.44 64 GLN B N 1
ATOM 2690 C CA . GLN B 1 68 ? 55.736 -9.010 -23.256 1.00 31.54 64 GLN B CA 1
ATOM 2691 C C . GLN B 1 68 ? 54.574 -8.679 -22.311 1.00 29.93 64 GLN B C 1
ATOM 2692 O O . GLN B 1 68 ? 54.693 -7.771 -21.494 1.00 29.88 64 GLN B O 1
ATOM 2698 N N . LEU B 1 69 ? 53.470 -9.421 -22.386 1.00 28.75 65 LEU B N 1
ATOM 2699 C CA . LEU B 1 69 ? 52.325 -9.176 -21.469 1.00 27.01 65 LEU B CA 1
ATOM 2700 C C . LEU B 1 69 ? 52.666 -9.472 -20.023 1.00 26.71 65 LEU B C 1
ATOM 2701 O O . LEU B 1 69 ? 52.343 -8.705 -19.134 1.00 26.57 65 LEU B O 1
ATOM 2706 N N . ILE B 1 70 ? 53.331 -10.596 -19.781 1.00 26.75 66 ILE B N 1
ATOM 2707 C CA . ILE B 1 70 ? 53.738 -10.927 -18.438 1.00 26.35 66 ILE B CA 1
ATOM 2708 C C . ILE B 1 70 ? 54.642 -9.797 -17.890 1.00 27.90 66 ILE B C 1
ATOM 2709 O O . ILE B 1 70 ? 54.400 -9.293 -16.788 1.00 28.18 66 ILE B O 1
ATOM 2714 N N . ALA B 1 71 ? 55.643 -9.380 -18.663 1.00 27.92 67 ALA B N 1
ATOM 2715 C CA . ALA B 1 71 ? 56.550 -8.322 -18.225 1.00 29.59 67 ALA B CA 1
ATOM 2716 C C . ALA B 1 71 ? 55.836 -6.987 -17.983 1.00 30.34 67 ALA B C 1
ATOM 2717 O O . ALA B 1 71 ? 56.187 -6.250 -17.059 1.00 31.24 67 ALA B O 1
ATOM 2719 N N . THR B 1 72 ? 54.839 -6.688 -18.816 1.00 30.26 68 THR B N 1
ATOM 2720 C CA . THR B 1 72 ? 54.039 -5.468 -18.685 1.00 30.27 68 THR B CA 1
ATOM 2721 C C . THR B 1 72 ? 53.166 -5.563 -17.434 1.00 29.98 68 THR B C 1
ATOM 2722 O O . THR B 1 72 ? 52.948 -4.548 -16.739 1.00 30.31 68 THR B O 1
ATOM 2726 N N . ALA B 1 73 ? 52.672 -6.770 -17.150 1.00 28.92 69 ALA B N 1
ATOM 2727 C CA . ALA B 1 73 ? 51.918 -7.015 -15.908 1.00 29.26 69 ALA B CA 1
ATOM 2728 C C . ALA B 1 73 ? 52.803 -6.791 -14.671 1.00 30.01 69 ALA B C 1
ATOM 2729 O O . ALA B 1 73 ? 52.399 -6.086 -13.730 1.00 30.39 69 ALA B O 1
ATOM 2731 N N . ARG B 1 74 ? 54.009 -7.361 -14.692 1.00 30.65 70 ARG B N 1
ATOM 2732 C CA . ARG B 1 74 ? 54.966 -7.172 -13.596 1.00 31.80 70 ARG B CA 1
ATOM 2733 C C . ARG B 1 74 ? 55.314 -5.685 -13.417 1.00 33.55 70 ARG B C 1
ATOM 2734 O O . ARG B 1 74 ? 55.372 -5.188 -12.285 1.00 34.27 70 ARG B O 1
ATOM 2742 N N . LYS B 1 75 ? 55.551 -4.986 -14.526 1.00 34.02 71 LYS B N 1
ATOM 2743 C CA . LYS B 1 75 ? 55.816 -3.566 -14.457 1.00 35.91 71 LYS B CA 1
ATOM 2744 C C . LYS B 1 75 ? 54.653 -2.841 -13.782 1.00 35.84 71 LYS B C 1
ATOM 2745 O O . LYS B 1 75 ? 54.873 -2.014 -12.891 1.00 36.77 71 LYS B O 1
ATOM 2751 N N . ALA B 1 76 ? 53.425 -3.156 -14.200 1.00 33.93 72 ALA B N 1
ATOM 2752 C CA . ALA B 1 76 ? 52.249 -2.411 -13.757 1.00 34.06 72 ALA B CA 1
ATOM 2753 C C . ALA B 1 76 ? 51.869 -2.599 -12.285 1.00 33.91 72 ALA B C 1
ATOM 2754 O O . ALA B 1 76 ? 51.306 -1.710 -11.679 1.00 34.53 72 ALA B O 1
ATOM 2756 N N . VAL B 1 77 ? 52.126 -3.773 -11.724 1.00 33.53 73 VAL B N 1
ATOM 2757 C CA . VAL B 1 77 ? 51.610 -4.077 -10.390 1.00 32.98 73 VAL B CA 1
ATOM 2758 C C . VAL B 1 77 ? 52.708 -4.023 -9.327 1.00 33.81 73 VAL B C 1
ATOM 2759 O O . VAL B 1 77 ? 52.440 -4.112 -8.131 1.00 33.62 73 VAL B O 1
ATOM 2763 N N . GLY B 1 78 ? 53.948 -3.886 -9.774 1.00 34.34 74 GLY B N 1
ATOM 2764 C CA . GLY B 1 78 ? 55.067 -3.935 -8.860 1.00 35.75 74 GLY B CA 1
ATOM 2765 C C . GLY B 1 78 ? 55.374 -5.357 -8.416 1.00 35.61 74 GLY B C 1
ATOM 2766 O O . GLY B 1 78 ? 54.635 -6.295 -8.756 1.00 34.53 74 GLY B O 1
ATOM 2767 N N . PRO B 1 79 ? 56.449 -5.517 -7.624 1.00 36.82 75 PRO B N 1
ATOM 2768 C CA . PRO B 1 79 ? 57.066 -6.797 -7.281 1.00 36.47 75 PRO B CA 1
ATOM 2769 C C . PRO B 1 79 ? 56.323 -7.640 -6.271 1.00 36.16 75 PRO B C 1
ATOM 2770 O O . PRO B 1 79 ? 56.668 -8.801 -6.103 1.00 36.25 75 PRO B O 1
ATOM 2774 N N . ASP B 1 80 ? 55.301 -7.094 -5.617 1.00 36.66 76 ASP B N 1
ATOM 2775 C CA . ASP B 1 80 ? 54.611 -7.824 -4.535 1.00 36.53 76 ASP B CA 1
ATOM 2776 C C . ASP B 1 80 ? 53.180 -8.326 -4.834 1.00 35.02 76 ASP B C 1
ATOM 2777 O O . ASP B 1 80 ? 52.527 -8.916 -3.966 1.00 35.06 76 ASP B O 1
ATOM 2782 N N . PHE B 1 81 ? 52.687 -8.080 -6.044 1.00 33.50 77 PHE B N 1
ATOM 2783 C CA . PHE B 1 81 ? 51.337 -8.471 -6.411 1.00 30.65 77 PHE B CA 1
ATOM 2784 C C . PHE B 1 81 ? 51.461 -9.698 -7.288 1.00 29.75 77 PHE B C 1
ATOM 2785 O O . PHE B 1 81 ? 52.285 -9.723 -8.216 1.00 29.68 77 PHE B O 1
ATOM 2793 N N . PRO B 1 82 ? 50.650 -10.736 -6.982 1.00 28.52 78 PRO B N 1
ATOM 2794 C CA . PRO B 1 82 ? 50.790 -12.051 -7.577 1.00 27.05 78 PRO B CA 1
ATOM 2795 C C . PRO B 1 82 ? 50.390 -12.101 -9.027 1.00 26.21 78 PRO B C 1
ATOM 2796 O O . PRO B 1 82 ? 49.345 -11.557 -9.404 1.00 26.67 78 PRO B O 1
ATOM 2800 N N . ILE B 1 83 ? 51.199 -12.798 -9.819 1.00 25.38 79 ILE B N 1
ATOM 2801 C CA . ILE B 1 83 ? 50.913 -13.007 -11.232 1.00 24.89 79 ILE B CA 1
ATOM 2802 C C . ILE B 1 83 ? 50.968 -14.487 -11.584 1.00 24.86 79 ILE B C 1
ATOM 2803 O O . ILE B 1 83 ? 51.975 -15.163 -11.333 1.00 24.41 79 ILE B O 1
ATOM 2808 N N . MET B 1 84 ? 49.850 -14.982 -12.116 1.00 24.40 80 MET B N 1
ATOM 2809 C CA . MET B 1 84 ? 49.757 -16.360 -12.559 1.00 25.12 80 MET B CA 1
ATOM 2810 C C . MET B 1 84 ? 49.697 -16.335 -14.104 1.00 25.17 80 MET B C 1
ATOM 2811 O O . MET B 1 84 ? 48.810 -15.696 -14.684 1.00 25.50 80 MET B O 1
ATOM 2816 N N . ALA B 1 85 ? 50.669 -16.974 -14.745 1.00 24.63 81 ALA B N 1
ATOM 2817 C CA . ALA B 1 85 ? 50.785 -16.986 -16.207 1.00 24.80 81 ALA B CA 1
ATOM 2818 C C . ALA B 1 85 ? 50.253 -18.291 -16.830 1.00 24.61 81 ALA B C 1
ATOM 2819 O O . ALA B 1 85 ? 50.709 -19.374 -16.465 1.00 24.82 81 ALA B O 1
ATOM 2821 N N . GLY B 1 86 ? 49.292 -18.170 -17.757 1.00 24.91 82 GLY B N 1
ATOM 2822 C CA . GLY B 1 86 ? 48.838 -19.282 -18.618 1.00 24.05 82 GLY B CA 1
ATOM 2823 C C . GLY B 1 86 ? 49.970 -19.722 -19.525 1.00 25.30 82 GLY B C 1
ATOM 2824 O O . GLY B 1 86 ? 50.660 -18.883 -20.107 1.00 25.23 82 GLY B O 1
ATOM 2825 N N . VAL B 1 87 ? 50.188 -21.034 -19.624 1.00 26.12 83 VAL B N 1
ATOM 2826 C CA . VAL B 1 87 ? 51.303 -21.588 -20.405 1.00 27.52 83 VAL B CA 1
ATOM 2827 C C . VAL B 1 87 ? 50.919 -22.814 -21.224 1.00 29.52 83 VAL B C 1
ATOM 2828 O O . VAL B 1 87 ? 51.770 -23.394 -21.917 1.00 30.65 83 VAL B O 1
ATOM 2832 N N . GLY B 1 88 ? 49.655 -23.211 -21.175 1.00 30.40 84 GLY B N 1
ATOM 2833 C CA . GLY B 1 88 ? 49.174 -24.282 -22.053 1.00 32.82 84 GLY B CA 1
ATOM 2834 C C . GLY B 1 88 ? 49.706 -24.293 -23.505 1.00 33.58 84 GLY B C 1
ATOM 2835 O O . GLY B 1 88 ? 49.828 -23.256 -24.146 1.00 34.75 84 GLY B O 1
ATOM 2836 N N . ALA B 1 89 ? 50.021 -25.474 -24.015 1.00 33.32 85 ALA B N 1
ATOM 2837 C CA . ALA B 1 89 ? 50.489 -25.645 -25.384 1.00 34.22 85 ALA B CA 1
ATOM 2838 C C . ALA B 1 89 ? 50.294 -27.138 -25.672 1.00 35.38 85 ALA B C 1
ATOM 2839 O O . ALA B 1 89 ? 49.671 -27.822 -24.868 1.00 36.46 85 ALA B O 1
ATOM 2841 N N . HIS B 1 90 ? 50.846 -27.664 -26.762 1.00 36.35 86 HIS B N 1
ATOM 2842 C CA . HIS B 1 90 ? 50.569 -29.058 -27.150 1.00 36.66 86 HIS B CA 1
ATOM 2843 C C . HIS B 1 90 ? 51.621 -30.071 -26.731 1.00 35.46 86 HIS B C 1
ATOM 2844 O O . HIS B 1 90 ? 51.285 -31.211 -26.435 1.00 36.33 86 HIS B O 1
ATOM 2851 N N . SER B 1 91 ? 52.886 -29.668 -26.715 1.00 33.34 87 SER B N 1
ATOM 2852 C CA . SER B 1 91 ? 53.968 -30.562 -26.336 1.00 32.12 87 SER B CA 1
ATOM 2853 C C . SER B 1 91 ? 54.636 -30.121 -25.037 1.00 30.45 87 SER B C 1
ATOM 2854 O O . SER B 1 91 ? 54.542 -28.965 -24.631 1.00 29.22 87 SER B O 1
ATOM 2857 N N . THR B 1 92 ? 55.356 -31.044 -24.424 1.00 30.08 88 THR B N 1
ATOM 2858 C CA . THR B 1 92 ? 56.110 -30.736 -23.236 1.00 30.38 88 THR B CA 1
ATOM 2859 C C . THR B 1 92 ? 57.130 -29.649 -23.570 1.00 30.93 88 THR B C 1
ATOM 2860 O O . THR B 1 92 ? 57.271 -28.676 -22.834 1.00 30.09 88 THR B O 1
ATOM 2864 N N . ARG B 1 93 ? 57.806 -29.799 -24.709 1.00 31.93 89 ARG B N 1
ATOM 2865 C CA . ARG B 1 93 ? 58.750 -28.793 -25.173 1.00 32.20 89 ARG B CA 1
ATOM 2866 C C . ARG B 1 93 ? 58.139 -27.403 -25.188 1.00 31.02 89 ARG B C 1
ATOM 2867 O O . ARG B 1 93 ? 58.739 -26.468 -24.660 1.00 31.33 89 ARG B O 1
ATOM 2875 N N . GLN B 1 94 ? 56.959 -27.256 -25.780 1.00 29.52 90 GLN B N 1
ATOM 2876 C CA . GLN B 1 94 ? 56.367 -25.927 -25.901 1.00 28.71 90 GLN B CA 1
ATOM 2877 C C . GLN B 1 94 ? 56.009 -25.341 -24.531 1.00 27.60 90 GLN B C 1
ATOM 2878 O O . GLN B 1 94 ? 56.184 -24.119 -24.276 1.00 27.32 90 GLN B O 1
ATOM 2884 N N . VAL B 1 95 ? 55.461 -26.198 -23.674 1.00 26.75 91 VAL B N 1
ATOM 2885 C CA . VAL B 1 95 ? 55.030 -25.784 -22.347 1.00 26.32 91 VAL B CA 1
ATOM 2886 C C . VAL B 1 95 ? 56.219 -25.305 -21.502 1.00 26.23 91 VAL B C 1
ATOM 2887 O O . VAL B 1 95 ? 56.137 -24.238 -20.886 1.00 26.25 91 VAL B O 1
ATOM 2891 N N . LEU B 1 96 ? 57.317 -26.059 -21.517 1.00 26.03 92 LEU B N 1
ATOM 2892 C CA . LEU B 1 96 ? 58.531 -25.667 -20.789 1.00 27.36 92 LEU B CA 1
ATOM 2893 C C . LEU B 1 96 ? 59.118 -24.384 -21.320 1.00 28.01 92 LEU B C 1
ATOM 2894 O O . LEU B 1 96 ? 59.620 -23.590 -20.533 1.00 29.01 92 LEU B O 1
ATOM 2899 N N . GLU B 1 97 ? 59.064 -24.175 -22.639 1.00 27.82 93 GLU B N 1
ATOM 2900 C CA . GLU B 1 97 ? 59.599 -22.947 -23.192 1.00 28.36 93 GLU B CA 1
ATOM 2901 C C . GLU B 1 97 ? 58.758 -21.782 -22.685 1.00 27.73 93 GLU B C 1
ATOM 2902 O O . GLU B 1 97 ? 59.343 -20.787 -22.273 1.00 27.72 93 GLU B O 1
ATOM 2908 N N . HIS B 1 98 ? 57.414 -21.915 -22.684 1.00 26.84 94 HIS B N 1
ATOM 2909 C CA . HIS B 1 98 ? 56.520 -20.844 -22.189 1.00 26.55 94 HIS B CA 1
ATOM 2910 C C . HIS B 1 98 ? 56.733 -20.583 -20.712 1.00 26.45 94 HIS B C 1
ATOM 2911 O O . HIS B 1 98 ? 56.684 -19.427 -20.268 1.00 26.28 94 HIS B O 1
ATOM 2918 N N . ILE B 1 99 ? 56.922 -21.668 -19.953 1.00 26.20 95 ILE B N 1
ATOM 2919 C CA . ILE B 1 99 ? 57.159 -21.570 -18.511 1.00 25.84 95 ILE B CA 1
ATOM 2920 C C . ILE B 1 99 ? 58.424 -20.771 -18.210 1.00 27.38 95 ILE B C 1
ATOM 2921 O O . ILE B 1 99 ? 58.395 -19.849 -17.387 1.00 26.57 95 ILE B O 1
ATOM 2926 N N . ASN B 1 100 ? 59.513 -21.134 -18.892 1.00 28.73 96 ASN B N 1
ATOM 2927 C CA . ASN B 1 100 ? 60.795 -20.468 -18.736 1.00 31.06 96 ASN B CA 1
ATOM 2928 C C . ASN B 1 100 ? 60.736 -18.968 -19.125 1.00 31.06 96 ASN B C 1
ATOM 2929 O O . ASN B 1 100 ? 61.260 -18.121 -18.411 1.00 31.46 96 ASN B O 1
ATOM 2934 N N . ASP B 1 101 ? 60.081 -18.648 -20.236 1.00 30.64 97 ASP B N 1
ATOM 2935 C CA . ASP B 1 101 ? 59.826 -17.256 -20.596 1.00 30.99 97 ASP B CA 1
ATOM 2936 C C . ASP B 1 101 ? 59.048 -16.551 -19.479 1.00 29.98 97 ASP B C 1
ATOM 2937 O O . ASP B 1 101 ? 59.388 -15.429 -19.142 1.00 30.90 97 ASP B O 1
ATOM 2942 N N . ALA B 1 102 ? 58.008 -17.201 -18.937 1.00 28.04 98 ALA B N 1
ATOM 2943 C CA . ALA B 1 102 ? 57.184 -16.630 -17.856 1.00 27.08 98 ALA B CA 1
ATOM 2944 C C . ALA B 1 102 ? 57.982 -16.344 -16.585 1.00 27.65 98 ALA B C 1
ATOM 2945 O O . ALA B 1 102 ? 57.811 -15.303 -15.968 1.00 28.08 98 ALA B O 1
ATOM 2947 N N . SER B 1 103 ? 58.816 -17.296 -16.189 1.00 28.10 99 SER B N 1
ATOM 2948 C CA . SER B 1 103 ? 59.791 -17.134 -15.107 1.00 29.38 99 SER B CA 1
ATOM 2949 C C . SER B 1 103 ? 60.671 -15.880 -15.316 1.00 30.76 99 SER B C 1
ATOM 2950 O O . SER B 1 103 ? 60.745 -14.997 -14.447 1.00 31.10 99 SER B O 1
ATOM 2953 N N . VAL B 1 104 ? 61.290 -15.783 -16.490 1.00 31.44 100 VAL B N 1
ATOM 2954 C CA . VAL B 1 104 ? 62.153 -14.659 -16.825 1.00 32.42 100 VAL B CA 1
ATOM 2955 C C . VAL B 1 104 ? 61.355 -13.342 -16.841 1.00 32.76 100 VAL B C 1
ATOM 2956 O O . VAL B 1 104 ? 61.834 -12.320 -16.382 1.00 33.57 100 VAL B O 1
ATOM 2960 N N . ALA B 1 105 ? 60.125 -13.368 -17.337 1.00 31.79 101 ALA B N 1
ATOM 2961 C CA . ALA B 1 105 ? 59.349 -12.133 -17.439 1.00 31.59 101 ALA B CA 1
ATOM 2962 C C . ALA B 1 105 ? 58.729 -11.670 -16.116 1.00 31.24 101 ALA B C 1
ATOM 2963 O O . ALA B 1 105 ? 58.193 -10.550 -16.031 1.00 32.23 101 ALA B O 1
ATOM 2965 N N . GLY B 1 106 ? 58.779 -12.527 -15.100 1.00 30.75 102 GLY B N 1
ATOM 2966 C CA . GLY B 1 106 ? 58.420 -12.137 -13.741 1.00 29.90 102 GLY B CA 1
ATOM 2967 C C . GLY B 1 106 ? 57.141 -12.712 -13.138 1.00 28.49 102 GLY B C 1
ATOM 2968 O O . GLY B 1 106 ? 56.646 -12.164 -12.151 1.00 27.58 102 GLY B O 1
ATOM 2969 N N . ALA B 1 107 ? 56.598 -13.792 -13.717 1.00 27.13 103 ALA B N 1
ATOM 2970 C CA . ALA B 1 107 ? 55.424 -14.469 -13.136 1.00 25.81 103 ALA B CA 1
ATOM 2971 C C . ALA B 1 107 ? 55.814 -15.170 -11.853 1.00 25.59 103 ALA B C 1
ATOM 2972 O O . ALA B 1 107 ? 56.982 -15.456 -11.644 1.00 26.38 103 ALA B O 1
ATOM 2974 N N . ASN B 1 108 ? 54.836 -15.426 -10.982 1.00 25.18 104 ASN B N 1
ATOM 2975 C CA . ASN B 1 108 ? 55.058 -16.180 -9.744 1.00 24.70 104 ASN B CA 1
ATOM 2976 C C . ASN B 1 108 ? 54.529 -17.628 -9.854 1.00 24.03 104 ASN B C 1
ATOM 2977 O O . ASN B 1 108 ? 54.965 -18.507 -9.115 1.00 24.07 104 ASN B O 1
ATOM 2982 N N . TYR B 1 109 ? 53.535 -17.841 -10.713 1.00 22.39 105 TYR B N 1
ATOM 2983 C CA . TYR B 1 109 ? 52.956 -19.155 -10.911 1.00 21.79 105 TYR B CA 1
ATOM 2984 C C . TYR B 1 109 ? 52.693 -19.411 -12.371 1.00 22.33 105 TYR B C 1
ATOM 2985 O O . TYR B 1 109 ? 52.556 -18.456 -13.162 1.00 22.61 105 TYR B O 1
ATOM 2994 N N . VAL B 1 110 ? 52.606 -20.698 -12.743 1.00 22.38 106 VAL B N 1
ATOM 2995 C CA . VAL B 1 110 ? 52.136 -21.030 -14.087 1.00 22.92 106 VAL B CA 1
ATOM 2996 C C . VAL B 1 110 ? 50.862 -21.841 -14.040 1.00 23.74 106 VAL B C 1
ATOM 2997 O O . VAL B 1 110 ? 50.737 -22.742 -13.211 1.00 24.06 106 VAL B O 1
ATOM 3001 N N . LEU B 1 111 ? 49.927 -21.485 -14.920 1.00 24.02 107 LEU B N 1
ATOM 3002 C CA . LEU B 1 111 ? 48.647 -22.172 -15.067 1.00 24.97 107 LEU B CA 1
ATOM 3003 C C . LEU B 1 111 ? 48.705 -23.071 -16.312 1.00 25.24 107 LEU B C 1
ATOM 3004 O O . LEU B 1 111 ? 48.778 -22.577 -17.430 1.00 25.01 107 LEU B O 1
ATOM 3009 N N . VAL B 1 112 ? 48.704 -24.383 -16.105 1.00 25.55 108 VAL B N 1
ATOM 3010 C CA . VAL B 1 112 ? 49.036 -25.329 -17.165 1.00 25.77 108 VAL B CA 1
ATOM 3011 C C . VAL B 1 112 ? 47.855 -26.238 -17.620 1.00 27.19 108 VAL B C 1
ATOM 3012 O O . VAL B 1 112 ? 47.383 -27.117 -16.871 1.00 25.55 108 VAL B O 1
ATOM 3016 N N . LEU B 1 113 ? 47.414 -26.023 -18.862 1.00 27.86 109 LEU B N 1
ATOM 3017 C CA . LEU B 1 113 ? 46.446 -26.908 -19.522 1.00 30.08 109 LEU B CA 1
ATOM 3018 C C . LEU B 1 113 ? 47.004 -28.298 -19.692 1.00 30.91 109 LEU B C 1
ATOM 3019 O O . LEU B 1 113 ? 48.208 -28.454 -19.861 1.00 30.60 109 LEU B O 1
ATOM 3024 N N . PRO B 1 114 ? 46.131 -29.319 -19.637 1.00 32.48 110 PRO B N 1
ATOM 3025 C CA . PRO B 1 114 ? 46.540 -30.665 -20.001 1.00 34.22 110 PRO B CA 1
ATOM 3026 C C . PRO B 1 114 ? 46.878 -30.699 -21.479 1.00 36.09 110 PRO B C 1
ATOM 3027 O O . PRO B 1 114 ? 46.373 -29.873 -22.245 1.00 34.97 110 PRO B O 1
ATOM 3031 N N . PRO B 1 115 ? 47.726 -31.652 -21.885 1.00 38.38 111 PRO B N 1
ATOM 3032 C CA . PRO B 1 115 ? 48.082 -31.714 -23.279 1.00 40.75 111 PRO B CA 1
ATOM 3033 C C . PRO B 1 115 ? 46.888 -32.236 -24.066 1.00 43.61 111 PRO B C 1
ATOM 3034 O O . PRO B 1 115 ? 46.367 -33.315 -23.766 1.00 44.90 111 PRO B O 1
ATOM 3038 N N . ALA B 1 116 ? 46.427 -31.455 -25.025 1.00 46.10 112 ALA B N 1
ATOM 3039 C CA . ALA B 1 116 ? 45.367 -31.911 -25.920 1.00 50.50 112 ALA B CA 1
ATOM 3040 C C . ALA B 1 116 ? 45.772 -31.570 -27.357 1.00 52.71 112 ALA B C 1
ATOM 3041 O O . ALA B 1 116 ? 46.201 -30.426 -27.642 1.00 53.40 112 ALA B O 1
ATOM 3043 N N . TYR B 1 117 ? 45.663 -32.547 -28.252 1.00 55.11 113 TYR B N 1
ATOM 3044 C CA . TYR B 1 117 ? 46.183 -32.381 -29.611 1.00 57.08 113 TYR B CA 1
ATOM 3045 C C . TYR B 1 117 ? 45.198 -32.882 -30.672 1.00 58.38 113 TYR B C 1
ATOM 3046 O O . TYR B 1 117 ? 44.598 -33.945 -30.515 1.00 59.73 113 TYR B O 1
ATOM 3055 N N . THR B 1 122 ? 43.195 -38.603 -25.717 1.00 53.50 118 THR B N 1
ATOM 3056 C CA . THR B 1 122 ? 44.449 -38.476 -24.952 1.00 52.05 118 THR B CA 1
ATOM 3057 C C . THR B 1 122 ? 44.348 -39.316 -23.686 1.00 51.83 118 THR B C 1
ATOM 3058 O O . THR B 1 122 ? 43.482 -39.093 -22.853 1.00 51.90 118 THR B O 1
ATOM 3062 N N . THR B 1 123 ? 45.222 -40.307 -23.565 1.00 51.92 119 THR B N 1
ATOM 3063 C CA . THR B 1 123 ? 45.150 -41.268 -22.475 1.00 51.55 119 THR B CA 1
ATOM 3064 C C . THR B 1 123 ? 45.554 -40.620 -21.151 1.00 49.73 119 THR B C 1
ATOM 3065 O O . THR B 1 123 ? 46.344 -39.677 -21.132 1.00 47.55 119 THR B O 1
ATOM 3069 N N . PRO B 1 124 ? 44.998 -41.126 -20.039 1.00 49.92 120 PRO B N 1
ATOM 3070 C CA . PRO B 1 124 ? 45.434 -40.742 -18.690 1.00 48.27 120 PRO B CA 1
ATOM 3071 C C . PRO B 1 124 ? 46.938 -40.923 -18.417 1.00 46.70 120 PRO B C 1
ATOM 3072 O O . PRO B 1 124 ? 47.515 -40.079 -17.741 1.00 46.11 120 PRO B O 1
ATOM 3076 N N . PRO B 1 125 ? 47.577 -42.006 -18.918 1.00 46.65 121 PRO B N 1
ATOM 3077 C CA . PRO B 1 125 ? 49.026 -42.072 -18.679 1.00 44.94 121 PRO B CA 1
ATOM 3078 C C . PRO B 1 125 ? 49.817 -40.929 -19.347 1.00 42.43 121 PRO B C 1
ATOM 3079 O O . PRO B 1 125 ? 50.865 -40.516 -18.835 1.00 41.32 121 PRO B O 1
ATOM 3083 N N . VAL B 1 126 ? 49.324 -40.445 -20.487 1.00 40.30 122 VAL B N 1
ATOM 3084 C CA . VAL B 1 126 ? 49.964 -39.362 -21.214 1.00 37.77 122 VAL B CA 1
ATOM 3085 C C . VAL B 1 126 ? 49.814 -38.094 -20.372 1.00 36.43 122 VAL B C 1
ATOM 3086 O O . VAL B 1 126 ? 50.757 -37.298 -20.242 1.00 35.11 122 VAL B O 1
ATOM 3090 N N . ILE B 1 127 ? 48.637 -37.940 -19.770 1.00 35.42 123 ILE B N 1
ATOM 3091 C CA . ILE B 1 127 ? 48.364 -36.805 -18.909 1.00 34.49 123 ILE B CA 1
ATOM 3092 C C . ILE B 1 127 ? 49.233 -36.784 -17.648 1.00 33.60 123 ILE B C 1
ATOM 3093 O O . ILE B 1 127 ? 49.865 -35.768 -17.378 1.00 32.74 123 ILE B O 1
ATOM 3098 N N . LYS B 1 128 ? 49.299 -37.906 -16.925 1.00 34.28 124 LYS B N 1
ATOM 3099 C CA . LYS B 1 128 ? 50.118 -38.015 -15.711 1.00 33.97 124 LYS B CA 1
ATOM 3100 C C . LYS B 1 128 ? 51.585 -37.731 -16.011 1.00 33.90 124 LYS B C 1
ATOM 3101 O O . LYS B 1 128 ? 52.225 -36.876 -15.361 1.00 32.99 124 LYS B O 1
ATOM 3103 N N . SER B 1 129 ? 52.106 -38.437 -17.006 1.00 33.88 125 SER B N 1
ATOM 3104 C CA . SER B 1 129 ? 53.503 -38.319 -17.382 1.00 34.65 125 SER B CA 1
ATOM 3105 C C . SER B 1 129 ? 53.824 -36.900 -17.831 1.00 32.54 125 SER B C 1
ATOM 3106 O O . SER B 1 129 ? 54.871 -36.370 -17.510 1.00 33.14 125 SER B O 1
ATOM 3109 N N . PHE B 1 130 ? 52.900 -36.251 -18.516 1.00 31.72 126 PHE B N 1
ATOM 3110 C CA . PHE B 1 130 ? 53.082 -34.842 -18.878 1.00 29.11 126 PHE B CA 1
ATOM 3111 C C . PHE B 1 130 ? 53.174 -33.990 -17.610 1.00 28.94 126 PHE B C 1
ATOM 3112 O O . PHE B 1 130 ? 54.123 -33.201 -17.441 1.00 28.59 126 PHE B O 1
ATOM 3120 N N . PHE B 1 131 ? 52.199 -34.143 -16.717 1.00 28.36 127 PHE B N 1
ATOM 3121 C CA . PHE B 1 131 ? 52.184 -33.307 -15.512 1.00 28.37 127 PHE B CA 1
ATOM 3122 C C . PHE B 1 131 ? 53.337 -33.551 -14.547 1.00 28.97 127 PHE B C 1
ATOM 3123 O O . PHE B 1 131 ? 53.828 -32.599 -13.959 1.00 28.12 127 PHE B O 1
ATOM 3131 N N . ASP B 1 132 ? 53.761 -34.813 -14.420 1.00 30.57 128 ASP B N 1
ATOM 3132 C CA . ASP B 1 132 ? 54.922 -35.204 -13.609 1.00 32.85 128 ASP B CA 1
ATOM 3133 C C . ASP B 1 132 ? 56.151 -34.443 -14.128 1.00 33.13 128 ASP B C 1
ATOM 3134 O O . ASP B 1 132 ? 56.919 -33.874 -13.355 1.00 33.88 128 ASP B O 1
ATOM 3139 N N . ASP B 1 133 ? 56.308 -34.432 -15.445 1.00 32.75 129 ASP B N 1
ATOM 3140 C CA . ASP B 1 133 ? 57.495 -33.919 -16.089 1.00 32.98 129 ASP B CA 1
ATOM 3141 C C . ASP B 1 133 ? 57.466 -32.390 -15.959 1.00 31.85 129 ASP B C 1
ATOM 3142 O O . ASP B 1 133 ? 58.465 -31.762 -15.595 1.00 31.92 129 ASP B O 1
ATOM 3147 N N . VAL B 1 134 ? 56.299 -31.792 -16.193 1.00 29.84 130 VAL B N 1
ATOM 3148 C CA . VAL B 1 134 ? 56.150 -30.345 -16.041 1.00 27.91 130 VAL B CA 1
ATOM 3149 C C . VAL B 1 134 ? 56.388 -29.912 -14.583 1.00 27.77 130 VAL B C 1
ATOM 3150 O O . VAL B 1 134 ? 57.107 -28.936 -14.328 1.00 27.27 130 VAL B O 1
ATOM 3154 N N . SER B 1 135 ? 55.798 -30.627 -13.631 1.00 27.64 131 SER B N 1
ATOM 3155 C CA . SER B 1 135 ? 55.968 -30.289 -12.214 1.00 28.34 131 SER B CA 1
ATOM 3156 C C . SER B 1 135 ? 57.442 -30.264 -11.777 1.00 29.41 131 SER B C 1
ATOM 3157 O O . SER B 1 135 ? 57.861 -29.329 -11.100 1.00 28.85 131 SER B O 1
ATOM 3160 N N . CYS B 1 136 ? 58.222 -31.261 -12.217 1.00 30.05 132 CYS B N 1
ATOM 3161 C CA . CYS B 1 136 ? 59.602 -31.431 -11.788 1.00 31.92 132 CYS B CA 1
ATOM 3162 C C . CYS B 1 136 ? 60.555 -30.453 -12.490 1.00 31.34 132 CYS B C 1
ATOM 3163 O O . CYS B 1 136 ? 61.536 -30.003 -11.896 1.00 31.36 132 CYS B O 1
ATOM 3166 N N . GLN B 1 137 ? 60.261 -30.112 -13.742 1.00 30.69 133 GLN B N 1
ATOM 3167 C CA . GLN B 1 137 ? 61.158 -29.254 -14.539 1.00 30.49 133 GLN B CA 1
ATOM 3168 C C . GLN B 1 137 ? 60.810 -27.772 -14.419 1.00 29.43 133 GLN B C 1
ATOM 3169 O O . GLN B 1 137 ? 61.650 -26.915 -14.676 1.00 30.79 133 GLN B O 1
ATOM 3175 N N . SER B 1 138 ? 59.579 -27.462 -14.038 1.00 27.53 134 SER B N 1
ATOM 3176 C CA . SER B 1 138 ? 59.160 -26.062 -13.917 1.00 27.02 134 SER B CA 1
ATOM 3177 C C . SER B 1 138 ? 59.876 -25.324 -12.786 1.00 27.41 134 SER B C 1
ATOM 3178 O O . SER B 1 138 ? 59.873 -25.787 -11.664 1.00 27.19 134 SER B O 1
ATOM 3181 N N . PRO B 1 139 ? 60.500 -24.168 -13.087 1.00 28.40 135 PRO B N 1
ATOM 3182 C CA . PRO B 1 139 ? 61.127 -23.396 -12.001 1.00 27.89 135 PRO B CA 1
ATOM 3183 C C . PRO B 1 139 ? 60.107 -22.562 -11.220 1.00 27.10 135 PRO B C 1
ATOM 3184 O O . PRO B 1 139 ? 60.497 -21.847 -10.304 1.00 27.15 135 PRO B O 1
ATOM 3188 N N . LEU B 1 140 ? 58.814 -22.679 -11.570 1.00 25.59 136 LEU B N 1
ATOM 3189 C CA . LEU B 1 140 ? 57.733 -21.974 -10.900 1.00 24.25 136 LEU B CA 1
ATOM 3190 C C . LEU B 1 140 ? 56.639 -22.966 -10.478 1.00 23.42 136 LEU B C 1
ATOM 3191 O O . LEU B 1 140 ? 56.430 -23.966 -11.162 1.00 24.00 136 LEU B O 1
ATOM 3196 N N . PRO B 1 141 ? 55.928 -22.684 -9.359 1.00 22.28 137 PRO B N 1
ATOM 3197 C CA . PRO B 1 141 ? 54.839 -23.556 -8.904 1.00 21.31 137 PRO B CA 1
ATOM 3198 C C . PRO B 1 141 ? 53.778 -23.684 -9.983 1.00 21.66 137 PRO B C 1
ATOM 3199 O O . PRO B 1 141 ? 53.579 -22.745 -10.736 1.00 21.86 137 PRO B O 1
ATOM 3203 N N . VAL B 1 142 ? 53.119 -24.843 -10.063 1.00 21.44 138 VAL B N 1
ATOM 3204 C CA . VAL B 1 142 ? 52.249 -25.159 -11.169 1.00 20.59 138 VAL B CA 1
ATOM 3205 C C . VAL B 1 142 ? 50.814 -25.238 -10.660 1.00 21.07 138 VAL B C 1
ATOM 3206 O O . VAL B 1 142 ? 50.545 -25.916 -9.662 1.00 21.47 138 VAL B O 1
ATOM 3210 N N . VAL B 1 143 ? 49.909 -24.545 -11.352 1.00 20.64 139 VAL B N 1
ATOM 3211 C CA . VAL B 1 143 ? 48.474 -24.674 -11.126 1.00 21.57 139 VAL B CA 1
ATOM 3212 C C . VAL B 1 143 ? 47.866 -25.444 -12.310 1.00 23.16 139 VAL B C 1
ATOM 3213 O O . VAL B 1 143 ? 48.057 -25.070 -13.473 1.00 22.99 139 VAL B O 1
ATOM 3217 N N . ILE B 1 144 ? 47.165 -26.537 -12.020 1.00 25.44 140 ILE B N 1
ATOM 3218 C CA . ILE B 1 144 ? 46.444 -27.295 -13.062 1.00 26.99 140 ILE B CA 1
ATOM 3219 C C . ILE B 1 144 ? 45.261 -26.490 -13.629 1.00 29.03 140 ILE B C 1
ATOM 3220 O O . ILE B 1 144 ? 44.408 -25.999 -12.894 1.00 27.83 140 ILE B O 1
ATOM 3225 N N . TYR B 1 145 ? 45.246 -26.344 -14.949 1.00 32.12 141 TYR B N 1
ATOM 3226 C CA . TYR B 1 145 ? 44.174 -25.655 -15.623 1.00 36.62 141 TYR B CA 1
ATOM 3227 C C . TYR B 1 145 ? 43.235 -26.706 -16.204 1.00 39.63 141 TYR B C 1
ATOM 3228 O O . TYR B 1 145 ? 43.552 -27.319 -17.211 1.00 39.72 141 TYR B O 1
ATOM 3237 N N . ASN B 1 146 ? 42.099 -26.939 -15.557 1.00 43.37 142 ASN B N 1
ATOM 3238 C CA . ASN B 1 146 ? 41.119 -27.886 -16.088 1.00 48.10 142 ASN B CA 1
ATOM 3239 C C . ASN B 1 146 ? 40.155 -27.180 -17.034 1.00 50.60 142 ASN B C 1
ATOM 3240 O O . ASN B 1 146 ? 39.224 -26.519 -16.566 1.00 51.38 142 ASN B O 1
ATOM 3245 N N . PHE B 1 147 ? 40.373 -27.305 -18.347 1.00 53.60 143 PHE B N 1
ATOM 3246 C CA . PHE B 1 147 ? 39.494 -26.661 -19.342 1.00 56.87 143 PHE B CA 1
ATOM 3247 C C . PHE B 1 147 ? 39.060 -27.559 -20.545 1.00 59.32 143 PHE B C 1
ATOM 3248 O O . PHE B 1 147 ? 39.696 -27.517 -21.629 1.00 59.34 143 PHE B O 1
ATOM 3256 N N . PRO B 1 148 ? 37.957 -28.343 -20.355 1.00 61.36 144 PRO B N 1
ATOM 3257 C CA . PRO B 1 148 ? 37.503 -29.426 -21.257 1.00 63.23 144 PRO B CA 1
ATOM 3258 C C . PRO B 1 148 ? 37.082 -28.985 -22.664 1.00 64.18 144 PRO B C 1
ATOM 3259 O O . PRO B 1 148 ? 36.159 -28.177 -22.814 1.00 65.24 144 PRO B O 1
ATOM 3263 N N . ILE B 1 154 ? 39.175 -33.178 -22.962 1.00 62.86 150 ILE B N 1
ATOM 3264 C CA . ILE B 1 154 ? 39.740 -33.699 -21.707 1.00 62.52 150 ILE B CA 1
ATOM 3265 C C . ILE B 1 154 ? 39.271 -32.932 -20.453 1.00 61.09 150 ILE B C 1
ATOM 3266 O O . ILE B 1 154 ? 39.791 -31.855 -20.151 1.00 60.26 150 ILE B O 1
ATOM 3271 N N . ASP B 1 155 ? 38.302 -33.492 -19.728 1.00 60.72 151 ASP B N 1
ATOM 3272 C CA . ASP B 1 155 ? 37.898 -32.957 -18.407 1.00 59.14 151 ASP B CA 1
ATOM 3273 C C . ASP B 1 155 ? 38.554 -33.803 -17.314 1.00 57.29 151 ASP B C 1
ATOM 3274 O O . ASP B 1 155 ? 38.298 -35.012 -17.220 1.00 58.31 151 ASP B O 1
ATOM 3279 N N . LEU B 1 156 ? 39.408 -33.172 -16.510 1.00 53.51 152 LEU B N 1
ATOM 3280 C CA . LEU B 1 156 ? 40.120 -33.896 -15.458 1.00 50.95 152 LEU B CA 1
ATOM 3281 C C . LEU B 1 156 ? 39.225 -33.978 -14.235 1.00 49.86 152 LEU B C 1
ATOM 3282 O O . LEU B 1 156 ? 38.868 -32.951 -13.645 1.00 48.79 152 LEU B O 1
ATOM 3287 N N . ASP B 1 157 ? 38.842 -35.200 -13.881 1.00 48.96 153 ASP B N 1
ATOM 3288 C CA . ASP B 1 157 ? 38.050 -35.420 -12.679 1.00 48.57 153 ASP B CA 1
ATOM 3289 C C . ASP B 1 157 ? 38.897 -35.436 -11.397 1.00 46.66 153 ASP B C 1
ATOM 3290 O O . ASP B 1 157 ? 40.115 -35.328 -11.445 1.00 45.30 153 ASP B O 1
ATOM 3295 N N . SER B 1 158 ? 38.220 -35.570 -10.266 1.00 46.26 154 SER B N 1
ATOM 3296 C CA . SER B 1 158 ? 38.834 -35.563 -8.953 1.00 45.49 154 SER B CA 1
ATOM 3297 C C . SER B 1 158 ? 40.000 -36.508 -8.802 1.00 45.36 154 SER B C 1
ATOM 3298 O O . SER B 1 158 ? 41.051 -36.130 -8.261 1.00 44.30 154 SER B O 1
ATOM 3301 N N . ASP B 1 159 ? 39.808 -37.737 -9.265 1.00 45.69 155 ASP B N 1
ATOM 3302 C CA . ASP B 1 159 ? 40.831 -38.750 -9.129 1.00 46.34 155 ASP B CA 1
ATOM 3303 C C . ASP B 1 159 ? 42.043 -38.429 -9.987 1.00 44.08 155 ASP B C 1
ATOM 3304 O O . ASP B 1 159 ? 43.172 -38.630 -9.549 1.00 44.26 155 ASP B O 1
ATOM 3309 N N . MET B 1 160 ? 41.826 -37.903 -11.188 1.00 41.69 156 MET B N 1
ATOM 3310 C CA . MET B 1 160 ? 42.951 -37.557 -12.031 1.00 39.57 156 MET B CA 1
ATOM 3311 C C . MET B 1 160 ? 43.739 -36.370 -11.445 1.00 36.77 156 MET B C 1
ATOM 3312 O O . MET B 1 160 ? 44.959 -36.375 -11.480 1.00 35.90 156 MET B O 1
ATOM 3317 N N . ILE B 1 161 ? 43.038 -35.363 -10.927 1.00 34.68 157 ILE B N 1
ATOM 3318 C CA . ILE B 1 161 ? 43.668 -34.198 -10.328 1.00 32.82 157 ILE B CA 1
ATOM 3319 C C . ILE B 1 161 ? 44.511 -34.604 -9.110 1.00 33.44 157 ILE B C 1
ATOM 3320 O O . ILE B 1 161 ? 45.677 -34.205 -8.961 1.00 32.23 157 ILE B O 1
ATOM 3325 N N . THR B 1 162 ? 43.903 -35.439 -8.278 1.00 34.21 158 THR B N 1
ATOM 3326 C CA . THR B 1 162 ? 44.517 -36.017 -7.106 1.00 35.23 158 THR B CA 1
ATOM 3327 C C . THR B 1 162 ? 45.737 -36.843 -7.496 1.00 35.60 158 THR B C 1
ATOM 3328 O O . THR B 1 162 ? 46.769 -36.759 -6.840 1.00 35.64 158 THR B O 1
ATOM 3332 N N . THR B 1 163 ? 45.635 -37.608 -8.583 1.00 35.82 159 THR B N 1
ATOM 3333 C CA . THR B 1 163 ? 46.747 -38.446 -9.050 1.00 35.93 159 THR B CA 1
ATOM 3334 C C . THR B 1 163 ? 47.908 -37.595 -9.552 1.00 34.07 159 THR B C 1
ATOM 3335 O O . THR B 1 163 ? 49.073 -37.927 -9.347 1.00 34.42 159 THR B O 1
ATOM 3339 N N . ILE B 1 164 ? 47.587 -36.495 -10.217 1.00 31.83 160 ILE B N 1
ATOM 3340 C CA . ILE B 1 164 ? 48.612 -35.544 -10.659 1.00 29.93 160 ILE B CA 1
ATOM 3341 C C . ILE B 1 164 ? 49.304 -34.881 -9.449 1.00 29.54 160 ILE B C 1
ATOM 3342 O O . ILE B 1 164 ? 50.526 -34.767 -9.411 1.00 29.21 160 ILE B O 1
ATOM 3347 N N . ALA B 1 165 ? 48.522 -34.463 -8.453 1.00 28.49 161 ALA B N 1
ATOM 3348 C CA . ALA B 1 165 ? 49.064 -33.590 -7.418 1.00 28.24 161 ALA B CA 1
ATOM 3349 C C . ALA B 1 165 ? 49.617 -34.316 -6.200 1.00 28.98 161 ALA B C 1
ATOM 3350 O O . ALA B 1 165 ? 50.519 -33.811 -5.569 1.00 29.02 161 ALA B O 1
ATOM 3352 N N . ARG B 1 166 ? 49.066 -35.481 -5.875 1.00 30.18 162 ARG B N 1
ATOM 3353 C CA . ARG B 1 166 ? 49.328 -36.136 -4.589 1.00 31.80 162 ARG B CA 1
ATOM 3354 C C . ARG B 1 166 ? 50.787 -36.159 -4.162 1.00 31.89 162 ARG B C 1
ATOM 3355 O O . ARG B 1 166 ? 51.112 -35.819 -3.015 1.00 32.01 162 ARG B O 1
ATOM 3363 N N . LYS B 1 167 ? 51.646 -36.564 -5.091 1.00 31.94 163 LYS B N 1
ATOM 3364 C CA . LYS B 1 167 ? 53.056 -36.789 -4.814 1.00 32.86 163 LYS B CA 1
ATOM 3365 C C . LYS B 1 167 ? 53.915 -35.813 -5.598 1.00 31.43 163 LYS B C 1
ATOM 3366 O O . LYS B 1 167 ? 55.114 -36.012 -5.693 1.00 33.11 163 LYS B O 1
ATOM 3372 N N . ASN B 1 168 ? 53.311 -34.787 -6.181 1.00 29.36 164 ASN B N 1
ATOM 3373 C CA . ASN B 1 168 ? 54.056 -33.740 -6.865 1.00 28.54 164 ASN B CA 1
ATOM 3374 C C . ASN B 1 168 ? 53.917 -32.433 -6.110 1.00 27.48 164 ASN B C 1
ATOM 3375 O O . ASN B 1 168 ? 53.023 -31.657 -6.394 1.00 27.18 164 ASN B O 1
ATOM 3380 N N . PRO B 1 169 ? 54.835 -32.158 -5.179 1.00 27.92 165 PRO B N 1
ATOM 3381 C CA . PRO B 1 169 ? 54.678 -30.983 -4.311 1.00 27.44 165 PRO B CA 1
ATOM 3382 C C . PRO B 1 169 ? 54.726 -29.630 -5.059 1.00 26.32 165 PRO B C 1
ATOM 3383 O O . PRO B 1 169 ? 54.188 -28.660 -4.553 1.00 25.77 165 PRO B O 1
ATOM 3387 N N . ASN B 1 170 ? 55.327 -29.570 -6.250 1.00 25.53 166 ASN B N 1
ATOM 3388 C CA . ASN B 1 170 ? 55.371 -28.307 -7.026 1.00 24.08 166 ASN B CA 1
ATOM 3389 C C . ASN B 1 170 ? 54.039 -27.986 -7.747 1.00 23.42 166 ASN B C 1
ATOM 3390 O O . ASN B 1 170 ? 53.917 -26.964 -8.464 1.00 22.83 166 ASN B O 1
ATOM 3395 N N . VAL B 1 171 ? 53.049 -28.860 -7.554 1.00 22.88 167 VAL B N 1
ATOM 3396 C CA . VAL B 1 171 ? 51.679 -28.576 -7.960 1.00 21.88 167 VAL B CA 1
ATOM 3397 C C . VAL B 1 171 ? 50.945 -27.960 -6.774 1.00 22.29 167 VAL B C 1
ATOM 3398 O O . VAL B 1 171 ? 50.753 -28.615 -5.733 1.00 22.24 167 VAL B O 1
ATOM 3402 N N . VAL B 1 172 ? 50.545 -26.701 -6.930 1.00 21.59 168 VAL B N 1
ATOM 3403 C CA . VAL B 1 172 ? 50.013 -25.933 -5.805 1.00 21.99 168 VAL B CA 1
ATOM 3404 C C . VAL B 1 172 ? 48.558 -25.508 -6.000 1.00 23.16 168 VAL B C 1
ATOM 3405 O O . VAL B 1 172 ? 48.028 -24.730 -5.188 1.00 23.47 168 VAL B O 1
ATOM 3409 N N . GLY B 1 173 ? 47.899 -26.013 -7.043 1.00 22.73 169 GLY B N 1
ATOM 3410 C CA . GLY B 1 173 ? 46.480 -25.701 -7.212 1.00 24.12 169 GLY B CA 1
ATOM 3411 C C . GLY B 1 173 ? 45.858 -26.231 -8.478 1.00 24.52 169 GLY B C 1
ATOM 3412 O O . GLY B 1 173 ? 46.531 -26.843 -9.301 1.00 25.37 169 GLY B O 1
ATOM 3413 N N . VAL B 1 174 ? 44.567 -25.991 -8.621 1.00 25.39 170 VAL B N 1
ATOM 3414 C CA . VAL B 1 174 ? 43.815 -26.289 -9.850 1.00 26.09 170 VAL B CA 1
ATOM 3415 C C . VAL B 1 174 ? 42.767 -25.182 -10.069 1.00 27.30 170 VAL B C 1
ATOM 3416 O O . VAL B 1 174 ? 42.170 -24.689 -9.097 1.00 27.58 170 VAL B O 1
ATOM 3420 N N . LYS B 1 175 ? 42.587 -24.771 -11.323 1.00 28.04 171 LYS B N 1
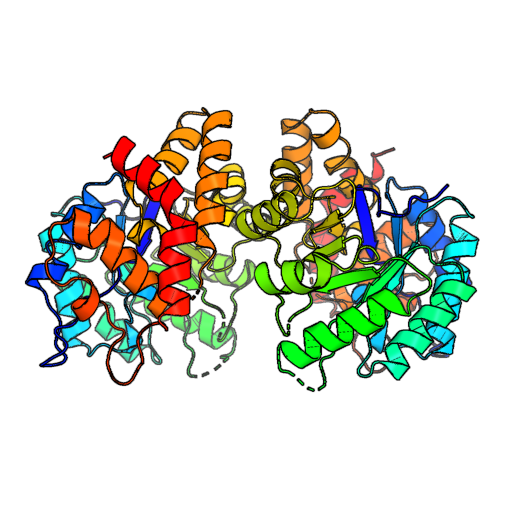ATOM 3421 C CA . LYS B 1 175 ? 41.451 -23.960 -11.713 1.00 29.51 171 LYS B CA 1
ATOM 3422 C C . LYS B 1 175 ? 40.432 -24.924 -12.300 1.00 30.99 171 LYS B C 1
ATOM 3423 O O . LYS B 1 175 ? 40.697 -25.603 -13.293 1.00 30.60 171 LYS B O 1
ATOM 3429 N N . LEU B 1 176 ? 39.275 -24.997 -11.661 1.00 33.44 172 LEU B N 1
ATOM 3430 C CA . LEU B 1 176 ? 38.180 -25.839 -12.118 1.00 35.99 172 LEU B CA 1
ATOM 3431 C C . LEU B 1 176 ? 37.260 -24.931 -12.892 1.00 37.57 172 LEU B C 1
ATOM 3432 O O . LEU B 1 176 ? 36.946 -23.837 -12.440 1.00 37.99 172 LEU B O 1
ATOM 3437 N N . THR B 1 177 ? 36.822 -25.361 -14.056 1.00 40.70 173 THR B N 1
ATOM 3438 C CA . THR B 1 177 ? 35.909 -24.526 -14.836 1.00 43.97 173 THR B CA 1
ATOM 3439 C C . THR B 1 177 ? 34.433 -24.800 -14.525 1.00 46.32 173 THR B C 1
ATOM 3440 O O . THR B 1 177 ? 33.658 -23.858 -14.384 1.00 47.82 173 THR B O 1
ATOM 3444 N N . CYS B 1 178 ? 34.060 -26.074 -14.384 1.00 48.67 174 CYS B N 1
ATOM 3445 C CA . CYS B 1 178 ? 32.741 -26.473 -13.878 1.00 50.77 174 CYS B CA 1
ATOM 3446 C C . CYS B 1 178 ? 32.864 -26.894 -12.407 1.00 51.74 174 CYS B C 1
ATOM 3447 O O . CYS B 1 178 ? 32.851 -28.078 -12.058 1.00 53.24 174 CYS B O 1
ATOM 3449 N N . ALA B 1 179 ? 33.011 -25.912 -11.535 1.00 51.87 175 ALA B N 1
ATOM 3450 C CA . ALA B 1 179 ? 33.183 -26.191 -10.117 1.00 52.34 175 ALA B CA 1
ATOM 3451 C C . ALA B 1 179 ? 31.882 -26.738 -9.525 1.00 53.87 175 ALA B C 1
ATOM 3452 O O . ALA B 1 179 ? 30.802 -26.177 -9.768 1.00 55.06 175 ALA B O 1
ATOM 3454 N N . SER B 1 180 ? 31.981 -27.829 -8.764 1.00 53.85 176 SER B N 1
ATOM 3455 C CA . SER B 1 180 ? 30.840 -28.319 -7.985 1.00 54.58 176 SER B CA 1
ATOM 3456 C C . SER B 1 180 ? 31.214 -28.560 -6.512 1.00 54.06 176 SER B C 1
ATOM 3457 O O . SER B 1 180 ? 32.399 -28.604 -6.164 1.00 53.39 176 SER B O 1
ATOM 3460 N N . VAL B 1 181 ? 30.201 -28.732 -5.662 1.00 54.01 177 VAL B N 1
ATOM 3461 C CA . VAL B 1 181 ? 30.381 -28.953 -4.219 1.00 52.94 177 VAL B CA 1
ATOM 3462 C C . VAL B 1 181 ? 31.190 -30.209 -3.942 1.00 52.20 177 VAL B C 1
ATOM 3463 O O . VAL B 1 181 ? 32.126 -30.180 -3.149 1.00 51.12 177 VAL B O 1
ATOM 3467 N N . GLY B 1 182 ? 30.818 -31.307 -4.598 1.00 52.22 178 GLY B N 1
ATOM 3468 C CA . GLY B 1 182 ? 31.491 -32.588 -4.401 1.00 51.28 178 GLY B CA 1
ATOM 3469 C C . GLY B 1 182 ? 32.933 -32.546 -4.875 1.00 49.01 178 GLY B C 1
ATOM 3470 O O . GLY B 1 182 ? 33.826 -33.092 -4.217 1.00 49.19 178 GLY B O 1
ATOM 3471 N N . LYS B 1 183 ? 33.156 -31.894 -6.013 1.00 46.23 179 LYS B N 1
ATOM 3472 C CA . LYS B 1 183 ? 34.487 -31.830 -6.587 1.00 44.16 179 LYS B CA 1
ATOM 3473 C C . LYS B 1 183 ? 35.433 -31.031 -5.707 1.00 42.01 179 LYS B C 1
ATOM 3474 O O . LYS B 1 183 ? 36.550 -31.466 -5.461 1.00 40.77 179 LYS B O 1
ATOM 3480 N N . ILE B 1 184 ? 34.958 -29.885 -5.228 1.00 41.13 180 ILE B N 1
ATOM 3481 C CA . ILE B 1 184 ? 35.713 -29.024 -4.334 1.00 40.18 180 ILE B CA 1
ATOM 3482 C C . ILE B 1 184 ? 35.968 -29.679 -2.996 1.00 41.53 180 ILE B C 1
ATOM 3483 O O . ILE B 1 184 ? 37.105 -29.635 -2.498 1.00 41.39 180 ILE B O 1
ATOM 3488 N N . THR B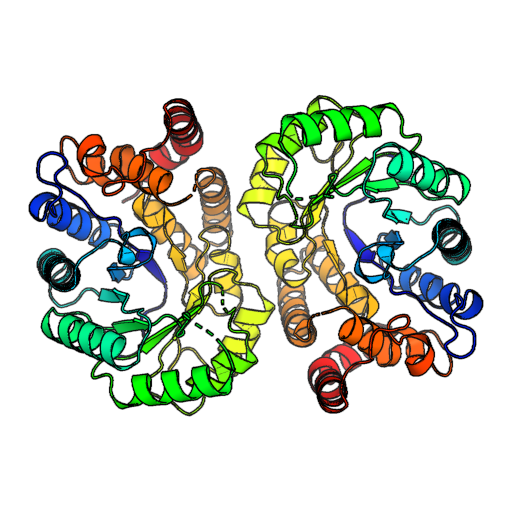 1 185 ? 34.936 -30.317 -2.440 1.00 42.69 181 THR B N 1
ATOM 3489 C CA . THR B 1 185 ? 35.060 -31.058 -1.187 1.00 44.03 181 THR B CA 1
ATOM 3490 C C . THR B 1 185 ? 36.037 -32.232 -1.306 1.00 45.00 181 THR B C 1
ATOM 3491 O O . THR B 1 185 ? 36.834 -32.472 -0.389 1.00 45.97 181 THR B O 1
ATOM 3495 N N . ARG B 1 186 ? 35.969 -32.985 -2.403 1.00 45.07 182 ARG B N 1
ATOM 3496 C CA . ARG B 1 186 ? 36.880 -34.117 -2.570 1.00 46.18 182 ARG B CA 1
ATOM 3497 C C . ARG B 1 186 ? 38.324 -33.600 -2.640 1.00 44.50 182 ARG B C 1
ATOM 3498 O O . ARG B 1 186 ? 39.218 -34.148 -1.968 1.00 45.12 182 ARG B O 1
ATOM 3506 N N . LEU B 1 187 ? 38.537 -32.531 -3.410 1.00 41.53 183 LEU B N 1
ATOM 3507 C CA . LEU B 1 187 ? 39.872 -32.028 -3.611 1.00 40.07 183 LEU B CA 1
ATOM 3508 C C . LEU B 1 187 ? 40.433 -31.415 -2.314 1.00 40.73 183 LEU B C 1
ATOM 3509 O O . LEU B 1 187 ? 41.567 -31.675 -1.947 1.00 39.86 183 LEU B O 1
ATOM 3514 N N . ALA B 1 188 ? 39.648 -30.616 -1.604 1.00 41.90 184 ALA B N 1
ATOM 3515 C CA . ALA B 1 188 ? 40.204 -29.971 -0.406 1.00 42.77 184 ALA B CA 1
ATOM 3516 C C . ALA B 1 188 ? 40.549 -30.950 0.710 1.00 44.08 184 ALA B C 1
ATOM 3517 O O . ALA B 1 188 ? 41.483 -30.714 1.453 1.00 45.41 184 ALA B O 1
ATOM 3519 N N . ALA B 1 189 ? 39.865 -32.081 0.783 1.00 44.84 185 ALA B N 1
ATOM 3520 C CA . ALA B 1 189 ? 40.214 -33.101 1.772 1.00 45.60 185 ALA B CA 1
ATOM 3521 C C . ALA B 1 189 ? 41.513 -33.903 1.484 1.00 45.23 185 ALA B C 1
ATOM 3522 O O . ALA B 1 189 ? 42.266 -34.246 2.406 1.00 46.99 185 ALA B O 1
ATOM 3524 N N . THR B 1 190 ? 41.770 -34.235 0.232 1.00 42.72 186 THR B N 1
ATOM 3525 C CA . THR B 1 190 ? 42.971 -34.968 -0.093 1.00 41.40 186 THR B CA 1
ATOM 3526 C C . THR B 1 190 ? 44.152 -34.002 -0.226 1.00 39.08 186 THR B C 1
ATOM 3527 O O . THR B 1 190 ? 45.302 -34.385 0.050 1.00 38.40 186 THR B O 1
ATOM 3531 N N . LEU B 1 191 ? 43.843 -32.768 -0.652 1.00 36.05 187 LEU B N 1
ATOM 3532 C CA . LEU B 1 191 ? 44.825 -31.726 -0.934 1.00 33.28 187 LEU B CA 1
ATOM 3533 C C . LEU B 1 191 ? 44.465 -30.439 -0.194 1.00 32.78 187 LEU B C 1
ATOM 3534 O O . LEU B 1 191 ? 43.890 -29.510 -0.768 1.00 31.66 187 LEU B O 1
ATOM 3539 N N . PRO B 1 192 ? 44.816 -30.377 1.103 1.00 33.06 188 PRO B N 1
ATOM 3540 C CA . PRO B 1 192 ? 44.441 -29.263 1.962 1.00 31.79 188 PRO B CA 1
ATOM 3541 C C . PRO B 1 192 ? 45.078 -27.959 1.536 1.00 30.44 188 PRO B C 1
ATOM 3542 O O . PRO B 1 192 ? 46.081 -27.978 0.827 1.00 29.77 188 PRO B O 1
ATOM 3546 N N . PRO B 1 193 ? 44.503 -26.819 1.989 1.00 30.49 189 PRO B N 1
ATOM 3547 C CA . PRO B 1 193 ? 44.908 -25.469 1.568 1.00 29.37 189 PRO B CA 1
ATOM 3548 C C . PRO B 1 193 ? 46.360 -25.141 1.820 1.00 29.51 189 PRO B C 1
ATOM 3549 O O . PRO B 1 193 ? 46.930 -24.289 1.106 1.00 28.89 189 PRO B O 1
ATOM 3553 N N . ALA B 1 194 ? 46.985 -25.782 2.805 1.00 29.87 190 ALA B N 1
ATOM 3554 C CA . ALA B 1 194 ? 48.365 -25.370 3.103 1.00 29.22 190 ALA B CA 1
ATOM 3555 C C . ALA B 1 194 ? 49.348 -25.714 1.978 1.00 28.20 190 ALA B C 1
ATOM 3556 O O . ALA B 1 194 ? 50.437 -25.143 1.934 1.00 28.10 190 ALA B O 1
ATOM 3558 N N . ALA B 1 195 ? 48.976 -26.623 1.071 1.00 27.25 191 ALA B N 1
ATOM 3559 C CA . ALA B 1 195 ? 49.841 -26.922 -0.082 1.00 26.48 191 ALA B CA 1
ATOM 3560 C C . ALA B 1 195 ? 49.107 -26.939 -1.441 1.00 25.97 191 ALA B C 1
ATOM 3561 O O . ALA B 1 195 ? 49.707 -27.292 -2.461 1.00 25.20 191 ALA B O 1
ATOM 3563 N N . PHE B 1 196 ? 47.822 -26.551 -1.450 1.00 26.11 192 PHE B N 1
ATOM 3564 C CA . PHE B 1 196 ? 46.974 -26.646 -2.637 1.00 25.74 192 PHE B CA 1
ATOM 3565 C C . PHE B 1 196 ? 45.805 -25.679 -2.555 1.00 26.45 192 PHE B C 1
ATOM 3566 O O . PHE B 1 196 ? 45.041 -25.669 -1.572 1.00 27.28 192 PHE B O 1
ATOM 3574 N N . SER B 1 197 ? 45.662 -24.880 -3.609 1.00 26.23 193 SER B N 1
ATOM 3575 C CA . SER B 1 197 ? 44.568 -23.932 -3.748 1.00 26.73 193 SER B CA 1
ATOM 3576 C C . SER B 1 197 ? 43.618 -24.373 -4.857 1.00 27.12 193 SER B C 1
ATOM 3577 O O . SER B 1 197 ? 44.023 -24.465 -6.026 1.00 27.71 193 SER B O 1
ATOM 3580 N N . VAL B 1 198 ? 42.359 -24.596 -4.496 1.00 27.81 194 VAL B N 1
ATOM 3581 C CA . VAL B 1 198 ? 41.327 -24.951 -5.462 1.00 27.78 194 VAL B CA 1
ATOM 3582 C C . VAL B 1 198 ? 40.534 -23.705 -5.898 1.00 27.78 194 VAL B C 1
ATOM 3583 O O . VAL B 1 198 ? 39.791 -23.129 -5.120 1.00 28.26 194 VAL B O 1
ATOM 3587 N N . PHE B 1 199 ? 40.662 -23.315 -7.158 1.00 27.53 195 PHE B N 1
ATOM 3588 C CA . PHE B 1 199 ? 39.954 -22.154 -7.659 1.00 27.60 195 PHE B CA 1
ATOM 3589 C C . PHE B 1 199 ? 38.781 -22.582 -8.520 1.00 29.11 195 PHE B C 1
ATOM 3590 O O . PHE B 1 199 ? 38.908 -23.487 -9.379 1.00 28.02 195 PHE B O 1
ATOM 3598 N N . GLY B 1 200 ? 37.641 -21.932 -8.289 1.00 30.22 196 GLY B N 1
ATOM 3599 C CA . GLY B 1 200 ? 36.537 -22.004 -9.208 1.00 33.62 196 GLY B CA 1
ATOM 3600 C C . GLY B 1 200 ? 36.748 -21.061 -10.379 1.00 35.93 196 GLY B C 1
ATOM 3601 O O . GLY B 1 200 ? 37.719 -20.277 -10.432 1.00 35.83 196 GLY B O 1
ATOM 3602 N N . GLY B 1 201 ? 35.840 -21.138 -11.337 1.00 38.80 197 GLY B N 1
ATOM 3603 C CA . GLY B 1 201 ? 35.944 -20.348 -12.550 1.00 41.90 197 GLY B CA 1
ATOM 3604 C C . GLY B 1 201 ? 34.683 -19.556 -12.810 1.00 44.91 197 GLY B C 1
ATOM 3605 O O . GLY B 1 201 ? 34.659 -18.695 -13.673 1.00 46.06 197 GLY B O 1
ATOM 3606 N N . GLN B 1 202 ? 33.617 -19.855 -12.086 1.00 47.91 198 GLN B N 1
ATOM 3607 C CA . GLN B 1 202 ? 32.358 -19.175 -12.341 1.00 50.87 198 GLN B CA 1
ATOM 3608 C C . GLN B 1 202 ? 32.100 -18.262 -11.164 1.00 52.63 198 GLN B C 1
ATOM 3609 O O . GLN B 1 202 ? 32.005 -18.730 -10.017 1.00 53.67 198 GLN B O 1
ATOM 3611 N N . SER B 1 203 ? 32.041 -16.956 -11.439 1.00 53.64 199 SER B N 1
ATOM 3612 C CA . SER B 1 203 ? 31.671 -15.965 -10.429 1.00 54.79 199 SER B CA 1
ATOM 3613 C C . SER B 1 203 ? 30.335 -16.347 -9.775 1.00 56.11 199 SER B C 1
ATOM 3614 O O . SER B 1 203 ? 30.143 -16.131 -8.574 1.00 56.56 199 SER B O 1
ATOM 3617 N N . ASP B 1 204 ? 29.436 -16.931 -10.573 1.00 57.16 200 ASP B N 1
ATOM 3618 C CA . ASP B 1 204 ? 28.125 -17.416 -10.110 1.00 58.68 200 ASP B CA 1
ATOM 3619 C C . ASP B 1 204 ? 28.216 -18.330 -8.872 1.00 59.00 200 ASP B C 1
ATOM 3620 O O . ASP B 1 204 ? 27.353 -18.272 -8.000 1.00 60.50 200 ASP B O 1
ATOM 3622 N N . PHE B 1 205 ? 29.258 -19.152 -8.778 1.00 57.63 201 PHE B N 1
ATOM 3623 C CA . PHE B 1 205 ? 29.336 -20.120 -7.694 1.00 57.87 201 PHE B CA 1
ATOM 3624 C C . PHE B 1 205 ? 30.346 -19.774 -6.560 1.00 56.38 201 PHE B C 1
ATOM 3625 O O . PHE B 1 205 ? 30.577 -20.585 -5.643 1.00 56.83 201 PHE B O 1
ATOM 3633 N N . LEU B 1 206 ? 30.905 -18.564 -6.599 1.00 54.10 202 LEU B N 1
ATOM 3634 C CA . LEU B 1 206 ? 31.920 -18.121 -5.625 1.00 52.50 202 LEU B CA 1
ATOM 3635 C C . LEU B 1 206 ? 31.632 -18.437 -4.142 1.00 52.98 202 LEU B C 1
ATOM 3636 O O . LEU B 1 206 ? 32.481 -19.023 -3.458 1.00 52.50 202 LEU B O 1
ATOM 3641 N N . ILE B 1 207 ? 30.452 -18.051 -3.656 1.00 53.22 203 ILE B N 1
ATOM 3642 C CA . ILE B 1 207 ? 30.093 -18.251 -2.247 1.00 53.68 203 ILE B CA 1
ATOM 3643 C C . ILE B 1 207 ? 29.875 -19.732 -1.932 1.00 54.21 203 ILE B C 1
ATOM 3644 O O . ILE B 1 207 ? 30.275 -20.220 -0.861 1.00 54.17 203 ILE B O 1
ATOM 3649 N N . GLY B 1 208 ? 29.258 -20.440 -2.881 1.00 54.50 204 GLY B N 1
ATOM 3650 C CA . GLY B 1 208 ? 29.063 -21.897 -2.797 1.00 54.31 204 GLY B CA 1
ATOM 3651 C C . GLY B 1 208 ? 30.386 -22.625 -2.602 1.00 52.61 204 GLY B C 1
ATOM 3652 O O . GLY B 1 208 ? 30.540 -23.413 -1.654 1.00 52.99 204 GLY B O 1
ATOM 3653 N N . GLY B 1 209 ? 31.343 -22.333 -3.487 1.00 50.59 205 GLY B N 1
ATOM 3654 C CA . GLY B 1 209 ? 32.710 -22.874 -3.398 1.00 48.64 205 GLY B CA 1
ATOM 3655 C C . GLY B 1 209 ? 33.454 -22.557 -2.103 1.00 47.96 205 GLY B C 1
ATOM 3656 O O . GLY B 1 209 ? 34.113 -23.428 -1.518 1.00 48.02 205 GLY B O 1
ATOM 3657 N N . LEU B 1 210 ? 33.361 -21.307 -1.658 1.00 47.19 206 LEU B N 1
ATOM 3658 C CA . LEU B 1 210 ? 34.025 -20.871 -0.427 1.00 46.36 206 LEU B CA 1
ATOM 3659 C C . LEU B 1 210 ? 33.539 -21.678 0.764 1.00 47.45 206 LEU B C 1
ATOM 3660 O O . LEU B 1 210 ? 34.355 -22.220 1.533 1.00 46.77 206 LEU B O 1
ATOM 3665 N N . SER B 1 211 ? 32.213 -21.789 0.887 1.00 48.33 207 SER B N 1
ATOM 3666 C CA . SER B 1 211 ? 31.606 -22.478 2.031 1.00 50.04 207 SER B CA 1
ATOM 3667 C C . SER B 1 211 ? 32.088 -23.934 2.158 1.00 50.07 207 SER B C 1
ATOM 3668 O O . SER B 1 211 ? 32.067 -24.496 3.242 1.00 51.22 207 SER B O 1
ATOM 3671 N N . VAL B 1 212 ? 32.586 -24.513 1.064 1.00 49.19 208 VAL B N 1
ATOM 3672 C CA . VAL B 1 212 ? 33.107 -25.886 1.099 1.00 49.21 208 VAL B CA 1
ATOM 3673 C C . VAL B 1 212 ? 34.637 -26.025 0.914 1.00 48.20 208 VAL B C 1
ATOM 3674 O O . VAL B 1 212 ? 35.161 -27.145 0.766 1.00 48.79 208 VAL B O 1
ATOM 3678 N N . GLY B 1 213 ? 35.353 -24.902 0.938 1.00 46.89 209 GLY B N 1
ATOM 3679 C CA . GLY B 1 213 ? 36.823 -24.943 0.955 1.00 45.34 209 GLY B CA 1
ATOM 3680 C C . GLY B 1 213 ? 37.549 -24.514 -0.306 1.00 43.52 209 GLY B C 1
ATOM 3681 O O . GLY B 1 213 ? 38.682 -24.934 -0.548 1.00 44.24 209 GLY B O 1
ATOM 3682 N N . SER B 1 214 ? 36.941 -23.681 -1.135 1.00 42.21 210 SER B N 1
ATOM 3683 C CA . SER B 1 214 ? 37.694 -23.201 -2.303 1.00 40.09 210 SER B CA 1
ATOM 3684 C C . SER B 1 214 ? 38.667 -22.097 -1.879 1.00 38.29 210 SER B C 1
ATOM 3685 O O . SER B 1 214 ? 38.513 -21.485 -0.819 1.00 38.51 210 SER B O 1
ATOM 3688 N N . ALA B 1 215 ? 39.691 -21.902 -2.699 1.00 36.14 211 ALA B N 1
ATOM 3689 C CA . ALA B 1 215 ? 40.570 -20.761 -2.599 1.00 34.92 211 ALA B CA 1
ATOM 3690 C C . ALA B 1 215 ? 39.851 -19.508 -3.146 1.00 34.25 211 ALA B C 1
ATOM 3691 O O . ALA B 1 215 ? 40.413 -18.424 -3.180 1.00 34.36 211 ALA B O 1
ATOM 3693 N N . GLY B 1 216 ? 38.613 -19.655 -3.582 1.00 33.47 212 GLY B N 1
ATOM 3694 C CA . GLY B 1 216 ? 37.977 -18.563 -4.319 1.00 33.44 212 GLY B CA 1
ATOM 3695 C C . GLY B 1 216 ? 37.952 -18.786 -5.824 1.00 31.90 212 GLY B C 1
ATOM 3696 O O . GLY B 1 216 ? 37.734 -19.883 -6.280 1.00 31.74 212 GLY B O 1
ATOM 3697 N N . CYS B 1 217 ? 38.214 -17.747 -6.586 1.00 31.40 213 CYS B N 1
ATOM 3698 C CA . CYS B 1 217 ? 37.702 -17.675 -7.933 1.00 32.72 213 CYS B CA 1
ATOM 3699 C C . CYS B 1 217 ? 38.631 -16.951 -8.906 1.00 30.89 213 CYS B C 1
ATOM 3700 O O . CYS B 1 217 ? 39.084 -15.863 -8.625 1.00 31.17 213 CYS B O 1
ATOM 3703 N N . ILE B 1 218 ? 38.899 -17.564 -10.051 1.00 30.25 214 ILE B N 1
ATOM 3704 C CA . ILE B 1 218 ? 39.498 -16.898 -11.188 1.00 28.75 214 ILE B CA 1
ATOM 3705 C C . ILE B 1 218 ? 38.347 -16.517 -12.136 1.00 29.43 214 ILE B C 1
ATOM 3706 O O . ILE B 1 218 ? 37.818 -17.355 -12.870 1.00 30.05 214 ILE B O 1
ATOM 3711 N N . ALA B 1 219 ? 37.919 -15.261 -12.080 1.00 29.46 215 ALA B N 1
ATOM 3712 C CA . ALA B 1 219 ? 36.651 -14.867 -12.712 1.00 30.45 215 ALA B CA 1
ATOM 3713 C C . ALA B 1 219 ? 36.776 -13.827 -13.839 1.00 30.14 215 ALA B C 1
ATOM 3714 O O . ALA B 1 219 ? 37.129 -12.667 -13.590 1.00 30.00 215 ALA B O 1
ATOM 3716 N N . ALA B 1 220 ? 36.446 -14.253 -15.058 1.00 29.19 216 ALA B N 1
ATOM 3717 C CA . ALA B 1 220 ? 36.393 -13.380 -16.237 1.00 28.94 216 ALA B CA 1
ATOM 3718 C C . ALA B 1 220 ? 35.652 -12.074 -15.937 1.00 29.07 216 ALA B C 1
ATOM 3719 O O . ALA B 1 220 ? 36.069 -11.006 -16.371 1.00 28.77 216 ALA B O 1
ATOM 3721 N N . PHE B 1 221 ? 34.534 -12.190 -15.229 1.00 28.97 217 PHE B N 1
ATOM 3722 C CA . PHE B 1 221 ? 33.680 -11.056 -14.914 1.00 29.97 217 PHE B CA 1
ATOM 3723 C C . PHE B 1 221 ? 34.382 -10.006 -14.026 1.00 29.10 217 PHE B C 1
ATOM 3724 O O . PHE B 1 221 ? 33.981 -8.854 -14.005 1.00 29.65 217 PHE B O 1
ATOM 3732 N N . ALA B 1 222 ? 35.422 -10.407 -13.301 1.00 28.10 218 ALA B N 1
ATOM 3733 C CA . ALA B 1 222 ? 36.210 -9.440 -12.538 1.00 27.54 218 ALA B CA 1
ATOM 3734 C C . ALA B 1 222 ? 36.913 -8.466 -13.454 1.00 27.63 218 ALA B C 1
ATOM 3735 O O . ALA B 1 222 ? 37.365 -7.440 -12.982 1.00 28.56 218 ALA B O 1
ATOM 3737 N N . ASN B 1 223 ? 37.035 -8.802 -14.746 1.00 26.57 219 ASN B N 1
ATOM 3738 C CA . ASN B 1 223 ? 37.521 -7.872 -15.756 1.00 26.61 219 ASN B CA 1
ATOM 3739 C C . ASN B 1 223 ? 36.617 -6.664 -15.809 1.00 27.77 219 ASN B C 1
ATOM 3740 O O . ASN B 1 223 ? 37.083 -5.549 -16.042 1.00 28.79 219 ASN B O 1
ATOM 3745 N N . VAL B 1 224 ? 35.311 -6.896 -15.653 1.00 27.35 220 VAL B N 1
ATOM 3746 C CA . VAL B 1 224 ? 34.345 -5.859 -15.897 1.00 27.35 220 VAL B CA 1
ATOM 3747 C C . VAL B 1 224 ? 34.027 -5.068 -14.612 1.00 27.78 220 VAL B C 1
ATOM 3748 O O . VAL B 1 224 ? 33.952 -3.839 -14.637 1.00 27.42 220 VAL B O 1
ATOM 3752 N N . PHE B 1 225 ? 33.856 -5.776 -13.502 1.00 26.75 221 PHE B N 1
ATOM 3753 C CA . PHE B 1 225 ? 33.542 -5.130 -12.234 1.00 27.55 221 PHE B CA 1
ATOM 3754 C C . PHE B 1 225 ? 34.400 -5.701 -11.123 1.00 26.81 221 PHE B C 1
ATOM 3755 O O . PHE B 1 225 ? 33.910 -6.422 -10.251 1.00 27.31 221 PHE B O 1
ATOM 3763 N N . PRO B 1 226 ? 35.700 -5.388 -11.157 1.00 26.27 222 PRO B N 1
ATOM 3764 C CA . PRO B 1 226 ? 36.647 -5.938 -10.194 1.00 26.04 222 PRO B CA 1
ATOM 3765 C C . PRO B 1 226 ? 36.262 -5.648 -8.744 1.00 27.27 222 PRO B C 1
ATOM 3766 O O . PRO B 1 226 ? 36.380 -6.533 -7.884 1.00 27.16 222 PRO B O 1
ATOM 3770 N N . LYS B 1 227 ? 35.786 -4.441 -8.466 1.00 28.14 223 LYS B N 1
ATOM 3771 C CA . LYS B 1 227 ? 35.520 -4.078 -7.076 1.00 29.95 223 LYS B CA 1
ATOM 3772 C C . LYS B 1 227 ? 34.375 -4.910 -6.506 1.00 30.25 223 LYS B C 1
ATOM 3773 O O . LYS B 1 227 ? 34.490 -5.448 -5.399 1.00 30.11 223 LYS B O 1
ATOM 3779 N N . THR B 1 228 ? 33.303 -5.040 -7.296 1.00 30.64 224 THR B N 1
ATOM 3780 C CA . THR B 1 228 ? 32.140 -5.823 -6.926 1.00 31.01 224 THR B CA 1
ATOM 3781 C C . THR B 1 228 ? 32.490 -7.274 -6.603 1.00 30.95 224 THR B C 1
ATOM 3782 O O . THR B 1 228 ? 32.086 -7.799 -5.555 1.00 31.31 224 THR B O 1
ATOM 3786 N N . VAL B 1 229 ? 33.233 -7.922 -7.493 1.00 30.16 225 VAL B N 1
ATOM 3787 C CA . VAL B 1 229 ? 33.561 -9.315 -7.279 1.00 30.29 225 VAL B CA 1
ATOM 3788 C C . VAL B 1 229 ? 34.486 -9.528 -6.074 1.00 30.92 225 VAL B C 1
ATOM 3789 O O . VAL B 1 229 ? 34.247 -10.454 -5.281 1.00 31.49 225 VAL B O 1
ATOM 3793 N N . SER B 1 230 ? 35.530 -8.703 -5.945 1.00 30.75 226 SER B N 1
ATOM 3794 C CA . SER B 1 230 ? 36.424 -8.720 -4.768 1.00 31.57 226 SER B CA 1
ATOM 3795 C C . SER B 1 230 ? 35.606 -8.511 -3.498 1.00 32.93 226 SER B C 1
ATOM 3796 O O . SER B 1 230 ? 35.871 -9.122 -2.478 1.00 33.32 226 SER B O 1
ATOM 3799 N N . LYS B 1 231 ? 34.611 -7.638 -3.580 1.00 33.43 227 LYS B N 1
ATOM 3800 C CA . LYS B 1 231 ? 33.818 -7.312 -2.427 1.00 36.34 227 LYS B CA 1
ATOM 3801 C C . LYS B 1 231 ? 32.955 -8.506 -1.966 1.00 37.33 227 LYS B C 1
ATOM 3802 O O . LYS B 1 231 ? 32.889 -8.809 -0.771 1.00 37.45 227 LYS B O 1
ATOM 3808 N N . ILE B 1 232 ? 32.321 -9.194 -2.912 1.00 38.13 228 ILE B N 1
ATOM 3809 C CA . ILE B 1 232 ? 31.556 -10.382 -2.571 1.00 39.24 228 ILE B CA 1
ATOM 3810 C C . ILE B 1 232 ? 32.438 -11.295 -1.736 1.00 39.83 228 ILE B C 1
ATOM 3811 O O . ILE B 1 232 ? 32.015 -11.773 -0.701 1.00 40.93 228 ILE B O 1
ATOM 3816 N N . TYR B 1 233 ? 33.688 -11.472 -2.146 1.00 39.84 229 TYR B N 1
ATOM 3817 C CA . TYR B 1 233 ? 34.594 -12.328 -1.409 1.00 40.15 229 TYR B CA 1
ATOM 3818 C C . TYR B 1 233 ? 34.971 -11.752 -0.019 1.00 41.47 229 TYR B C 1
ATOM 3819 O O . TYR B 1 233 ? 35.037 -12.506 0.960 1.00 42.40 229 TYR B O 1
ATOM 3828 N N . GLU B 1 234 ? 35.230 -10.443 0.071 1.00 41.52 230 GLU B N 1
ATOM 3829 C CA A GLU B 1 234 ? 35.603 -9.758 1.325 0.50 42.20 230 GLU B CA 1
ATOM 3830 C CA B GLU B 1 234 ? 35.652 -9.895 1.360 0.50 42.26 230 GLU B CA 1
ATOM 3831 C C . GLU B 1 234 ? 34.508 -9.905 2.390 1.00 43.55 230 GLU B C 1
ATOM 3832 O O . GLU B 1 234 ? 34.777 -10.052 3.582 1.00 43.41 230 GLU B O 1
ATOM 3843 N N . LEU B 1 235 ? 33.258 -9.825 1.927 1.00 44.61 231 LEU B N 1
ATOM 3844 C CA . LEU B 1 235 ? 32.082 -9.908 2.793 1.00 47.23 231 LEU B CA 1
ATOM 3845 C C . LEU B 1 235 ? 31.883 -11.303 3.386 1.00 49.27 231 LEU B C 1
ATOM 3846 O O . LEU B 1 235 ? 31.731 -11.443 4.609 1.00 50.20 231 LEU B O 1
ATOM 3851 N N . TYR B 1 236 ? 31.894 -12.325 2.530 1.00 50.25 232 TYR B N 1
AT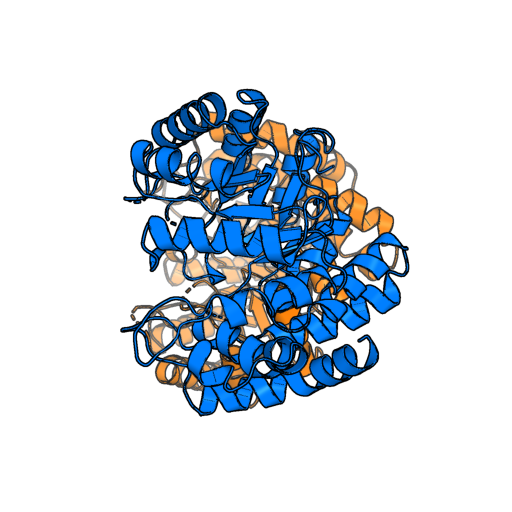OM 3852 C CA . TYR B 1 236 ? 31.843 -13.707 3.000 1.00 52.89 232 TYR B CA 1
ATOM 3853 C C . TYR B 1 236 ? 32.978 -14.013 3.992 1.00 53.55 232 TYR B C 1
ATOM 3854 O O . TYR B 1 236 ? 32.745 -14.564 5.060 1.00 54.36 232 TYR B O 1
ATOM 3863 N N . LYS B 1 237 ? 34.208 -13.680 3.611 1.00 53.61 233 LYS B N 1
ATOM 3864 C CA . LYS B 1 237 ? 35.386 -13.900 4.459 1.00 54.82 233 LYS B CA 1
ATOM 3865 C C . LYS B 1 237 ? 35.213 -13.253 5.847 1.00 56.62 233 LYS B C 1
ATOM 3866 O O . LYS B 1 237 ? 35.656 -13.806 6.864 1.00 57.14 233 LYS B O 1
ATOM 3872 N N . ALA B 1 238 ? 34.547 -12.093 5.867 1.00 57.55 234 ALA B N 1
ATOM 3873 C CA . ALA B 1 238 ? 34.291 -11.332 7.092 1.00 59.04 234 ALA B CA 1
ATOM 3874 C C . ALA B 1 238 ? 33.075 -11.828 7.892 1.00 60.71 234 ALA B C 1
ATOM 3875 O O . ALA B 1 238 ? 32.876 -11.422 9.046 1.00 62.16 234 ALA B O 1
ATOM 3877 N N . GLY B 1 239 ? 32.267 -12.693 7.283 1.00 60.71 235 GLY B N 1
ATOM 3878 C CA . GLY B 1 239 ? 31.127 -13.282 7.976 1.00 61.97 235 GLY B CA 1
ATOM 3879 C C . GLY B 1 239 ? 29.810 -12.581 7.720 1.00 62.97 235 GLY B C 1
ATOM 3880 O O . GLY B 1 239 ? 28.767 -13.026 8.207 1.00 64.65 235 GLY B O 1
ATOM 3881 N N . LYS B 1 240 ? 29.832 -11.483 6.965 1.00 61.98 236 LYS B N 1
ATOM 3882 C CA . LYS B 1 240 ? 28.591 -10.785 6.641 1.00 62.40 236 LYS B CA 1
ATOM 3883 C C . LYS B 1 240 ? 27.911 -11.483 5.457 1.00 61.78 236 LYS B C 1
ATOM 3884 O O . LYS B 1 240 ? 27.847 -10.965 4.340 1.00 61.21 236 LYS B O 1
ATOM 3886 N N . VAL B 1 241 ? 27.389 -12.673 5.724 1.00 62.25 237 VAL B N 1
ATOM 3887 C CA . VAL B 1 241 ? 27.002 -13.597 4.664 1.00 61.75 237 VAL B CA 1
ATOM 3888 C C . VAL B 1 241 ? 25.744 -13.213 3.872 1.00 61.96 237 VAL B C 1
ATOM 3889 O O . VAL B 1 241 ? 25.661 -13.515 2.690 1.00 61.39 237 VAL B O 1
ATOM 3893 N N . ASP B 1 242 ? 24.783 -12.550 4.502 1.00 63.31 238 ASP B N 1
ATOM 3894 C CA . ASP B 1 242 ? 23.569 -12.115 3.802 1.00 64.19 238 ASP B CA 1
ATOM 3895 C C . ASP B 1 242 ? 23.840 -10.957 2.829 1.00 63.31 238 ASP B C 1
ATOM 3896 O O . ASP B 1 242 ? 23.268 -10.895 1.732 1.00 63.15 238 ASP B O 1
ATOM 3898 N N . GLN B 1 243 ? 24.718 -10.042 3.238 1.00 62.70 239 GLN B N 1
ATOM 3899 C CA . GLN B 1 243 ? 25.086 -8.884 2.412 1.00 61.72 239 GLN B CA 1
ATOM 3900 C C . GLN B 1 243 ? 25.877 -9.337 1.170 1.00 59.00 239 GLN B C 1
ATOM 3901 O O . GLN B 1 243 ? 25.615 -8.872 0.059 1.00 58.06 239 GLN B O 1
ATOM 3907 N N . ALA B 1 244 ? 26.820 -10.257 1.368 1.00 57.00 240 ALA B N 1
ATOM 3908 C CA . ALA B 1 244 ? 27.508 -10.907 0.251 1.00 55.14 240 ALA B CA 1
ATOM 3909 C C . ALA B 1 244 ? 26.515 -11.578 -0.701 1.00 55.27 240 ALA B C 1
ATOM 3910 O O . ALA B 1 244 ? 26.529 -11.315 -1.906 1.00 54.62 240 ALA B O 1
ATOM 3912 N N . MET B 1 245 ? 25.640 -12.424 -0.160 1.00 56.15 241 MET B N 1
ATOM 3913 C CA . MET B 1 245 ? 24.655 -13.139 -0.982 1.00 56.68 241 MET B CA 1
ATOM 3914 C C . MET B 1 245 ? 23.782 -12.178 -1.790 1.00 56.69 241 MET B C 1
ATOM 3915 O O . MET B 1 245 ? 23.454 -12.463 -2.938 1.00 56.82 241 MET B O 1
ATOM 3917 N N . GLU B 1 246 ? 23.434 -11.035 -1.197 1.00 56.99 242 GLU B N 1
ATOM 3918 C CA . GLU B 1 246 ? 22.614 -10.027 -1.876 1.00 57.26 242 GLU B CA 1
ATOM 3919 C C . GLU B 1 246 ? 23.348 -9.373 -3.052 1.00 55.66 242 GLU B C 1
ATOM 3920 O O . GLU B 1 246 ? 22.771 -9.172 -4.127 1.00 55.82 242 GLU B O 1
ATOM 3922 N N . LEU B 1 247 ? 24.624 -9.051 -2.845 1.00 54.04 243 LEU B N 1
ATOM 3923 C CA . LEU B 1 247 ? 25.436 -8.426 -3.879 1.00 52.20 243 LEU B CA 1
ATOM 3924 C C . LEU B 1 247 ? 25.660 -9.450 -4.970 1.00 51.61 243 LEU B C 1
ATOM 3925 O O . LEU B 1 247 ? 25.553 -9.151 -6.169 1.00 51.52 243 LEU B O 1
ATOM 3930 N N . HIS B 1 248 ? 25.939 -10.673 -4.541 1.00 51.23 244 HIS B N 1
ATOM 3931 C CA . HIS B 1 248 ? 26.207 -11.764 -5.453 1.00 50.85 244 HIS B CA 1
ATOM 3932 C C . HIS B 1 248 ? 25.022 -12.069 -6.366 1.00 51.77 244 HIS B C 1
ATOM 3933 O O . HIS B 1 248 ? 25.207 -12.324 -7.561 1.00 51.13 244 HIS B O 1
ATOM 3940 N N . ARG B 1 249 ? 23.808 -12.019 -5.814 1.00 53.55 245 ARG B N 1
ATOM 3941 C CA . ARG B 1 249 ? 22.594 -12.182 -6.622 1.00 55.02 245 ARG B CA 1
ATOM 3942 C C . ARG B 1 249 ? 22.587 -11.201 -7.783 1.00 54.90 245 ARG B C 1
ATOM 3943 O O . ARG B 1 249 ? 22.400 -11.601 -8.929 1.00 55.11 245 ARG B O 1
ATOM 3945 N N . LYS B 1 250 ? 22.833 -9.926 -7.495 1.00 55.17 246 LYS B N 1
ATOM 3946 C CA . LYS B 1 250 ? 22.832 -8.895 -8.540 1.00 55.46 246 LYS B CA 1
ATOM 3947 C C . LYS B 1 250 ? 23.954 -9.118 -9.556 1.00 54.40 246 LYS B C 1
ATOM 3948 O O . LYS B 1 250 ? 23.742 -9.006 -10.773 1.00 54.27 246 LYS B O 1
ATOM 3950 N N . ALA B 1 251 ? 25.140 -9.445 -9.056 1.00 53.53 247 ALA B N 1
ATOM 3951 C CA . ALA B 1 251 ? 26.291 -9.678 -9.912 1.00 53.42 247 ALA B CA 1
ATOM 3952 C C . ALA B 1 251 ? 26.038 -10.853 -10.854 1.00 54.43 247 ALA B C 1
ATOM 3953 O O . ALA B 1 251 ? 26.328 -10.761 -12.053 1.00 54.08 247 ALA B O 1
ATOM 3955 N N . ALA B 1 252 ? 25.498 -11.947 -10.313 1.00 55.97 248 ALA B N 1
ATOM 3956 C CA . ALA B 1 252 ? 25.122 -13.113 -11.128 1.00 57.33 248 ALA B CA 1
ATOM 3957 C C . ALA B 1 252 ? 24.225 -12.718 -12.297 1.00 58.76 248 ALA B C 1
ATOM 3958 O O . ALA B 1 252 ? 24.464 -13.114 -13.432 1.00 58.54 248 ALA B O 1
ATOM 3960 N N . LEU B 1 253 ? 23.213 -11.907 -12.015 1.00 60.94 249 LEU B N 1
ATOM 3961 C CA . LEU B 1 253 ? 22.301 -11.395 -13.038 1.00 63.32 249 LEU B CA 1
ATOM 3962 C C . LEU B 1 253 ? 23.013 -10.597 -14.141 1.00 63.57 249 LEU B C 1
ATOM 3963 O O . LEU B 1 253 ? 22.590 -10.629 -15.299 1.00 64.35 249 LEU B O 1
ATOM 3968 N N . ALA B 1 254 ? 24.079 -9.880 -13.773 1.00 63.61 250 ALA B N 1
ATOM 3969 C CA . ALA B 1 254 ? 24.801 -9.015 -14.705 1.00 64.55 250 ALA B CA 1
ATOM 3970 C C . ALA B 1 254 ? 25.779 -9.781 -15.602 1.00 65.03 250 ALA B C 1
ATOM 3971 O O . ALA B 1 254 ? 26.067 -9.353 -16.715 1.00 64.98 250 ALA B O 1
ATOM 3973 N N . GLU B 1 255 ? 26.291 -10.900 -15.097 1.00 66.31 251 GLU B N 1
ATOM 3974 C CA . GLU B 1 255 ? 27.169 -11.801 -15.838 1.00 67.67 251 GLU B CA 1
ATOM 3975 C C . GLU B 1 255 ? 26.333 -12.771 -16.687 1.00 69.53 251 GLU B C 1
ATOM 3976 O O . GLU B 1 255 ? 26.364 -13.988 -16.486 1.00 69.50 251 GLU B O 1
ATOM 3982 N N . SER B 1 256 ? 25.574 -12.208 -17.626 1.00 71.96 252 SER B N 1
ATOM 3983 C CA . SER B 1 256 ? 24.625 -12.964 -18.451 1.00 74.24 252 SER B CA 1
ATOM 3984 C C . SER B 1 256 ? 25.106 -13.033 -19.905 1.00 74.92 252 SER B C 1
ATOM 3985 O O . SER B 1 256 ? 24.999 -14.090 -20.533 1.00 75.39 252 SER B O 1
ATOM 3988 N N . PRO B 1 257 ? 25.637 -11.913 -20.447 1.00 75.31 253 PRO B N 1
ATOM 3989 C CA . PRO B 1 257 ? 26.294 -12.046 -21.746 1.00 75.42 253 PRO B CA 1
ATOM 3990 C C . PRO B 1 257 ? 27.811 -12.150 -21.581 1.00 74.02 253 PRO B C 1
ATOM 3991 O O . PRO B 1 257 ? 28.406 -13.146 -21.988 1.00 73.85 253 PRO B O 1
ATOM 3995 N N . GLY B 1 261 ? 31.244 -15.485 -25.727 1.00 52.08 257 GLY B N 1
ATOM 3996 C CA . GLY B 1 261 ? 32.188 -15.681 -24.622 1.00 50.51 257 GLY B CA 1
ATOM 3997 C C . GLY B 1 261 ? 33.202 -14.542 -24.487 1.00 49.35 257 GLY B C 1
ATOM 3998 O O . GLY B 1 261 ? 33.027 -13.629 -23.664 1.00 49.47 257 GLY B O 1
ATOM 3999 N N . ILE B 1 262 ? 34.249 -14.588 -25.309 1.00 48.09 258 ILE B N 1
ATOM 4000 C CA . ILE B 1 262 ? 35.393 -13.671 -25.196 1.00 46.29 258 ILE B CA 1
ATOM 4001 C C . ILE B 1 262 ? 35.137 -12.262 -25.748 1.00 45.27 258 ILE B C 1
ATOM 4002 O O . ILE B 1 262 ? 35.546 -11.270 -25.130 1.00 44.75 258 ILE B O 1
ATOM 4007 N N . ALA B 1 263 ? 34.487 -12.179 -26.899 1.00 43.67 259 ALA B N 1
ATOM 4008 C CA . ALA B 1 263 ? 34.227 -10.904 -27.552 1.00 43.07 259 ALA B CA 1
ATOM 4009 C C . ALA B 1 263 ? 33.318 -9.988 -26.705 1.00 42.64 259 ALA B C 1
ATOM 4010 O O . ALA B 1 263 ? 33.443 -8.750 -26.718 1.00 41.87 259 ALA B O 1
ATOM 4012 N N . THR B 1 264 ? 32.423 -10.629 -25.963 1.00 41.11 260 THR B N 1
ATOM 4013 C CA . THR B 1 264 ? 31.435 -9.952 -25.184 1.00 40.77 260 THR B CA 1
ATOM 4014 C C . THR B 1 264 ? 32.051 -9.397 -23.898 1.00 39.07 260 THR B C 1
ATOM 4015 O O . THR B 1 264 ? 31.839 -8.213 -23.561 1.00 39.56 260 THR B O 1
ATOM 4019 N N . THR B 1 265 ? 32.807 -10.242 -23.202 1.00 36.61 261 THR B N 1
ATOM 4020 C CA . THR B 1 265 ? 33.644 -9.834 -22.083 1.00 35.37 261 THR B CA 1
ATOM 4021 C C . THR B 1 265 ? 34.578 -8.648 -22.420 1.00 34.55 261 THR B C 1
ATOM 4022 O O . THR B 1 265 ? 34.658 -7.676 -21.644 1.00 34.50 261 THR B O 1
ATOM 4026 N N . LYS B 1 266 ? 35.265 -8.716 -23.566 1.00 33.18 262 LYS B N 1
ATOM 4027 C CA . LYS B 1 266 ? 36.159 -7.639 -23.998 1.00 32.30 262 LYS B CA 1
ATOM 4028 C C . LYS B 1 266 ? 35.391 -6.333 -24.111 1.00 32.86 262 LYS B C 1
ATOM 4029 O O . LYS B 1 266 ? 35.846 -5.294 -23.617 1.00 32.76 262 LYS B O 1
ATOM 4035 N N . TYR B 1 267 ? 34.218 -6.402 -24.739 1.00 33.40 263 TYR B N 1
ATOM 4036 C CA . TYR B 1 267 ? 33.360 -5.244 -24.922 1.00 34.14 263 TYR B CA 1
ATOM 4037 C C . TYR B 1 267 ? 32.877 -4.657 -23.578 1.00 34.65 263 TYR B C 1
ATOM 4038 O O . TYR B 1 267 ? 32.848 -3.437 -23.388 1.00 35.38 263 TYR B O 1
ATOM 4047 N N . ALA B 1 268 ? 32.488 -5.528 -22.654 1.00 34.11 264 ALA B N 1
ATOM 4048 C CA . ALA B 1 268 ? 32.020 -5.068 -21.364 1.00 34.11 264 ALA B CA 1
ATOM 4049 C C . ALA B 1 268 ? 33.186 -4.399 -20.616 1.00 33.41 264 ALA B C 1
ATOM 4050 O O . ALA B 1 268 ? 33.024 -3.313 -20.055 1.00 34.02 264 ALA B O 1
ATOM 4052 N N . ALA B 1 269 ? 34.357 -5.028 -20.636 1.00 31.55 265 ALA B N 1
ATOM 4053 C CA . ALA B 1 269 ? 35.545 -4.406 -20.067 1.00 30.86 265 ALA B CA 1
ATOM 4054 C C . ALA B 1 269 ? 35.794 -3.048 -20.713 1.00 31.83 265 ALA B C 1
ATOM 4055 O O . ALA B 1 269 ? 36.145 -2.089 -20.025 1.00 32.75 265 ALA B O 1
ATOM 4057 N N . ALA B 1 270 ? 35.587 -2.946 -22.019 1.00 32.32 266 ALA B N 1
ATOM 4058 C CA . ALA B 1 270 ? 35.781 -1.659 -22.689 1.00 33.48 266 ALA B CA 1
ATOM 4059 C C . ALA B 1 270 ? 34.904 -0.529 -22.139 1.00 34.89 266 ALA B C 1
ATOM 4060 O O . ALA B 1 270 ? 35.395 0.603 -21.974 1.00 36.41 266 ALA B O 1
ATOM 4062 N N . ILE B 1 271 ? 33.622 -0.781 -21.875 1.00 34.82 267 ILE B N 1
ATOM 4063 C CA . ILE B 1 271 ? 32.755 0.361 -21.525 1.00 35.71 267 ILE B CA 1
ATOM 4064 C C . ILE B 1 271 ? 32.635 0.572 -20.013 1.00 35.52 267 ILE B C 1
ATOM 4065 O O . ILE B 1 271 ? 32.083 1.575 -19.560 1.00 36.92 267 ILE B O 1
ATOM 4070 N N . PHE B 1 272 ? 33.156 -0.377 -19.240 1.00 33.69 268 PHE B N 1
ATOM 4071 C CA . PHE B 1 272 ? 33.164 -0.258 -17.798 1.00 32.42 268 PHE B CA 1
ATOM 4072 C C . PHE B 1 272 ? 34.561 -0.103 -17.194 1.00 31.95 268 PHE B C 1
ATOM 4073 O O . PHE B 1 272 ? 35.023 1.032 -17.015 1.00 31.89 268 PHE B O 1
ATOM 4081 N N . SER B 1 273 ? 35.248 -1.220 -16.915 1.00 30.93 269 SER B N 1
ATOM 4082 C CA . SER B 1 273 ? 36.551 -1.149 -16.233 1.00 30.81 269 SER B CA 1
ATOM 4083 C C . SER B 1 273 ? 37.627 -0.339 -16.994 1.00 31.23 269 SER B C 1
ATOM 4084 O O . SER B 1 273 ? 38.343 0.458 -16.404 1.00 32.03 269 SER B O 1
ATOM 4087 N N . ALA B 1 274 ? 37.721 -0.533 -18.297 1.00 31.14 270 ALA B N 1
ATOM 4088 C CA . ALA B 1 274 ? 38.756 0.109 -19.074 1.00 32.39 270 ALA B CA 1
ATOM 4089 C C . ALA B 1 274 ? 38.607 1.641 -19.064 1.00 34.17 270 ALA B C 1
ATOM 4090 O O . ALA B 1 274 ? 39.586 2.344 -18.924 1.00 34.53 270 ALA B O 1
ATOM 4092 N N . LYS B 1 275 ? 37.375 2.134 -19.209 1.00 36.07 271 LYS B N 1
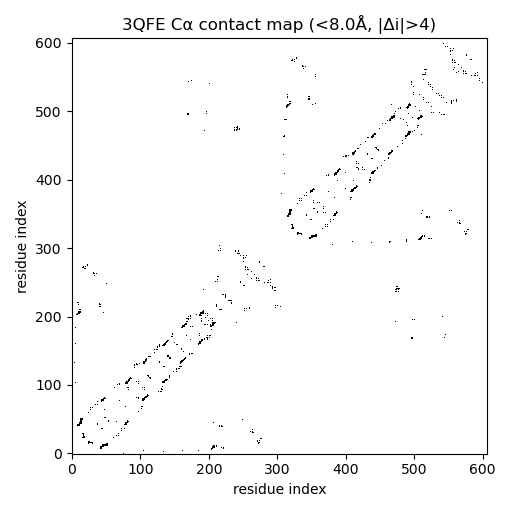ATOM 4093 C CA . LYS B 1 275 ? 37.067 3.547 -19.074 1.00 37.83 271 LYS B CA 1
ATOM 4094 C C . LYS B 1 275 ? 37.310 4.048 -17.653 1.00 38.08 271 LYS B C 1
ATOM 4095 O O . LYS B 1 275 ? 37.828 5.148 -17.462 1.00 38.96 271 LYS B O 1
ATOM 4101 N N . ALA B 1 276 ? 36.945 3.253 -16.651 1.00 37.03 272 ALA B N 1
ATOM 4102 C CA . ALA B 1 276 ? 37.281 3.609 -15.264 1.00 36.75 272 ALA B CA 1
ATOM 4103 C C . ALA B 1 276 ? 38.799 3.737 -15.081 1.00 36.70 272 ALA B C 1
ATOM 4104 O O . ALA B 1 276 ? 39.275 4.572 -14.316 1.00 37.02 272 ALA B O 1
ATOM 4106 N N . ALA B 1 277 ? 39.556 2.899 -15.785 1.00 36.14 273 ALA B N 1
ATOM 4107 C CA . ALA B 1 277 ? 41.022 2.976 -15.789 1.00 36.27 273 ALA B CA 1
ATOM 4108 C C . ALA B 1 277 ? 41.563 4.210 -16.556 1.00 38.00 273 ALA B C 1
ATOM 4109 O O . ALA B 1 277 ? 42.775 4.475 -16.548 1.00 38.33 273 ALA B O 1
ATOM 4111 N N . GLY B 1 278 ? 40.672 4.960 -17.209 1.00 39.25 274 GLY B N 1
ATOM 4112 C CA . GLY B 1 278 ? 41.068 6.169 -17.943 1.00 41.40 274 GLY B CA 1
ATOM 4113 C C . GLY B 1 278 ? 41.653 5.878 -19.328 1.00 42.36 274 GLY B C 1
ATOM 4114 O O . GLY B 1 278 ? 42.419 6.687 -19.864 1.00 43.26 274 GLY B O 1
ATOM 4115 N N . ILE B 1 279 ? 41.304 4.715 -19.899 1.00 41.39 275 ILE B N 1
ATOM 4116 C CA . ILE B 1 279 ? 41.775 4.330 -21.223 1.00 41.85 275 ILE B CA 1
ATOM 4117 C C . ILE B 1 279 ? 40.842 4.906 -22.287 1.00 43.76 275 ILE B C 1
ATOM 4118 O O . ILE B 1 279 ? 39.631 4.649 -22.273 1.00 43.55 275 ILE B O 1
ATOM 4123 N N . GLU B 1 280 ? 41.405 5.697 -23.195 1.00 45.63 276 GLU B N 1
ATOM 4124 C CA . GLU B 1 280 ? 40.623 6.226 -24.315 1.00 47.89 276 GLU B CA 1
ATOM 4125 C C . GLU B 1 280 ? 40.542 5.235 -25.475 1.00 47.36 276 GLU B C 1
ATOM 4126 O O . GLU B 1 280 ? 41.447 4.399 -25.667 1.00 45.64 276 GLU B O 1
ATOM 4132 N N . ASP B 1 281 ? 39.436 5.334 -26.222 1.00 48.07 277 ASP B N 1
ATOM 4133 C CA . ASP B 1 281 ? 39.133 4.470 -27.365 1.00 48.18 277 ASP B CA 1
ATOM 4134 C C . ASP B 1 281 ? 39.203 2.978 -27.010 1.00 45.80 277 ASP B C 1
ATOM 4135 O O . ASP B 1 281 ? 39.614 2.152 -27.826 1.00 45.55 277 ASP B O 1
ATOM 4140 N N . ALA B 1 282 ? 38.792 2.645 -25.787 1.00 43.94 278 ALA B N 1
ATOM 4141 C CA . ALA B 1 282 ? 38.864 1.282 -25.292 1.00 41.49 278 ALA B CA 1
ATOM 4142 C C . ALA B 1 282 ? 38.137 0.324 -26.222 1.00 40.98 278 ALA B C 1
ATOM 4143 O O . ALA B 1 282 ? 38.638 -0.777 -26.485 1.00 39.54 278 ALA B O 1
ATOM 4145 N N . GLU B 1 283 ? 36.979 0.744 -26.736 1.00 41.16 279 GLU B N 1
ATOM 4146 C CA . GLU B 1 283 ? 36.183 -0.126 -27.610 1.00 41.97 279 GLU B CA 1
ATOM 4147 C C . GLU B 1 283 ? 36.956 -0.666 -28.820 1.00 41.53 279 GLU B C 1
ATOM 4148 O O . GLU B 1 283 ? 36.956 -1.870 -29.069 1.00 40.72 279 GLU B O 1
ATOM 4154 N N . GLU B 1 284 ? 37.624 0.232 -29.541 1.00 42.33 280 GLU B N 1
ATOM 4155 C CA . GLU B 1 284 ? 38.429 -0.115 -30.704 1.00 42.24 280 GLU B CA 1
ATOM 4156 C C . GLU B 1 284 ? 39.596 -1.023 -30.296 1.00 40.76 280 GLU B C 1
ATOM 4157 O O . GLU B 1 284 ? 39.901 -2.006 -30.976 1.00 40.72 280 GLU B O 1
ATOM 4159 N N . LYS B 1 285 ? 40.200 -0.723 -29.145 1.00 39.19 281 LYS B N 1
ATOM 4160 C CA . LYS B 1 285 ? 41.346 -1.469 -28.646 1.00 36.83 281 LYS B CA 1
ATOM 4161 C C . LYS B 1 285 ? 40.987 -2.818 -28.044 1.00 34.88 281 LYS B C 1
ATOM 4162 O O . LYS B 1 285 ? 41.859 -3.656 -27.821 1.00 34.55 281 LYS B O 1
ATOM 4168 N N . LEU B 1 286 ? 39.713 -3.063 -27.814 1.00 33.85 282 LEU B N 1
ATOM 4169 C CA . LEU B 1 286 ? 39.315 -4.331 -27.227 1.00 32.67 282 LEU B CA 1
ATOM 4170 C C . LEU B 1 286 ? 38.468 -5.183 -28.182 1.00 33.03 282 LEU B C 1
ATOM 4171 O O . LEU B 1 286 ? 37.686 -6.011 -27.759 1.00 33.43 282 LEU B O 1
ATOM 4176 N N . ARG B 1 287 ? 38.641 -4.975 -29.475 1.00 33.57 283 ARG B N 1
ATOM 4177 C CA . ARG B 1 287 ? 38.178 -5.938 -30.464 1.00 34.30 283 ARG B CA 1
ATOM 4178 C C . ARG B 1 287 ? 38.954 -7.249 -30.322 1.00 32.92 283 ARG B C 1
ATOM 4179 O O . ARG B 1 287 ? 40.130 -7.240 -29.930 1.00 32.09 283 ARG B O 1
ATOM 4187 N N . PRO B 1 288 ? 38.287 -8.382 -30.613 1.00 31.98 284 PRO B N 1
ATOM 4188 C CA . PRO B 1 288 ? 38.958 -9.664 -30.741 1.00 31.01 284 PRO B CA 1
ATOM 4189 C C . PRO B 1 288 ? 40.098 -9.524 -31.765 1.00 30.98 284 PRO B C 1
ATOM 4190 O O . PRO B 1 288 ? 39.976 -8.759 -32.700 1.00 31.49 284 PRO B O 1
ATOM 4194 N N . ARG B 1 289 ? 41.193 -10.242 -31.594 1.00 29.74 285 ARG B N 1
ATOM 4195 C CA . ARG B 1 289 ? 42.256 -10.165 -32.580 1.00 30.84 285 ARG B CA 1
ATOM 4196 C C . ARG B 1 289 ? 41.746 -10.702 -33.949 1.00 32.21 285 ARG B C 1
ATOM 4197 O O . ARG B 1 289 ? 40.994 -11.665 -33.978 1.00 32.40 285 ARG B O 1
ATOM 4205 N N . LYS B 1 290 ? 42.139 -10.063 -35.053 1.00 33.14 286 LYS B N 1
ATOM 4206 C CA . LYS B 1 290 ? 41.988 -10.625 -36.410 1.00 34.53 286 LYS B CA 1
ATOM 4207 C C . LYS B 1 290 ? 42.314 -12.130 -36.444 1.00 33.19 286 LYS B C 1
ATOM 4208 O O . LYS B 1 290 ? 43.330 -12.551 -35.904 1.00 31.29 286 LYS B O 1
ATOM 4214 N N . PRO B 1 291 ? 41.490 -12.926 -37.143 1.00 33.70 287 PRO B N 1
ATOM 4215 C CA . PRO B 1 291 ? 40.385 -12.480 -38.004 1.00 35.15 287 PRO B CA 1
ATOM 4216 C C . PRO B 1 291 ? 38.980 -12.458 -37.365 1.00 36.10 287 PRO B C 1
ATOM 4217 O O . PRO B 1 291 ? 37.992 -12.267 -38.081 1.00 36.66 287 PRO B O 1
ATOM 4221 N N . TYR B 1 292 ? 38.886 -12.635 -36.045 1.00 36.01 288 TYR B N 1
ATOM 4222 C CA . TYR B 1 292 ? 37.570 -12.809 -35.390 1.00 37.61 288 TYR B CA 1
ATOM 4223 C C . TYR B 1 292 ? 36.702 -11.559 -35.314 1.00 39.36 288 TYR B C 1
ATOM 4224 O O . TYR B 1 292 ? 37.202 -10.444 -35.339 1.00 39.55 288 TYR B O 1
ATOM 4233 N N . ASP B 1 293 ? 35.390 -11.760 -35.260 1.00 42.16 289 ASP B N 1
ATOM 4234 C CA . ASP B 1 293 ? 34.454 -10.656 -35.276 1.00 45.77 289 ASP B CA 1
ATOM 4235 C C . ASP B 1 293 ? 34.162 -10.138 -33.883 1.00 45.67 289 ASP B C 1
ATOM 4236 O O . ASP B 1 293 ? 34.023 -10.935 -32.956 1.00 45.39 289 ASP B O 1
ATOM 4241 N N . PRO B 1 294 ? 34.062 -8.801 -33.742 1.00 46.85 290 PRO B N 1
ATOM 4242 C CA . PRO B 1 294 ? 33.535 -8.188 -32.526 1.00 46.93 290 PRO B CA 1
ATOM 4243 C C . PRO B 1 294 ? 32.050 -8.555 -32.355 1.00 48.77 290 PRO B C 1
ATOM 4244 O O . PRO B 1 294 ? 31.390 -8.960 -33.323 1.00 49.23 290 PRO B O 1
ATOM 4248 N N . PRO B 1 295 ? 31.508 -8.393 -31.137 1.00 49.17 291 PRO B N 1
ATOM 4249 C CA . PRO B 1 295 ? 30.075 -8.661 -30.968 1.00 50.60 291 PRO B CA 1
ATOM 4250 C C . PRO B 1 295 ? 29.177 -7.736 -31.792 1.00 52.92 291 PRO B C 1
ATOM 4251 O O . PRO B 1 295 ? 29.567 -6.610 -32.125 1.00 53.05 291 PRO B O 1
ATOM 4255 N N . SER B 1 296 ? 27.989 -8.239 -32.119 1.00 55.00 292 SER B N 1
ATOM 4256 C CA . SER B 1 296 ? 26.968 -7.491 -32.841 1.00 58.12 292 SER B CA 1
ATOM 4257 C C . SER B 1 296 ? 26.466 -6.316 -32.018 1.00 58.81 292 SER B C 1
ATOM 4258 O O . SER B 1 296 ? 26.700 -6.241 -30.809 1.00 57.59 292 SER B O 1
ATOM 4261 N N . GLU B 1 297 ? 25.773 -5.401 -32.679 1.00 61.34 293 GLU B N 1
ATOM 4262 C CA . GLU B 1 297 ? 25.198 -4.235 -32.006 1.00 62.73 293 GLU B CA 1
ATOM 4263 C C . GLU B 1 297 ? 24.110 -4.640 -30.997 1.00 62.56 293 GLU B C 1
ATOM 4264 O O . GLU B 1 297 ? 23.968 -4.021 -29.937 1.00 62.11 293 GLU B O 1
ATOM 4270 N N . ALA B 1 298 ? 23.373 -5.698 -31.335 1.00 62.88 294 ALA B N 1
ATOM 4271 C CA . ALA B 1 298 ? 22.365 -6.285 -30.448 1.00 62.41 294 ALA B CA 1
ATOM 4272 C C . ALA B 1 298 ? 23.012 -6.883 -29.195 1.00 59.74 294 ALA B C 1
ATOM 4273 O O . ALA B 1 298 ? 22.420 -6.868 -28.110 1.00 59.75 294 ALA B O 1
ATOM 4275 N N . ALA B 1 299 ? 24.220 -7.416 -29.352 1.00 57.19 295 ALA B N 1
ATOM 4276 C CA . ALA B 1 299 ? 24.971 -7.943 -28.223 1.00 54.22 295 ALA B CA 1
ATOM 4277 C C . ALA B 1 299 ? 25.419 -6.786 -27.323 1.00 52.81 295 ALA B C 1
ATOM 4278 O O . ALA B 1 299 ? 25.353 -6.879 -26.103 1.00 51.41 295 ALA B O 1
ATOM 4280 N N . LYS B 1 300 ? 25.833 -5.694 -27.956 1.00 52.57 296 LYS B N 1
ATOM 4281 C CA . LYS B 1 300 ? 26.315 -4.526 -27.268 1.00 52.07 296 LYS B CA 1
ATOM 4282 C C . LYS B 1 300 ? 25.230 -3.827 -26.423 1.00 53.45 296 LYS B C 1
ATOM 4283 O O . LYS B 1 300 ? 25.526 -3.339 -25.317 1.00 52.88 296 LYS B O 1
ATOM 4289 N N . GLN B 1 301 ? 23.994 -3.795 -26.933 1.00 54.89 297 GLN B N 1
ATOM 4290 C CA . GLN B 1 301 ? 22.852 -3.210 -26.220 1.00 56.09 297 GLN B CA 1
ATOM 4291 C C . GLN B 1 301 ? 22.437 -4.074 -25.024 1.00 55.59 297 GLN B C 1
ATOM 4292 O O . GLN B 1 301 ? 22.254 -3.555 -23.922 1.00 55.46 297 GLN B O 1
ATOM 4294 N N . GLU B 1 302 ? 22.326 -5.385 -25.234 1.00 55.55 298 GLU B N 1
ATOM 4295 C CA . GLU B 1 302 ? 22.053 -6.339 -24.151 1.00 56.00 298 GLU B CA 1
ATOM 4296 C C . GLU B 1 302 ? 23.029 -6.164 -22.960 1.00 54.26 298 GLU B C 1
ATOM 4297 O O . GLU B 1 302 ? 22.605 -6.118 -21.796 1.00 54.29 298 GLU B O 1
ATOM 4303 N N . VAL B 1 303 ? 24.322 -6.063 -23.263 1.00 52.55 299 VAL B N 1
ATOM 4304 C CA . VAL B 1 303 ? 25.344 -5.821 -22.250 1.00 50.86 299 VAL B CA 1
ATOM 4305 C C . VAL B 1 303 ? 25.044 -4.525 -21.496 1.00 51.58 299 VAL B C 1
ATOM 4306 O O . VAL B 1 303 ? 25.028 -4.502 -20.263 1.00 51.08 299 VAL B O 1
ATOM 4310 N N . ARG B 1 304 ? 24.809 -3.448 -22.237 1.00 52.53 300 ARG B N 1
ATOM 4311 C CA . ARG B 1 304 ? 24.603 -2.154 -21.609 1.00 53.17 300 ARG B CA 1
ATOM 4312 C C . ARG B 1 304 ? 23.419 -2.200 -20.646 1.00 53.82 300 ARG B C 1
ATOM 4313 O O . ARG B 1 304 ? 23.474 -1.601 -19.556 1.00 53.74 300 ARG B O 1
ATOM 4321 N N . LYS B 1 305 ? 22.383 -2.948 -21.031 1.00 54.43 301 LYS B N 1
ATOM 4322 C CA . LYS B 1 305 ? 21.122 -2.998 -20.280 1.00 55.51 301 LYS B CA 1
ATOM 4323 C C . LYS B 1 305 ? 21.266 -3.830 -19.020 1.00 54.07 301 LYS B C 1
ATOM 4324 O O . LYS B 1 305 ? 20.979 -3.368 -17.918 1.00 54.73 301 LYS B O 1
ATOM 4326 N N . VAL B 1 306 ? 21.740 -5.050 -19.197 1.00 52.50 302 VAL B N 1
ATOM 4327 C CA . VAL B 1 306 ? 21.820 -6.022 -18.124 1.00 51.64 302 VAL B CA 1
ATOM 4328 C C . VAL B 1 306 ? 22.905 -5.699 -17.071 1.00 49.80 302 VAL B C 1
ATOM 4329 O O . VAL B 1 306 ? 22.826 -6.161 -15.926 1.00 49.37 302 VAL B O 1
ATOM 4333 N N . MET B 1 307 ? 23.883 -4.878 -17.445 1.00 47.96 303 MET B N 1
ATOM 4334 C CA . MET B 1 307 ? 24.971 -4.543 -16.533 1.00 46.11 303 MET B CA 1
ATOM 4335 C C . MET B 1 307 ? 24.842 -3.175 -15.861 1.00 46.74 303 MET B C 1
ATOM 4336 O O . MET B 1 307 ? 25.652 -2.841 -15.000 1.00 46.12 303 MET B O 1
ATOM 4341 N N . ALA B 1 308 ? 23.813 -2.413 -16.238 1.00 47.69 304 ALA B N 1
ATOM 4342 C CA . ALA B 1 308 ? 23.578 -1.048 -15.742 1.00 48.37 304 ALA B CA 1
ATOM 4343 C C . ALA B 1 308 ? 23.571 -0.907 -14.227 1.00 47.85 304 ALA B C 1
ATOM 4344 O O . ALA B 1 308 ? 24.057 0.093 -13.687 1.00 47.63 304 ALA B O 1
ATOM 4346 N N . GLU B 1 309 ? 23.003 -1.909 -13.567 1.00 47.62 305 GLU B N 1
ATOM 4347 C CA . GLU B 1 309 ? 22.736 -1.864 -12.150 1.00 48.19 305 GLU B CA 1
ATOM 4348 C C . GLU B 1 309 ? 24.007 -2.161 -11.369 1.00 45.66 305 GLU B C 1
ATOM 4349 O O . GLU B 1 309 ? 24.338 -1.464 -10.394 1.00 45.21 305 GLU B O 1
ATOM 4355 N N . VAL B 1 310 ? 24.718 -3.197 -11.804 1.00 43.42 306 VAL B N 1
ATOM 4356 C CA . VAL B 1 310 ? 25.971 -3.565 -11.164 1.00 40.76 306 VAL B CA 1
ATOM 4357 C C . VAL B 1 310 ? 27.053 -2.513 -11.433 1.00 39.78 306 VAL B C 1
ATOM 4358 O O . VAL B 1 310 ? 27.895 -2.263 -10.578 1.00 38.68 306 VAL B O 1
ATOM 4362 N N . ALA B 1 311 ? 26.967 -1.847 -12.583 1.00 39.83 307 ALA B N 1
ATOM 4363 C CA . ALA B 1 311 ? 27.798 -0.681 -12.873 1.00 40.03 307 ALA B CA 1
ATOM 4364 C C . ALA B 1 311 ? 27.656 0.423 -11.826 1.00 40.97 307 ALA B C 1
ATOM 4365 O O . ALA B 1 311 ? 28.656 0.991 -11.394 1.00 41.25 307 ALA B O 1
ATOM 4367 N N . ALA B 1 312 ? 26.427 0.731 -11.429 1.00 41.93 308 ALA B N 1
ATOM 4368 C CA . ALA B 1 312 ? 26.190 1.793 -10.447 1.00 43.01 308 ALA B CA 1
ATOM 4369 C C . ALA B 1 312 ? 26.676 1.349 -9.061 1.00 42.05 308 ALA B C 1
ATOM 4370 O O . ALA B 1 312 ? 27.334 2.089 -8.343 1.00 42.56 308 ALA B O 1
ATOM 4372 N N . ILE B 1 313 ? 26.408 0.108 -8.716 1.00 41.19 309 ILE B N 1
ATOM 4373 C CA . ILE B 1 313 ? 27.019 -0.467 -7.532 1.00 39.94 309 ILE B CA 1
ATOM 4374 C C . ILE B 1 313 ? 28.557 -0.318 -7.567 1.00 38.59 309 ILE B C 1
ATOM 4375 O O . ILE B 1 313 ? 29.147 0.273 -6.654 1.00 39.01 309 ILE B O 1
ATOM 4380 N N . GLU B 1 314 ? 29.185 -0.762 -8.648 1.00 36.61 310 GLU B N 1
ATOM 4381 C CA . GLU B 1 314 ? 30.640 -0.630 -8.805 1.00 35.32 310 GLU B CA 1
ATOM 4382 C C . GLU B 1 314 ? 31.141 0.813 -8.623 1.00 36.13 310 GLU B C 1
ATOM 4383 O O . GLU B 1 314 ? 32.140 1.040 -7.942 1.00 35.60 310 GLU B O 1
ATOM 4389 N N . ALA B 1 315 ? 30.454 1.769 -9.243 1.00 37.07 311 ALA B N 1
ATOM 4390 C CA . ALA B 1 315 ? 30.818 3.194 -9.143 1.00 38.53 311 ALA B CA 1
ATOM 4391 C C . ALA B 1 315 ? 30.883 3.726 -7.683 1.00 39.25 311 ALA B C 1
ATOM 4392 O O . ALA B 1 315 ? 31.685 4.616 -7.373 1.00 39.64 311 ALA B O 1
ATOM 4394 N N . GLY B 1 316 ? 30.058 3.157 -6.804 1.00 39.33 312 GLY B N 1
ATOM 4395 C CA . GLY B 1 316 ? 29.991 3.568 -5.407 1.00 40.43 312 GLY B CA 1
ATOM 4396 C C . GLY B 1 316 ? 30.743 2.676 -4.424 1.00 40.24 312 GLY B C 1
ATOM 4397 O O . GLY B 1 316 ? 30.572 2.825 -3.224 1.00 40.50 312 GLY B O 1
ATOM 4398 N N . LEU B 1 317 ? 31.559 1.749 -4.930 1.00 39.01 313 LEU B N 1
ATOM 4399 C CA . LEU B 1 317 ? 32.463 0.955 -4.092 1.00 39.09 313 LEU B CA 1
ATOM 4400 C C . LEU B 1 317 ? 33.840 1.592 -3.971 1.00 39.64 313 LEU B C 1
ATOM 4401 O O . LEU B 1 317 ? 34.323 2.198 -4.924 1.00 39.62 313 LEU B O 1
ATOM 4406 N N . SER B 1 318 ? 34.459 1.432 -2.801 1.00 40.75 314 SER B N 1
ATOM 4407 C CA . SER B 1 318 ? 35.820 1.920 -2.542 1.00 42.38 314 SER B CA 1
ATOM 4408 C C . SER B 1 318 ? 36.871 1.075 -3.267 1.00 42.14 314 SER B C 1
ATOM 4409 O O . SER B 1 318 ? 36.741 -0.154 -3.362 1.00 41.80 314 SER B O 1
#